Protein AF-A0A0F9P6I6-F1 (afdb_monomer_lite)

InterPro domains:
  IPR025924 YHYH domain [PF14240] (2-45)

Structure (mmCIF, N/CA/C/O backbone):
data_AF-A0A0F9P6I6-F1
#
_entry.id   AF-A0A0F9P6I6-F1
#
loop_
_atom_site.group_PDB
_atom_site.id
_atom_site.type_symbol
_atom_site.label_atom_id
_atom_site.label_alt_id
_atom_site.label_comp_id
_atom_site.label_asym_id
_atom_site.label_entity_id
_atom_site.label_seq_id
_atom_site.pdbx_PDB_ins_code
_atom_site.Cartn_x
_atom_site.Cartn_y
_atom_site.Cartn_z
_atom_site.occupancy
_atom_site.B_iso_or_equiv
_atom_site.auth_seq_id
_atom_site.auth_comp_id
_atom_site.auth_asym_id
_atom_site.auth_atom_id
_atom_site.pdbx_PDB_model_num
ATOM 1 N N . GLY A 1 1 ? 32.253 -0.038 -13.516 1.00 65.12 1 GLY A N 1
ATOM 2 C CA . GLY A 1 1 ? 32.982 -1.044 -12.724 1.00 65.12 1 GLY A CA 1
ATOM 3 C C . GLY A 1 1 ? 31.997 -2.055 -12.183 1.00 65.12 1 GLY A C 1
ATOM 4 O O . GLY A 1 1 ? 30.909 -2.178 -12.742 1.00 65.12 1 GLY A O 1
ATOM 5 N N . GLY A 1 2 ? 32.372 -2.760 -11.118 1.00 68.88 2 GLY A N 1
ATOM 6 C CA . GLY A 1 2 ? 31.441 -3.577 -10.343 1.00 68.88 2 GLY A CA 1
ATOM 7 C C . GLY A 1 2 ? 30.805 -2.797 -9.204 1.00 68.88 2 GLY A C 1
ATOM 8 O O . GLY A 1 2 ? 31.341 -1.772 -8.773 1.00 68.88 2 GLY A O 1
ATOM 9 N N . HIS A 1 3 ? 29.652 -3.262 -8.742 1.00 63.50 3 HIS A N 1
ATOM 10 C CA . HIS A 1 3 ? 28.978 -2.696 -7.584 1.00 63.50 3 HIS A CA 1
ATOM 11 C C . HIS A 1 3 ? 28.316 -3.791 -6.751 1.00 63.50 3 HIS A C 1
ATOM 13 O O . HIS A 1 3 ? 28.063 -4.891 -7.237 1.00 63.50 3 HIS A O 1
ATOM 19 N N . ALA A 1 4 ? 28.067 -3.478 -5.478 1.00 64.56 4 ALA A N 1
ATOM 20 C CA . ALA A 1 4 ? 27.289 -4.347 -4.615 1.00 64.56 4 ALA A CA 1
ATOM 21 C C . ALA A 1 4 ? 25.793 -4.106 -4.868 1.00 64.56 4 ALA A C 1
ATOM 23 O O . ALA A 1 4 ? 25.298 -3.009 -4.594 1.00 64.56 4 ALA A O 1
ATOM 24 N N . GLY A 1 5 ? 25.069 -5.110 -5.357 1.00 61.06 5 GLY A N 1
ATOM 25 C CA . GLY A 1 5 ? 23.618 -5.073 -5.479 1.00 61.06 5 GLY A CA 1
ATOM 26 C C . GLY A 1 5 ? 23.002 -5.137 -4.089 1.00 61.06 5 GLY A C 1
ATOM 27 O O . GLY A 1 5 ? 23.003 -6.181 -3.451 1.00 61.06 5 GLY A O 1
ATOM 28 N N . ARG A 1 6 ? 22.541 -4.001 -3.552 1.00 59.47 6 ARG A N 1
ATOM 29 C CA . ARG A 1 6 ? 21.886 -3.894 -2.226 1.00 59.47 6 ARG A CA 1
ATOM 30 C C . ARG A 1 6 ? 22.732 -4.367 -1.023 1.00 59.47 6 ARG A C 1
ATOM 32 O O . ARG A 1 6 ? 22.216 -4.417 0.090 1.00 59.47 6 ARG A O 1
ATOM 39 N N . GLY A 1 7 ? 24.013 -4.700 -1.202 1.00 59.91 7 GLY A N 1
ATOM 40 C CA . GLY A 1 7 ? 24.797 -5.434 -0.195 1.00 59.91 7 GLY A CA 1
ATOM 41 C C . GLY A 1 7 ? 24.421 -6.922 -0.089 1.00 59.91 7 GLY A C 1
ATOM 42 O O . GLY A 1 7 ? 24.782 -7.586 0.884 1.00 59.91 7 GLY A O 1
ATOM 43 N N . ASP A 1 8 ? 23.674 -7.432 -1.069 1.00 61.69 8 ASP A N 1
ATOM 44 C CA . ASP A 1 8 ? 23.290 -8.830 -1.241 1.00 61.69 8 ASP A CA 1
ATOM 45 C C . ASP A 1 8 ? 24.288 -9.586 -2.109 1.00 61.69 8 ASP A C 1
ATOM 47 O O . ASP A 1 8 ? 24.734 -10.658 -1.723 1.00 61.69 8 ASP A O 1
ATOM 51 N N . ASP A 1 9 ? 24.711 -9.004 -3.220 1.00 67.44 9 ASP A N 1
ATOM 52 C CA . ASP A 1 9 ? 25.693 -9.582 -4.130 1.00 67.44 9 ASP A CA 1
ATOM 53 C C . ASP A 1 9 ? 26.670 -8.507 -4.622 1.00 67.44 9 ASP A C 1
ATOM 55 O O . ASP A 1 9 ? 26.456 -7.317 -4.405 1.00 67.44 9 ASP A O 1
ATOM 59 N N . TYR A 1 10 ? 27.772 -8.909 -5.255 1.00 75.12 10 TYR A N 1
ATOM 60 C CA . TYR A 1 10 ? 28.675 -8.001 -5.961 1.00 75.12 10 TYR A CA 1
ATOM 61 C C . TYR A 1 10 ? 28.837 -8.507 -7.387 1.00 75.12 10 TYR A C 1
ATOM 63 O O . TYR A 1 10 ? 29.214 -9.662 -7.585 1.00 75.12 10 TYR A O 1
ATOM 71 N N . HIS A 1 11 ? 28.575 -7.651 -8.370 1.00 79.06 11 HIS A N 1
ATOM 72 C CA . HIS A 1 11 ? 28.654 -8.017 -9.782 1.00 79.06 11 HIS A CA 1
ATOM 73 C C . HIS A 1 11 ? 29.274 -6.901 -10.626 1.00 79.06 11 HIS A C 1
ATOM 75 O O . HIS A 1 11 ? 29.333 -5.736 -10.224 1.00 79.06 11 HIS A O 1
ATOM 81 N N . TYR A 1 12 ? 29.760 -7.268 -11.812 1.00 83.19 12 TYR A N 1
ATOM 82 C CA . TYR A 1 12 ? 30.424 -6.371 -12.756 1.00 83.19 12 TYR A CA 1
ATOM 83 C C . TYR A 1 12 ? 29.510 -6.030 -13.932 1.00 83.19 12 TYR A C 1
ATOM 85 O O . TYR A 1 12 ? 28.918 -6.919 -14.528 1.00 83.19 12 TYR A O 1
ATOM 93 N N . HIS A 1 13 ? 29.450 -4.748 -14.305 1.00 83.56 13 HIS A N 1
ATOM 94 C CA . HIS A 1 13 ? 28.812 -4.307 -15.559 1.00 83.56 13 HIS A CA 1
ATOM 95 C C . HIS A 1 13 ? 29.810 -3.949 -16.658 1.00 83.56 13 HIS A C 1
ATOM 97 O O . HIS A 1 13 ? 29.415 -3.714 -17.790 1.00 83.56 13 HIS A O 1
ATOM 103 N N . VAL A 1 14 ? 31.091 -3.832 -16.314 1.00 88.31 14 VAL A N 1
ATOM 104 C CA . VAL A 1 14 ? 32.191 -3.498 -17.229 1.00 88.31 14 VAL A CA 1
ATOM 105 C C . VAL A 1 14 ? 33.466 -4.159 -16.705 1.00 88.31 14 VAL A C 1
ATOM 107 O O . VAL A 1 14 ? 33.486 -4.651 -15.573 1.00 88.31 14 VAL A O 1
ATOM 110 N N . SER A 1 15 ? 34.540 -4.080 -17.489 1.00 90.00 15 SER A N 1
ATOM 111 C CA . SER A 1 15 ? 35.854 -4.625 -17.138 1.00 90.00 15 SER A CA 1
ATOM 112 C C . SER A 1 15 ? 36.323 -4.267 -15.707 1.00 90.00 15 SER A C 1
ATOM 114 O O . SER A 1 15 ? 36.259 -3.095 -15.308 1.00 90.00 15 SER A O 1
ATOM 116 N N . PRO A 1 16 ? 36.800 -5.251 -14.917 1.00 88.50 16 PRO A N 1
ATOM 117 C CA . PRO A 1 16 ? 37.276 -5.061 -13.549 1.00 88.50 16 PRO A CA 1
ATOM 118 C C . PRO A 1 16 ? 38.715 -4.514 -13.515 1.00 88.50 16 PRO A C 1
ATOM 120 O O . PRO A 1 16 ? 39.618 -5.161 -12.989 1.00 88.50 16 PRO A O 1
ATOM 123 N N . THR A 1 17 ? 38.948 -3.318 -14.062 1.00 88.88 17 THR A N 1
ATOM 124 C CA . THR A 1 17 ? 40.304 -2.775 -14.287 1.00 88.88 17 THR A CA 1
ATOM 125 C C . THR A 1 17 ? 41.175 -2.757 -13.033 1.00 88.88 17 THR A C 1
ATOM 127 O O . THR A 1 17 ? 42.284 -3.262 -13.076 1.00 88.88 17 THR A O 1
ATOM 130 N N . CYS A 1 18 ? 40.658 -2.314 -11.882 1.00 85.81 18 CYS A N 1
ATOM 131 C CA . CYS A 1 18 ? 41.437 -2.312 -10.638 1.00 85.81 18 CYS A CA 1
ATOM 132 C C . CYS A 1 18 ? 41.869 -3.717 -10.186 1.00 85.81 18 CYS A C 1
ATOM 134 O O . CYS A 1 18 ? 42.921 -3.858 -9.577 1.00 85.81 18 CYS A O 1
ATOM 136 N N . MET A 1 19 ? 41.067 -4.755 -10.455 1.00 87.38 19 MET A N 1
ATOM 137 C CA . MET A 1 19 ? 41.462 -6.138 -10.169 1.00 87.38 19 MET A CA 1
ATOM 138 C C . MET A 1 19 ? 42.568 -6.562 -11.133 1.00 87.38 19 MET A C 1
ATOM 140 O O . MET A 1 19 ? 43.590 -7.082 -10.691 1.00 87.38 19 MET A O 1
ATOM 144 N N . ILE A 1 20 ? 42.378 -6.290 -12.427 1.00 89.62 20 ILE A N 1
ATOM 145 C CA . ILE A 1 20 ? 43.350 -6.597 -13.479 1.00 89.62 20 ILE A CA 1
ATOM 146 C C . ILE A 1 20 ? 44.695 -5.937 -13.159 1.00 89.62 20 ILE A C 1
ATOM 148 O O . ILE A 1 20 ? 45.699 -6.637 -13.118 1.00 89.62 20 ILE A O 1
ATOM 152 N N . ASP A 1 21 ? 44.707 -4.656 -12.787 1.00 89.94 21 ASP A N 1
ATOM 153 C CA . ASP A 1 21 ? 45.908 -3.887 -12.425 1.00 89.94 21 ASP A CA 1
ATOM 154 C C . ASP A 1 21 ? 46.685 -4.481 -11.230 1.00 89.94 21 ASP A C 1
ATOM 156 O O . ASP A 1 21 ? 47.858 -4.165 -11.023 1.00 89.94 21 ASP A O 1
ATOM 160 N N . THR A 1 22 ? 46.057 -5.356 -10.436 1.00 89.62 22 THR A N 1
ATOM 161 C CA . THR A 1 22 ? 46.702 -6.067 -9.316 1.00 89.62 22 THR A CA 1
ATOM 162 C C . THR A 1 22 ? 47.124 -7.500 -9.646 1.00 89.62 22 THR A C 1
ATOM 164 O O . THR A 1 22 ? 47.849 -8.121 -8.863 1.00 89.62 22 THR A O 1
ATOM 167 N N . MET A 1 23 ? 46.702 -8.050 -10.789 1.00 90.62 23 MET A N 1
ATOM 168 C CA . MET A 1 23 ? 47.080 -9.402 -11.209 1.00 90.62 23 MET A CA 1
ATOM 169 C C . MET A 1 23 ? 48.587 -9.472 -11.474 1.00 90.62 23 MET A C 1
ATOM 171 O O . MET A 1 23 ? 49.190 -8.539 -11.987 1.00 90.62 23 MET A O 1
ATOM 175 N N . LYS A 1 24 ? 49.241 -10.591 -11.159 1.00 92.00 24 LYS A N 1
ATOM 176 C CA . LYS A 1 24 ? 50.677 -10.746 -11.471 1.00 92.00 24 LYS A CA 1
ATOM 177 C C . LYS A 1 24 ? 50.926 -11.063 -12.950 1.00 92.00 24 LYS A C 1
ATOM 179 O O . LYS A 1 24 ? 52.013 -10.813 -13.453 1.00 92.00 24 LYS A O 1
ATOM 184 N N . ASN A 1 25 ? 49.923 -11.609 -13.632 1.00 91.62 25 ASN A N 1
ATOM 185 C CA . ASN A 1 25 ? 49.947 -12.050 -15.025 1.00 91.62 25 ASN A CA 1
ATOM 186 C C . ASN A 1 25 ? 49.126 -11.109 -15.926 1.00 91.62 25 ASN A C 1
ATOM 188 O O . ASN A 1 25 ? 48.231 -11.559 -16.624 1.00 91.62 25 ASN A O 1
ATOM 192 N N . GLN A 1 26 ? 49.380 -9.800 -15.874 1.00 87.50 26 GLN A N 1
ATOM 193 C CA . GLN A 1 26 ? 48.660 -8.785 -16.663 1.00 87.50 26 GLN A CA 1
ATOM 194 C C . GLN A 1 26 ? 49.022 -8.826 -18.158 1.00 87.50 26 GLN A C 1
ATOM 196 O O . GLN A 1 26 ? 49.729 -7.957 -18.668 1.00 87.50 26 GLN A O 1
ATOM 201 N N . SER A 1 27 ? 48.546 -9.842 -18.868 1.00 91.25 27 SER A N 1
ATOM 202 C CA . SER A 1 27 ? 48.734 -10.026 -20.310 1.00 91.25 27 SER A CA 1
ATOM 203 C C . SER A 1 27 ? 47.396 -10.229 -21.026 1.00 91.25 27 SER A C 1
ATOM 205 O O . SER A 1 27 ? 46.356 -10.405 -20.394 1.00 91.25 27 SER A O 1
ATOM 207 N N . SER A 1 28 ? 47.392 -10.152 -22.361 1.00 92.69 28 SER A N 1
ATOM 208 C CA . SER A 1 28 ? 46.146 -10.255 -23.145 1.00 92.69 28 SER A CA 1
ATOM 209 C C . SER A 1 28 ? 45.525 -11.658 -23.098 1.00 92.69 28 SER A C 1
ATOM 211 O O . SER A 1 28 ? 44.312 -11.790 -23.222 1.00 92.69 28 SER A O 1
ATOM 213 N N . ASP A 1 29 ? 46.337 -12.690 -22.864 1.00 93.50 29 ASP A N 1
ATOM 214 C CA . ASP A 1 29 ? 45.945 -14.085 -22.635 1.00 93.50 29 ASP A CA 1
ATOM 215 C C . ASP A 1 29 ? 45.605 -14.389 -21.165 1.00 93.50 29 ASP A C 1
ATOM 217 O O . ASP A 1 29 ? 45.369 -15.543 -20.800 1.00 93.50 29 ASP A O 1
ATOM 221 N N . ALA A 1 30 ? 45.548 -13.377 -20.299 1.00 95.69 30 ALA A N 1
ATOM 222 C CA . ALA A 1 30 ? 45.114 -13.570 -18.928 1.00 95.69 30 ALA A CA 1
ATOM 223 C C . ALA A 1 30 ? 43.606 -13.838 -18.875 1.00 95.69 30 ALA A C 1
ATOM 225 O O . ALA A 1 30 ? 42.787 -12.990 -19.238 1.00 95.69 30 ALA A O 1
ATOM 226 N N . ILE A 1 31 ? 43.241 -15.005 -18.351 1.00 95.88 31 ILE A N 1
ATOM 227 C CA . ILE A 1 31 ? 41.860 -15.304 -17.982 1.00 95.88 31 ILE A CA 1
ATOM 228 C C . ILE A 1 31 ? 41.544 -14.524 -16.706 1.00 95.88 31 ILE A C 1
ATOM 230 O O . ILE A 1 31 ? 42.162 -14.740 -15.661 1.00 95.88 31 ILE A O 1
ATOM 234 N N . ILE A 1 32 ? 40.585 -13.607 -16.799 1.00 93.62 32 ILE A N 1
ATOM 235 C CA . ILE A 1 32 ? 40.167 -12.737 -15.691 1.00 93.62 32 ILE A CA 1
ATOM 236 C C . ILE A 1 32 ? 38.950 -13.294 -14.942 1.00 93.62 32 ILE A C 1
ATOM 238 O O . ILE A 1 32 ? 38.580 -12.774 -13.891 1.00 93.62 32 ILE A O 1
ATOM 242 N N . GLY A 1 33 ? 38.330 -14.353 -15.464 1.00 92.69 33 GLY A N 1
ATOM 243 C CA . GLY A 1 33 ? 37.234 -15.064 -14.819 1.00 92.69 33 GLY A CA 1
ATOM 244 C C . GLY A 1 33 ? 36.817 -16.309 -15.593 1.00 92.69 33 GLY A C 1
ATOM 245 O O . GLY A 1 33 ? 37.217 -16.504 -16.736 1.00 92.69 33 GLY A O 1
ATOM 246 N N . TRP A 1 34 ? 35.991 -17.137 -14.965 1.00 93.44 34 TRP A N 1
ATOM 247 C CA . TRP A 1 34 ? 35.340 -18.280 -15.599 1.00 93.44 34 TRP A CA 1
ATOM 248 C C . TRP A 1 34 ? 33.836 -18.122 -15.449 1.00 93.44 34 TRP A C 1
ATOM 250 O O . TRP A 1 34 ? 33.346 -17.844 -14.351 1.00 93.44 34 TRP A O 1
ATOM 260 N N . ALA A 1 35 ? 33.119 -18.270 -16.555 1.00 92.50 35 ALA A N 1
ATOM 261 C CA . ALA A 1 35 ? 31.671 -18.299 -16.551 1.00 92.50 35 ALA A CA 1
ATOM 262 C C . ALA A 1 35 ? 31.165 -19.666 -16.056 1.00 92.50 35 ALA A C 1
ATOM 264 O O . ALA A 1 35 ? 31.877 -20.671 -16.106 1.00 92.50 35 ALA A O 1
ATOM 265 N N . TYR A 1 36 ? 29.933 -19.714 -15.546 1.00 90.75 36 TYR A N 1
ATOM 266 C CA . TYR A 1 36 ? 29.380 -20.938 -14.948 1.00 90.75 36 TYR A CA 1
ATOM 267 C C . TYR A 1 36 ? 29.069 -22.049 -15.951 1.00 90.75 36 TYR A C 1
ATOM 269 O O . TYR A 1 36 ? 28.876 -23.191 -15.543 1.00 90.75 36 TYR A O 1
ATOM 277 N N . ASP A 1 37 ? 29.031 -21.717 -17.237 1.00 93.50 37 ASP A N 1
ATOM 278 C CA . ASP A 1 37 ? 28.948 -22.671 -18.340 1.00 93.50 37 ASP A CA 1
ATOM 279 C C . ASP A 1 37 ? 30.322 -23.212 -18.775 1.00 93.50 37 ASP A C 1
ATOM 281 O O . ASP A 1 37 ? 30.417 -23.998 -19.712 1.00 93.50 37 ASP A O 1
ATOM 285 N N . GLY A 1 38 ? 31.393 -22.814 -18.079 1.00 93.50 38 GLY A N 1
ATOM 286 C CA . GLY A 1 38 ? 32.735 -23.361 -18.245 1.00 93.50 38 GLY A CA 1
ATOM 287 C C . GLY A 1 38 ? 33.630 -22.609 -19.226 1.00 93.50 38 GLY A C 1
ATOM 288 O O . GLY A 1 38 ? 34.800 -22.971 -19.336 1.00 93.50 38 GLY A O 1
ATOM 289 N N . TYR A 1 39 ? 33.150 -21.556 -19.896 1.00 97.56 39 TYR A N 1
ATOM 290 C CA . TYR A 1 39 ? 33.992 -20.767 -20.801 1.00 97.56 39 TYR A CA 1
ATOM 291 C C . TYR A 1 39 ? 34.770 -19.658 -20.068 1.00 97.56 39 TYR A C 1
ATOM 293 O O . TYR A 1 39 ? 34.265 -19.053 -19.113 1.00 97.56 39 TYR A O 1
ATOM 301 N N . PRO A 1 40 ? 36.007 -19.356 -20.500 1.00 97.62 40 PRO A N 1
ATOM 302 C CA . PRO A 1 40 ? 36.815 -18.305 -19.894 1.00 97.62 40 PRO A CA 1
ATOM 303 C C . PRO A 1 40 ? 36.320 -16.906 -20.279 1.00 97.62 40 PRO A C 1
ATOM 305 O O . PRO A 1 40 ? 35.792 -16.684 -21.369 1.00 97.62 40 PRO A O 1
ATOM 308 N N . LEU A 1 41 ? 36.557 -15.942 -19.391 1.00 96.88 41 LEU A N 1
ATOM 309 C CA . LEU A 1 41 ? 36.410 -14.510 -19.633 1.00 96.88 41 LEU A CA 1
ATOM 310 C C . LEU A 1 41 ? 37.798 -13.873 -19.752 1.00 96.88 41 LEU A C 1
ATOM 312 O O . LEU A 1 41 ? 38.610 -13.968 -18.827 1.00 96.88 41 LEU A O 1
ATOM 316 N N . TYR A 1 42 ? 38.037 -13.185 -20.864 1.00 95.94 42 TYR A N 1
ATOM 317 C CA . TYR A 1 42 ? 39.258 -12.430 -21.148 1.00 95.94 42 TYR A CA 1
ATOM 318 C C . TYR A 1 42 ? 39.030 -10.909 -21.074 1.00 95.94 42 TYR A C 1
ATOM 320 O O . TYR A 1 42 ? 37.916 -10.428 -20.843 1.00 95.94 42 TYR A O 1
ATOM 328 N N . GLY A 1 43 ? 40.128 -10.152 -21.216 1.00 94.06 43 GLY A N 1
ATOM 329 C CA . GLY A 1 43 ? 40.172 -8.685 -21.242 1.00 94.06 43 GLY A CA 1
ATOM 330 C C . GLY A 1 43 ? 39.473 -8.061 -22.458 1.00 94.06 43 GLY A C 1
ATOM 331 O O . GLY A 1 43 ? 38.406 -8.495 -22.854 1.00 94.06 43 GLY A O 1
ATOM 332 N N . SER A 1 44 ? 39.981 -6.953 -23.005 1.00 92.50 44 SER A N 1
ATOM 333 C CA . SER A 1 44 ? 39.379 -6.296 -24.194 1.00 92.50 44 SER A CA 1
ATOM 334 C C . SER A 1 44 ? 40.166 -6.546 -25.485 1.00 92.50 44 SER A C 1
ATOM 336 O O . SER A 1 44 ? 40.034 -5.805 -26.459 1.00 92.50 44 SER A O 1
ATOM 338 N N . LYS A 1 45 ? 41.033 -7.559 -25.470 1.00 94.88 45 LYS A N 1
ATOM 339 C CA . LYS A 1 45 ? 41.892 -7.973 -26.581 1.00 94.88 45 LYS A CA 1
ATOM 340 C C . LYS A 1 45 ? 41.801 -9.483 -26.746 1.00 94.88 45 LYS A C 1
ATOM 342 O O . LYS A 1 45 ? 41.445 -10.196 -25.807 1.00 94.88 45 LYS A O 1
ATOM 347 N N . ASN A 1 46 ? 42.141 -9.965 -27.933 1.00 95.44 46 ASN A N 1
ATOM 348 C CA . ASN A 1 46 ? 42.344 -11.394 -28.131 1.00 95.44 46 ASN A CA 1
ATOM 349 C C . ASN A 1 46 ? 43.558 -11.879 -27.314 1.00 95.44 46 ASN A C 1
ATOM 351 O O . ASN A 1 46 ? 44.441 -11.067 -27.014 1.00 95.44 46 ASN A O 1
ATOM 355 N N . PRO A 1 47 ? 43.639 -13.180 -26.974 1.00 94.69 47 PRO A N 1
ATOM 356 C CA . PRO A 1 47 ? 44.768 -13.730 -26.217 1.00 94.69 47 PRO A CA 1
ATOM 357 C C . PRO A 1 47 ? 46.146 -13.444 -26.839 1.00 94.69 47 PRO A C 1
ATOM 359 O O . PRO A 1 47 ? 47.113 -13.203 -26.124 1.00 94.69 47 PRO A O 1
ATOM 362 N N . ASP A 1 48 ? 46.228 -13.364 -28.169 1.00 94.56 48 ASP A N 1
ATOM 363 C CA . ASP A 1 48 ? 47.444 -13.003 -28.914 1.00 94.56 48 ASP A CA 1
ATOM 364 C C . ASP A 1 48 ? 47.810 -11.502 -28.851 1.00 94.56 48 ASP A C 1
ATOM 366 O O . ASP A 1 48 ? 48.839 -11.076 -29.376 1.00 94.56 48 ASP A O 1
ATOM 370 N N . GLY A 1 49 ? 46.976 -10.681 -28.207 1.00 95.00 49 GLY A N 1
ATOM 371 C CA . GLY A 1 49 ? 47.142 -9.236 -28.071 1.00 95.00 49 GLY A CA 1
ATOM 372 C C . GLY A 1 49 ? 46.562 -8.399 -29.210 1.00 95.00 49 GLY A C 1
ATOM 373 O O . GLY A 1 49 ? 46.633 -7.164 -29.134 1.00 95.00 49 GLY A O 1
ATOM 374 N N . SER A 1 50 ? 45.968 -9.022 -30.231 1.00 95.94 50 SER A N 1
ATOM 375 C CA . SER A 1 50 ? 45.276 -8.307 -31.304 1.00 95.94 50 SER A CA 1
ATOM 376 C C . SER A 1 50 ? 43.998 -7.620 -30.805 1.00 95.94 50 SER A C 1
ATOM 378 O O . SER A 1 50 ? 43.400 -7.985 -29.785 1.00 95.94 50 SER A O 1
ATOM 380 N N . LEU A 1 51 ? 43.597 -6.560 -31.510 1.00 95.88 51 LEU A N 1
ATOM 381 C CA . LEU A 1 51 ? 42.351 -5.852 -31.229 1.00 95.88 51 LEU A CA 1
ATOM 382 C C . LEU A 1 51 ? 41.160 -6.672 -31.729 1.00 95.88 51 LEU A C 1
ATOM 384 O O . LEU A 1 51 ? 41.226 -7.276 -32.795 1.00 95.88 51 LEU A O 1
ATOM 388 N N . ILE A 1 52 ? 40.064 -6.634 -30.978 1.00 94.75 52 ILE A N 1
ATOM 389 C CA . ILE A 1 52 ? 38.784 -7.223 -31.379 1.00 94.75 52 ILE A CA 1
ATOM 390 C C . ILE A 1 52 ? 38.057 -6.197 -32.252 1.00 94.75 52 ILE A C 1
ATOM 392 O O . ILE A 1 52 ? 37.887 -5.047 -31.825 1.00 94.75 52 ILE A O 1
ATOM 396 N N . ALA A 1 53 ? 37.655 -6.567 -33.471 1.00 91.69 53 ALA A N 1
ATOM 397 C CA . ALA A 1 53 ? 36.969 -5.634 -34.353 1.00 91.69 53 ALA A CA 1
ATOM 398 C C . ALA A 1 53 ? 35.510 -5.440 -33.920 1.00 91.69 53 ALA A C 1
ATOM 400 O O . ALA A 1 53 ? 34.893 -6.252 -33.225 1.00 91.69 53 ALA A O 1
ATOM 401 N N . LYS A 1 54 ? 34.933 -4.305 -34.319 1.00 87.81 54 LYS A N 1
ATOM 402 C CA . LYS A 1 54 ? 33.535 -4.001 -34.017 1.00 87.81 54 LYS A CA 1
ATOM 403 C C . LYS A 1 54 ? 32.629 -5.013 -34.727 1.00 87.81 54 LYS A C 1
ATOM 405 O O . LYS A 1 54 ? 32.590 -5.028 -35.951 1.00 87.81 54 LYS A O 1
ATOM 410 N N . GLY A 1 55 ? 31.844 -5.755 -33.949 1.00 88.75 55 GLY A N 1
ATOM 411 C CA . GLY A 1 55 ? 30.904 -6.761 -34.454 1.00 88.75 55 GLY A CA 1
ATOM 412 C C . GLY A 1 55 ? 31.423 -8.199 -34.406 1.00 88.75 55 GLY A C 1
ATOM 413 O O . GLY A 1 55 ? 30.646 -9.100 -34.694 1.00 88.75 55 GLY A O 1
ATOM 414 N N . ASP A 1 56 ? 32.680 -8.417 -34.006 1.00 93.50 56 ASP A N 1
ATOM 415 C CA . ASP A 1 56 ? 33.239 -9.769 -33.847 1.00 93.50 56 ASP A CA 1
ATOM 416 C C . ASP A 1 56 ? 32.687 -10.488 -32.610 1.00 93.50 56 ASP A C 1
ATOM 418 O O . ASP A 1 56 ? 32.661 -11.715 -32.560 1.00 93.50 56 ASP A O 1
ATOM 422 N N . LEU A 1 57 ? 32.266 -9.720 -31.600 1.00 95.62 57 LEU A N 1
ATOM 423 C CA . LEU A 1 57 ? 31.610 -10.263 -30.419 1.00 95.62 57 LEU A CA 1
ATOM 424 C C . LEU A 1 57 ? 30.120 -10.442 -30.683 1.00 95.62 57 LEU A C 1
ATOM 426 O O . LEU A 1 57 ? 29.457 -9.549 -31.218 1.00 95.62 57 LEU A O 1
ATOM 430 N N . ASP A 1 58 ? 29.599 -11.582 -30.256 1.00 95.12 58 ASP A N 1
ATOM 431 C CA . ASP A 1 58 ? 28.183 -11.895 -30.328 1.00 95.12 58 ASP A CA 1
ATOM 432 C C . ASP A 1 58 ? 27.358 -11.186 -29.235 1.00 95.12 58 ASP A C 1
ATOM 434 O O . ASP A 1 58 ? 27.835 -10.343 -28.469 1.00 95.12 58 ASP A O 1
ATOM 438 N N . VAL A 1 59 ? 26.079 -11.555 -29.150 1.00 93.75 59 VAL A N 1
ATOM 439 C CA . VAL A 1 59 ? 25.117 -10.982 -28.199 1.00 93.75 59 VAL A CA 1
ATOM 440 C C . VAL A 1 59 ? 25.465 -11.234 -26.725 1.00 93.75 59 VAL A C 1
ATOM 442 O O . VAL A 1 59 ? 25.044 -10.450 -25.876 1.00 93.75 59 VAL A O 1
ATOM 445 N N . CYS A 1 60 ? 26.241 -12.277 -26.410 1.00 94.19 60 CYS A N 1
ATOM 446 C CA . CYS A 1 60 ? 26.713 -12.569 -25.053 1.00 94.19 60 CYS A CA 1
ATOM 447 C C . CYS A 1 60 ? 28.079 -11.941 -24.751 1.00 94.19 60 CYS A C 1
ATOM 449 O O . CYS A 1 60 ? 28.623 -12.156 -23.665 1.00 94.19 60 CYS A O 1
ATOM 451 N N . ASN A 1 61 ? 28.594 -11.105 -25.660 1.00 96.06 61 ASN A N 1
ATOM 452 C CA . ASN A 1 61 ? 29.914 -10.481 -25.597 1.00 96.06 61 ASN A CA 1
ATOM 453 C C . ASN A 1 61 ? 31.068 -11.487 -25.692 1.00 96.06 61 ASN A C 1
ATOM 455 O O . ASN A 1 61 ? 32.120 -11.283 -25.077 1.00 96.06 61 ASN A O 1
ATOM 459 N N . GLY A 1 62 ? 30.879 -12.579 -26.428 1.00 96.38 62 GLY A N 1
ATOM 460 C CA . GLY A 1 62 ? 31.917 -13.576 -26.656 1.00 96.38 62 GLY A CA 1
ATOM 461 C C . GLY A 1 62 ? 32.119 -13.900 -28.130 1.00 96.38 62 GLY A C 1
ATOM 462 O O . GLY A 1 62 ? 31.549 -13.269 -29.015 1.00 96.38 62 GLY A O 1
ATOM 463 N N . GLN A 1 63 ? 33.019 -14.839 -28.385 1.00 96.81 63 GLN A N 1
ATOM 464 C CA . GLN A 1 63 ? 33.428 -15.290 -29.714 1.00 96.81 63 GLN A CA 1
ATOM 465 C C . GLN A 1 63 ? 33.999 -16.710 -29.613 1.00 96.81 63 GLN A C 1
ATOM 467 O O . GLN A 1 63 ? 34.345 -17.174 -28.524 1.00 96.81 63 GLN A O 1
ATOM 472 N N . THR A 1 64 ? 34.138 -17.395 -30.746 1.00 96.31 64 THR A N 1
ATOM 473 C CA . THR A 1 64 ? 34.762 -18.724 -30.804 1.00 96.31 64 THR A CA 1
ATOM 474 C C . THR A 1 64 ? 36.209 -18.697 -30.309 1.00 96.31 64 THR A C 1
ATOM 476 O O . THR A 1 64 ? 36.934 -17.717 -30.503 1.00 96.31 64 THR A O 1
ATOM 479 N N . ASP A 1 65 ? 36.635 -19.795 -29.694 1.00 95.69 65 ASP A N 1
ATOM 480 C CA . ASP A 1 65 ? 37.984 -19.975 -29.163 1.00 95.69 65 ASP A CA 1
ATOM 481 C C . ASP A 1 65 ? 38.543 -21.336 -29.587 1.00 95.69 65 ASP A C 1
ATOM 483 O O . ASP A 1 65 ? 37.862 -22.348 -29.452 1.00 95.69 65 ASP A O 1
ATOM 487 N N . ASP A 1 66 ? 39.782 -21.385 -30.071 1.00 93.56 66 ASP A N 1
ATOM 488 C CA . ASP A 1 66 ? 40.374 -22.635 -30.570 1.00 93.56 66 ASP A CA 1
ATOM 489 C C . ASP A 1 66 ? 40.705 -23.639 -29.452 1.00 93.56 66 ASP A C 1
ATOM 491 O O . ASP A 1 66 ? 40.803 -24.840 -29.703 1.00 93.56 66 ASP A O 1
ATOM 495 N N . THR A 1 67 ? 40.895 -23.165 -28.217 1.00 94.94 67 THR A N 1
ATOM 496 C CA . THR A 1 67 ? 41.264 -23.998 -27.062 1.00 94.94 67 THR A CA 1
ATOM 497 C C . THR A 1 67 ? 40.031 -24.464 -26.301 1.00 94.94 67 THR A C 1
ATOM 499 O O . THR A 1 67 ? 39.931 -25.632 -25.928 1.00 94.94 67 THR A O 1
ATOM 502 N N . PHE A 1 68 ? 39.093 -23.552 -26.062 1.00 95.25 68 PHE A N 1
ATOM 503 C CA . PHE A 1 68 ? 37.920 -23.790 -25.226 1.00 95.25 68 PHE A CA 1
ATOM 504 C C . PHE A 1 68 ? 36.631 -23.947 -26.031 1.00 95.25 68 PHE A C 1
ATOM 506 O O . PHE A 1 68 ? 35.594 -24.207 -25.441 1.00 95.25 68 PHE A O 1
ATOM 513 N N . GLY A 1 69 ? 36.660 -23.790 -27.355 1.00 96.06 69 GLY A N 1
ATOM 514 C CA . GLY A 1 69 ? 35.481 -23.755 -28.228 1.00 96.06 69 GLY A CA 1
ATOM 515 C C . GLY A 1 69 ? 34.822 -22.373 -28.273 1.00 96.06 69 GLY A C 1
ATOM 516 O O . GLY A 1 69 ? 34.434 -21.897 -29.341 1.00 96.06 69 GLY A O 1
ATOM 517 N N . TYR A 1 70 ? 34.749 -21.690 -27.130 1.00 97.56 70 TYR A N 1
ATOM 518 C CA . TYR A 1 70 ? 34.193 -20.347 -27.000 1.00 97.56 70 TYR A CA 1
ATOM 519 C C . TYR A 1 70 ? 34.859 -19.579 -25.847 1.00 97.56 70 TYR A C 1
ATOM 521 O O . TYR A 1 70 ? 35.385 -20.176 -24.906 1.00 97.56 70 TYR A O 1
ATOM 529 N N . ARG A 1 71 ? 34.847 -18.244 -25.912 1.00 97.75 71 ARG A N 1
ATOM 530 C CA . ARG A 1 71 ? 35.319 -17.356 -24.841 1.00 97.75 71 ARG A CA 1
ATOM 531 C C . ARG A 1 71 ? 34.468 -16.097 -24.737 1.00 97.75 71 ARG A C 1
ATOM 533 O O . ARG A 1 71 ? 34.066 -15.520 -25.747 1.00 97.75 71 ARG A O 1
ATOM 540 N N . TYR A 1 72 ? 34.294 -15.607 -23.518 1.00 98.00 72 TYR A N 1
ATOM 541 C CA . TYR A 1 72 ? 33.745 -14.282 -23.252 1.00 98.00 72 TYR A CA 1
ATOM 542 C C . TYR A 1 72 ? 34.844 -13.226 -23.230 1.00 98.00 72 TYR A C 1
ATOM 544 O O . TYR A 1 72 ? 36.008 -13.510 -22.935 1.00 98.00 72 TYR A O 1
ATOM 552 N N . GLN A 1 73 ? 34.469 -11.982 -23.505 1.00 96.00 73 GLN A N 1
ATOM 553 C CA . GLN A 1 73 ? 35.370 -10.836 -23.490 1.00 96.00 73 GLN A CA 1
ATOM 554 C C . GLN A 1 73 ? 34.765 -9.684 -22.678 1.00 96.00 73 GLN A C 1
ATOM 556 O O . GLN A 1 73 ? 33.552 -9.592 -22.473 1.00 96.00 73 GLN A O 1
ATOM 561 N N . THR A 1 74 ? 35.614 -8.772 -22.215 1.00 95.00 74 THR A N 1
ATOM 562 C CA . THR A 1 74 ? 35.187 -7.411 -21.854 1.00 95.00 74 THR A CA 1
ATOM 563 C C . THR A 1 74 ? 35.305 -6.507 -23.079 1.00 95.00 74 THR A C 1
ATOM 565 O O . THR A 1 74 ? 36.074 -6.782 -23.996 1.00 95.00 74 THR A O 1
ATOM 568 N N . SER A 1 75 ? 34.570 -5.402 -23.124 1.00 92.44 75 SER A N 1
ATOM 569 C CA . SER A 1 75 ? 34.582 -4.498 -24.277 1.00 92.44 75 SER A CA 1
ATOM 570 C C . SER A 1 75 ? 34.347 -3.041 -23.868 1.00 92.44 75 SER A C 1
ATOM 572 O O . SER A 1 75 ? 33.833 -2.738 -22.791 1.00 92.44 75 SER A O 1
ATOM 574 N N . ALA A 1 76 ? 34.765 -2.107 -24.726 1.00 88.50 76 ALA A N 1
ATOM 575 C CA . ALA A 1 76 ? 34.586 -0.669 -24.501 1.00 88.50 76 ALA A CA 1
ATOM 576 C C . ALA A 1 76 ? 33.183 -0.166 -24.891 1.00 88.50 76 ALA A C 1
ATOM 578 O O . ALA A 1 76 ? 32.804 0.952 -24.547 1.00 88.50 76 ALA A O 1
ATOM 579 N N . THR A 1 77 ? 32.417 -0.979 -25.618 1.00 85.19 77 THR A N 1
ATOM 580 C CA . THR A 1 77 ? 31.052 -0.689 -26.071 1.00 85.19 77 THR A CA 1
ATOM 581 C C . THR A 1 77 ? 30.074 -1.691 -25.469 1.00 85.19 77 THR A C 1
ATOM 583 O O . THR A 1 77 ? 30.503 -2.794 -25.130 1.00 85.19 77 THR A O 1
ATOM 586 N N . PRO A 1 78 ? 28.772 -1.358 -25.363 1.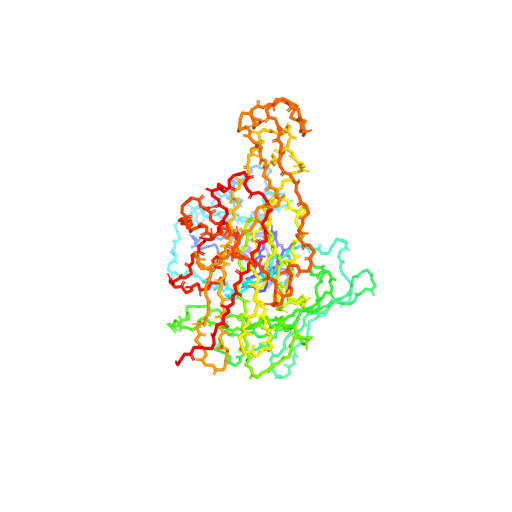00 83.25 78 PRO A N 1
ATOM 587 C CA . PRO A 1 78 ? 27.771 -2.305 -24.892 1.00 83.25 78 PRO A CA 1
ATOM 588 C C . PRO A 1 78 ? 27.877 -3.651 -25.626 1.00 83.25 78 PRO A C 1
ATOM 590 O O . PRO A 1 78 ? 28.073 -3.645 -26.845 1.00 83.25 78 PRO A O 1
ATOM 593 N N . PRO A 1 79 ? 27.748 -4.774 -24.903 1.00 87.81 79 PRO A N 1
ATOM 594 C CA . PRO A 1 79 ? 27.333 -4.872 -23.497 1.00 87.81 79 PRO A CA 1
ATOM 595 C C . PRO A 1 79 ? 28.453 -4.756 -22.433 1.00 87.81 79 PRO A C 1
ATOM 597 O O . PRO A 1 79 ? 28.182 -4.976 -21.252 1.00 87.81 79 PRO A O 1
ATOM 600 N N . TYR A 1 80 ? 29.679 -4.377 -22.821 1.00 91.44 80 TYR A N 1
ATOM 601 C CA . TYR A 1 80 ? 30.865 -4.110 -21.979 1.00 91.44 80 TYR A CA 1
ATOM 602 C C . TYR A 1 80 ? 31.501 -5.302 -21.243 1.00 91.44 80 TYR A C 1
ATOM 604 O O . TYR A 1 80 ? 32.705 -5.295 -20.965 1.00 91.44 80 TYR A O 1
ATOM 612 N N . ILE A 1 81 ? 30.715 -6.309 -20.888 1.00 93.00 81 ILE A N 1
ATOM 613 C CA . ILE A 1 81 ? 31.127 -7.572 -20.271 1.00 93.00 81 ILE A CA 1
ATOM 614 C C . ILE A 1 81 ? 30.061 -8.633 -20.593 1.00 93.00 81 ILE A C 1
ATOM 616 O O . ILE A 1 81 ? 29.021 -8.299 -21.163 1.00 93.00 81 ILE A O 1
ATOM 620 N N . ILE A 1 82 ? 30.315 -9.896 -20.251 1.00 92.81 82 ILE A N 1
ATOM 621 C CA . ILE A 1 82 ? 29.363 -11.004 -20.418 1.00 92.81 82 ILE A CA 1
ATOM 622 C C . ILE A 1 82 ? 27.957 -10.666 -19.878 1.00 92.81 82 ILE A C 1
ATOM 624 O O . ILE A 1 82 ? 27.826 -10.159 -18.764 1.00 92.81 82 ILE A O 1
ATOM 628 N N . GLN A 1 83 ? 26.909 -10.968 -20.658 1.00 86.19 83 GLN A N 1
ATOM 629 C CA . GLN A 1 83 ? 25.490 -10.761 -20.282 1.00 86.19 83 GLN A CA 1
ATOM 630 C C . GLN A 1 83 ? 24.640 -12.033 -20.324 1.00 86.19 83 GLN A C 1
ATOM 632 O O . GLN A 1 83 ? 23.547 -12.065 -19.762 1.00 86.19 83 GLN A O 1
ATOM 637 N N . CYS A 1 84 ? 25.110 -13.073 -21.005 1.00 91.12 84 CYS A N 1
ATOM 638 C CA . CYS A 1 84 ? 24.432 -14.357 -21.087 1.00 91.12 84 CYS A CA 1
ATOM 639 C C . CYS A 1 84 ? 25.440 -15.499 -21.150 1.00 91.12 84 CYS A C 1
ATOM 641 O O . CYS A 1 84 ? 26.622 -15.275 -21.398 1.00 91.12 84 CYS A O 1
ATOM 643 N N . LEU A 1 85 ? 24.948 -16.705 -20.868 1.00 93.69 85 LEU A N 1
ATOM 644 C CA . LEU A 1 85 ? 25.707 -17.947 -20.913 1.00 93.69 85 LEU A CA 1
ATOM 645 C C . LEU A 1 85 ? 25.264 -18.745 -22.144 1.00 93.69 85 LEU A C 1
ATOM 647 O O . LEU A 1 85 ? 24.061 -18.882 -22.368 1.00 93.69 85 LEU A O 1
ATOM 651 N N . VAL A 1 86 ? 26.213 -19.227 -22.946 1.00 94.31 86 VAL A N 1
ATOM 652 C CA . VAL A 1 86 ? 25.959 -19.960 -24.199 1.00 94.31 86 VAL A CA 1
ATOM 653 C C . VAL A 1 86 ? 26.090 -21.474 -24.034 1.00 94.31 86 VAL A C 1
ATOM 655 O O . VAL A 1 86 ? 25.603 -22.219 -24.882 1.00 94.31 86 VAL A O 1
ATOM 658 N N . GLY A 1 87 ? 26.750 -21.940 -22.969 1.00 91.50 87 GLY A N 1
ATOM 659 C CA . GLY A 1 87 ? 26.887 -23.363 -22.652 1.00 91.50 87 GLY A CA 1
ATOM 660 C C . GLY A 1 87 ? 25.882 -23.875 -21.615 1.00 91.50 87 GLY A C 1
ATOM 661 O O . GLY A 1 87 ? 24.984 -23.164 -21.159 1.00 91.50 87 GLY A O 1
ATOM 662 N N . GLU A 1 88 ? 26.048 -25.139 -21.224 1.00 91.56 88 GLU A N 1
ATOM 663 C CA . GLU A 1 88 ? 25.234 -25.769 -20.183 1.00 91.56 88 GLU A CA 1
ATOM 664 C C . GLU A 1 88 ? 25.687 -25.344 -18.784 1.00 91.56 88 GLU A C 1
ATOM 666 O O . GLU A 1 88 ? 26.873 -25.357 -18.463 1.00 91.56 88 GLU A O 1
ATOM 671 N N . VAL A 1 89 ? 24.725 -25.017 -17.921 1.00 91.56 89 VAL A N 1
ATOM 672 C CA . VAL A 1 89 ? 24.992 -24.554 -16.557 1.00 91.56 89 VAL A CA 1
ATOM 673 C C . VAL A 1 89 ? 24.449 -25.553 -15.546 1.00 91.56 89 VAL A C 1
ATOM 675 O O . VAL A 1 89 ? 23.243 -25.804 -15.486 1.00 91.56 89 VAL A O 1
ATOM 678 N N . ASP A 1 90 ? 25.323 -26.060 -14.675 1.00 85.19 90 ASP A N 1
ATOM 679 C CA . ASP A 1 90 ? 24.905 -26.851 -13.517 1.00 85.19 90 ASP A CA 1
ATOM 680 C C . ASP A 1 90 ? 24.330 -25.936 -12.426 1.00 85.19 90 ASP A C 1
ATOM 682 O O . ASP A 1 90 ? 25.029 -25.421 -11.547 1.00 85.19 90 ASP A O 1
ATOM 686 N N . THR A 1 91 ? 23.013 -25.744 -12.480 1.00 82.69 91 THR A N 1
ATOM 687 C CA . THR A 1 91 ? 22.286 -24.871 -11.549 1.00 82.69 91 THR A CA 1
ATOM 688 C C . THR A 1 91 ? 22.343 -25.324 -10.084 1.00 82.69 91 THR A C 1
ATOM 690 O O . THR A 1 91 ? 22.006 -24.521 -9.202 1.00 82.69 91 THR A O 1
ATOM 693 N N . ALA A 1 92 ? 22.783 -26.560 -9.806 1.00 81.88 92 ALA A N 1
ATOM 694 C CA . ALA A 1 92 ? 22.951 -27.088 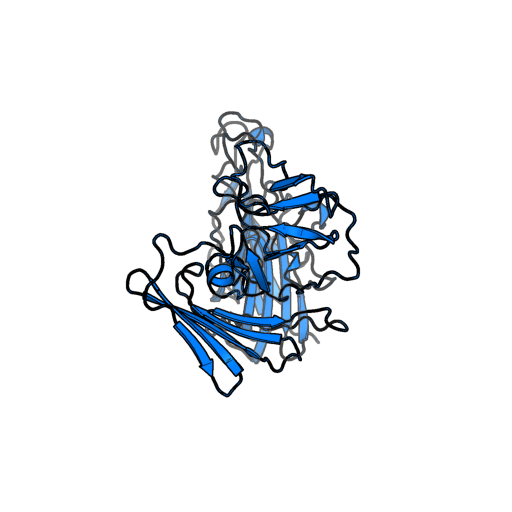-8.453 1.00 81.88 92 ALA A CA 1
ATOM 695 C C . ALA A 1 92 ? 24.261 -26.632 -7.788 1.00 81.88 92 ALA A C 1
ATOM 697 O O . ALA A 1 92 ? 24.346 -26.629 -6.560 1.00 81.88 92 ALA A O 1
ATOM 698 N N . LYS A 1 93 ? 25.270 -26.222 -8.570 1.00 79.44 93 LYS A N 1
ATOM 699 C CA . LYS A 1 93 ? 26.579 -25.763 -8.062 1.00 79.44 93 LYS A CA 1
ATOM 700 C C . LYS A 1 93 ? 26.731 -24.246 -8.005 1.00 79.44 93 LYS A C 1
ATOM 702 O O . LYS A 1 93 ? 27.733 -23.755 -7.490 1.00 79.44 93 LYS A O 1
ATOM 707 N N . LEU A 1 94 ? 25.761 -23.502 -8.532 1.00 78.38 94 LEU A N 1
ATOM 708 C CA . LEU A 1 94 ? 25.814 -22.045 -8.528 1.00 78.38 94 LEU A CA 1
ATOM 709 C C . LEU A 1 94 ? 25.830 -21.518 -7.084 1.00 78.38 94 LEU A C 1
ATOM 711 O O . LEU A 1 94 ? 24.921 -21.850 -6.316 1.00 78.38 94 LEU A O 1
ATOM 715 N N . PRO A 1 95 ? 26.805 -20.673 -6.698 1.00 70.62 95 PRO A N 1
ATOM 716 C CA . PRO A 1 95 ? 26.768 -19.999 -5.415 1.00 70.62 95 PRO A CA 1
ATOM 717 C C . PRO A 1 95 ? 25.595 -19.021 -5.433 1.00 70.62 95 PRO A C 1
ATOM 719 O O . PRO A 1 95 ? 25.607 -18.000 -6.118 1.00 70.62 95 PRO A O 1
ATOM 722 N N . ARG A 1 96 ? 24.545 -19.357 -4.687 1.00 68.50 96 ARG A N 1
ATOM 723 C CA . ARG A 1 96 ? 23.382 -18.491 -4.523 1.00 68.50 96 ARG A CA 1
ATOM 724 C C . ARG A 1 96 ? 23.561 -17.703 -3.245 1.00 68.50 96 ARG A C 1
ATOM 726 O O . ARG A 1 96 ? 23.486 -18.265 -2.152 1.00 68.50 96 ARG A O 1
ATOM 733 N N . VAL A 1 97 ? 23.757 -16.397 -3.371 1.00 66.19 97 VAL A N 1
ATOM 734 C CA . VAL A 1 97 ? 23.557 -15.527 -2.218 1.00 66.19 97 VAL A CA 1
ATOM 735 C C . VAL A 1 97 ? 22.060 -15.311 -2.095 1.00 66.19 97 VAL A C 1
ATOM 737 O O . VAL A 1 97 ? 21.442 -14.682 -2.950 1.00 66.19 97 VAL A O 1
ATOM 740 N N . SER A 1 98 ? 21.456 -15.906 -1.064 1.00 70.00 98 SER A N 1
ATOM 741 C CA . SER A 1 98 ? 20.035 -15.682 -0.813 1.00 70.00 98 SER A CA 1
ATOM 742 C C . SER A 1 98 ? 19.815 -14.189 -0.567 1.00 70.00 98 SER A C 1
ATOM 744 O O . SER A 1 98 ? 20.563 -13.606 0.238 1.00 70.00 98 SER A O 1
ATOM 746 N N . PRO A 1 99 ? 18.817 -13.570 -1.226 1.00 68.62 99 PRO A N 1
ATOM 747 C CA . PRO A 1 99 ? 18.464 -12.200 -0.920 1.00 68.62 99 PRO A CA 1
ATOM 748 C C . PRO A 1 99 ? 18.121 -12.110 0.563 1.00 68.62 99 PRO A C 1
ATOM 750 O O . PRO A 1 99 ? 17.593 -13.050 1.167 1.00 68.62 99 PRO A O 1
ATOM 753 N N . LEU A 1 100 ? 18.463 -10.977 1.159 1.00 74.06 100 LEU A N 1
ATOM 754 C CA . LEU A 1 100 ? 18.001 -10.659 2.496 1.00 74.06 100 LEU A CA 1
ATOM 755 C C . LEU A 1 100 ? 16.466 -10.592 2.494 1.00 74.06 100 LEU A C 1
ATOM 757 O O . LEU A 1 100 ? 15.864 -9.809 1.762 1.00 74.06 100 LEU A O 1
ATOM 761 N N . SER A 1 101 ? 15.853 -11.438 3.313 1.00 70.69 101 SER A N 1
ATOM 762 C CA . SER A 1 101 ? 14.413 -11.486 3.556 1.00 70.69 101 SER A CA 1
ATOM 763 C C . SER A 1 101 ? 14.020 -10.546 4.697 1.00 70.69 101 SER A C 1
ATOM 765 O O . SER A 1 101 ? 14.860 -10.177 5.524 1.00 70.69 101 SER A O 1
ATOM 767 N N . GLY A 1 102 ? 12.742 -10.162 4.741 1.00 65.69 102 GLY A N 1
ATOM 768 C CA . GLY A 1 102 ? 12.189 -9.295 5.784 1.00 65.69 102 GLY A CA 1
ATOM 769 C C . GLY A 1 102 ? 12.124 -7.806 5.433 1.00 65.69 102 GLY A C 1
ATOM 770 O O . GLY A 1 102 ? 11.737 -7.022 6.291 1.00 65.69 102 GLY A O 1
ATOM 771 N N . ASP A 1 103 ? 12.461 -7.393 4.200 1.00 60.94 103 ASP A N 1
ATOM 772 C CA . ASP A 1 103 ? 12.249 -6.010 3.723 1.00 60.94 103 ASP A CA 1
ATOM 773 C C . ASP A 1 103 ? 10.788 -5.744 3.326 1.00 60.94 103 ASP A C 1
ATOM 775 O O . ASP A 1 103 ? 10.492 -5.280 2.229 1.00 60.94 103 ASP A O 1
ATOM 779 N N . THR A 1 104 ? 9.861 -6.050 4.233 1.00 54.41 104 THR A N 1
ATOM 780 C CA . THR A 1 104 ? 8.409 -5.888 4.033 1.00 54.41 104 THR A CA 1
ATOM 781 C C . THR A 1 104 ? 7.973 -4.426 3.947 1.00 54.41 104 THR A C 1
ATOM 783 O O . THR A 1 104 ? 6.850 -4.128 3.581 1.00 54.41 104 THR A O 1
ATOM 786 N N . GLN A 1 105 ? 8.855 -3.485 4.286 1.00 51.56 105 GLN A N 1
ATOM 787 C CA . GLN A 1 105 ? 8.571 -2.047 4.274 1.00 51.56 105 GLN A CA 1
ATOM 788 C C . GLN A 1 105 ? 9.304 -1.315 3.145 1.00 51.56 105 GLN A C 1
ATOM 790 O O . GLN A 1 105 ? 9.337 -0.083 3.136 1.00 51.56 105 GLN A O 1
ATOM 795 N N . GLY A 1 106 ? 9.951 -2.059 2.242 1.00 62.94 106 GLY A N 1
ATOM 796 C CA . GLY A 1 106 ? 10.711 -1.509 1.125 1.00 62.94 106 GLY A CA 1
ATOM 797 C C . GLY A 1 106 ? 11.806 -0.529 1.548 1.00 62.94 106 GLY A C 1
ATOM 798 O O . GLY A 1 106 ? 12.173 0.363 0.780 1.00 62.94 106 GLY A O 1
ATOM 799 N N . ILE A 1 107 ? 12.364 -0.665 2.757 1.00 65.12 107 ILE A N 1
ATOM 800 C CA . ILE A 1 107 ? 13.409 0.246 3.238 1.00 65.12 107 ILE A CA 1
ATOM 801 C C . ILE A 1 107 ? 14.700 0.089 2.425 1.00 65.12 107 ILE A C 1
ATOM 803 O O . ILE A 1 107 ? 15.563 0.968 2.458 1.00 65.12 107 ILE A O 1
ATOM 807 N N . ARG A 1 108 ? 14.849 -1.021 1.692 1.00 68.38 108 ARG A N 1
ATOM 808 C CA . ARG A 1 108 ? 15.929 -1.260 0.722 1.00 68.38 108 ARG A CA 1
ATOM 809 C C . ARG A 1 108 ? 15.401 -1.330 -0.720 1.00 68.38 108 ARG A C 1
ATOM 811 O O . ARG A 1 108 ? 16.159 -1.711 -1.614 1.00 68.38 108 ARG A O 1
ATOM 818 N N . ALA A 1 109 ? 14.143 -0.941 -0.963 1.00 63.97 109 ALA A N 1
ATOM 819 C CA . ALA A 1 109 ? 13.513 -0.990 -2.284 1.00 63.97 109 ALA A CA 1
ATOM 820 C C . ALA A 1 109 ? 13.923 0.176 -3.193 1.00 63.97 109 ALA A C 1
ATOM 822 O O . ALA A 1 109 ? 14.064 -0.016 -4.400 1.00 63.97 109 ALA A O 1
ATOM 823 N N . ASP A 1 110 ? 14.154 1.371 -2.640 1.00 67.81 110 ASP A N 1
ATOM 824 C CA . ASP A 1 110 ? 14.543 2.534 -3.443 1.00 67.81 110 ASP A CA 1
ATOM 825 C C . ASP A 1 110 ? 16.057 2.559 -3.715 1.00 67.81 110 ASP A C 1
ATOM 827 O O . ASP A 1 110 ? 16.887 2.807 -2.833 1.00 67.81 110 ASP A O 1
ATOM 831 N N . LEU A 1 111 ? 16.389 2.309 -4.985 1.00 66.31 111 LEU A N 1
ATOM 832 C CA . LEU A 1 111 ? 17.744 2.163 -5.513 1.00 66.31 111 LEU A CA 1
ATOM 833 C C . LEU A 1 111 ? 18.269 3.420 -6.214 1.00 66.31 111 LEU A C 1
ATOM 835 O O . LEU A 1 111 ? 19.269 3.339 -6.929 1.00 66.31 111 LEU A O 1
ATOM 839 N N . ARG A 1 112 ? 17.613 4.578 -6.065 1.00 72.69 112 ARG A N 1
ATOM 840 C CA . ARG A 1 112 ? 18.029 5.803 -6.763 1.00 72.69 112 ARG A CA 1
ATOM 841 C C . ARG A 1 112 ? 19.415 6.263 -6.288 1.00 72.69 112 ARG A C 1
ATOM 843 O O . ARG A 1 112 ? 19.560 6.672 -5.132 1.00 72.69 112 ARG A O 1
ATOM 850 N N . PRO A 1 113 ? 20.445 6.249 -7.158 1.00 72.81 113 PRO A N 1
ATOM 851 C CA . PRO A 1 113 ? 21.768 6.702 -6.764 1.00 72.81 113 PRO A CA 1
ATOM 852 C C . PRO A 1 113 ? 21.814 8.237 -6.638 1.00 72.81 113 PRO A C 1
ATOM 854 O O . PRO A 1 113 ? 21.108 8.944 -7.368 1.00 72.81 113 PRO A O 1
ATOM 857 N N . PRO A 1 114 ? 22.681 8.784 -5.763 1.00 79.62 114 PRO A N 1
ATOM 858 C CA . PRO A 1 114 ? 22.962 10.216 -5.706 1.00 79.62 114 PRO A CA 1
ATOM 859 C C . PRO A 1 114 ? 23.410 10.756 -7.065 1.00 79.62 114 PRO A C 1
ATOM 861 O O . PRO A 1 114 ? 24.482 10.410 -7.567 1.00 79.62 114 PRO A O 1
ATOM 864 N N . GLN A 1 115 ? 22.625 11.670 -7.633 1.00 83.06 115 GLN A N 1
ATOM 865 C CA . GLN A 1 115 ? 23.008 12.374 -8.855 1.00 83.06 115 GLN A CA 1
ATOM 866 C C . GLN A 1 115 ? 24.235 13.251 -8.588 1.00 83.06 115 GLN A C 1
ATOM 868 O O . GLN A 1 115 ? 24.202 14.092 -7.686 1.00 83.06 115 GLN A O 1
ATOM 873 N N . GLY A 1 116 ? 25.302 13.057 -9.367 1.00 84.62 116 GLY A N 1
ATOM 874 C CA . GLY A 1 116 ? 26.563 13.797 -9.230 1.00 84.62 116 GLY A CA 1
ATOM 875 C C . GLY A 1 116 ? 27.564 13.217 -8.219 1.00 84.62 116 GLY A C 1
ATOM 876 O O . GLY A 1 116 ? 28.573 13.862 -7.944 1.00 84.62 116 GLY A O 1
ATOM 877 N N . GLY A 1 117 ? 27.317 12.016 -7.683 1.00 86.81 117 GLY A N 1
ATOM 878 C CA . GLY A 1 117 ? 28.227 11.339 -6.752 1.00 86.81 117 GLY A CA 1
ATOM 879 C C . GLY A 1 117 ? 28.163 11.869 -5.315 1.00 86.81 117 GLY A C 1
ATOM 880 O O . GLY A 1 117 ? 27.337 12.716 -4.978 1.00 86.81 117 GLY A O 1
ATOM 881 N N . VAL A 1 118 ? 29.028 11.342 -4.444 1.00 89.75 118 VAL A N 1
ATOM 882 C CA . VAL A 1 118 ? 29.081 11.667 -3.004 1.00 89.75 118 VAL A CA 1
ATOM 883 C C . VAL A 1 118 ? 30.487 12.085 -2.580 1.00 89.75 118 VAL A C 1
ATOM 885 O O . VAL A 1 118 ? 31.464 11.798 -3.270 1.00 89.75 118 VAL A O 1
ATOM 888 N N . LYS A 1 119 ? 30.599 12.754 -1.429 1.00 93.56 119 LYS A N 1
ATOM 889 C CA . LYS A 1 119 ? 31.878 13.140 -0.813 1.00 93.56 119 LYS A CA 1
ATOM 890 C C . LYS A 1 119 ? 32.118 12.351 0.471 1.00 93.56 119 LYS A C 1
ATOM 892 O O . LYS A 1 119 ? 31.166 11.876 1.083 1.00 93.56 119 LYS A O 1
ATOM 897 N N . ASN A 1 120 ? 33.381 12.256 0.891 1.00 93.06 120 ASN A N 1
ATOM 898 C CA . ASN A 1 120 ? 33.787 11.658 2.171 1.00 93.06 120 ASN A CA 1
ATOM 899 C C . ASN A 1 120 ? 33.242 10.236 2.390 1.00 93.06 120 ASN A C 1
ATOM 901 O O . ASN A 1 120 ? 32.846 9.889 3.501 1.00 93.06 120 ASN A O 1
ATOM 905 N N . LEU A 1 121 ? 33.185 9.427 1.327 1.00 91.06 121 LEU A N 1
ATOM 906 C CA . LEU A 1 121 ? 32.747 8.041 1.434 1.00 91.06 121 LEU A CA 1
ATOM 907 C C . LEU A 1 121 ? 33.746 7.262 2.292 1.00 91.06 121 LEU A C 1
ATOM 909 O O . LEU A 1 121 ? 34.917 7.138 1.936 1.00 91.06 121 LEU A O 1
ATOM 913 N N . THR A 1 122 ? 33.277 6.733 3.414 1.00 91.25 122 THR A N 1
ATOM 914 C CA . THR A 1 122 ? 34.072 5.904 4.320 1.00 91.25 122 THR A CA 1
ATOM 915 C C . THR A 1 122 ? 33.360 4.588 4.582 1.00 91.25 122 THR A C 1
ATOM 917 O O . THR A 1 122 ? 32.131 4.520 4.571 1.00 91.25 122 THR A O 1
ATOM 920 N N . HIS A 1 123 ? 34.146 3.543 4.830 1.00 90.69 123 HIS A N 1
ATOM 921 C CA . HIS A 1 123 ? 33.663 2.260 5.316 1.00 90.69 123 HIS A CA 1
ATOM 922 C C . HIS A 1 123 ? 34.479 1.866 6.547 1.00 90.69 123 HIS A C 1
ATOM 924 O O . HIS A 1 123 ? 35.706 1.787 6.477 1.00 90.69 123 HIS A O 1
ATOM 930 N N . THR A 1 124 ? 33.806 1.637 7.670 1.00 90.62 124 THR A N 1
ATOM 931 C CA . THR A 1 124 ? 34.433 1.269 8.943 1.00 90.62 124 THR A CA 1
ATOM 932 C C . THR A 1 124 ? 33.890 -0.057 9.450 1.00 90.62 124 THR A C 1
ATOM 934 O O . THR A 1 124 ? 32.734 -0.409 9.215 1.00 90.62 124 THR A O 1
ATOM 937 N N . ILE A 1 125 ? 34.749 -0.798 10.148 1.00 92.88 125 ILE A N 1
ATOM 938 C CA . ILE A 1 125 ? 34.413 -2.065 10.794 1.00 92.88 125 ILE A CA 1
ATOM 939 C C . ILE A 1 125 ? 34.751 -1.911 12.275 1.00 92.88 125 ILE A C 1
ATOM 941 O O . ILE A 1 125 ? 35.886 -1.588 12.619 1.00 92.88 125 ILE A O 1
ATOM 945 N N . SER A 1 126 ? 33.761 -2.099 13.139 1.00 90.06 126 SER A N 1
ATOM 946 C CA . SER A 1 126 ? 33.911 -2.048 14.593 1.00 90.06 126 SER A CA 1
ATOM 947 C C . SER A 1 126 ? 34.204 -3.436 15.168 1.00 90.06 126 SER A C 1
ATOM 949 O O . SER A 1 126 ? 33.866 -4.455 14.567 1.00 90.06 126 SER A O 1
ATOM 951 N N . GLU A 1 127 ? 34.782 -3.484 16.371 1.00 89.31 127 GLU A N 1
ATOM 952 C CA . GLU A 1 127 ? 35.140 -4.736 17.062 1.00 89.31 127 GLU A CA 1
ATOM 953 C C . GLU A 1 127 ? 33.935 -5.648 17.338 1.00 89.31 127 GLU A C 1
ATOM 955 O O . GLU A 1 127 ? 34.058 -6.868 17.319 1.00 89.31 127 GLU A O 1
ATOM 960 N N . ASN A 1 128 ? 32.743 -5.070 17.517 1.00 79.75 128 ASN A N 1
ATOM 961 C CA . ASN A 1 128 ? 31.491 -5.813 17.689 1.00 79.75 128 ASN A CA 1
ATOM 962 C C . ASN A 1 128 ? 30.927 -6.40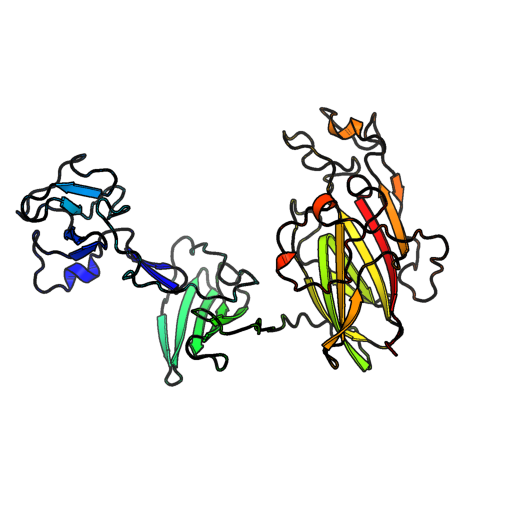1 16.376 1.00 79.75 128 ASN A C 1
ATOM 964 O O . ASN A 1 128 ? 29.789 -6.866 16.348 1.00 79.75 128 ASN A O 1
ATOM 968 N N . GLY A 1 129 ? 31.683 -6.334 15.274 1.00 83.31 129 GLY A N 1
ATOM 969 C CA . GLY A 1 129 ? 31.276 -6.830 13.959 1.00 83.31 129 GLY A CA 1
ATOM 970 C C . GLY A 1 129 ? 30.343 -5.896 13.185 1.00 83.31 129 GLY A C 1
ATOM 971 O O . GLY A 1 129 ? 29.941 -6.239 12.073 1.00 83.31 129 GLY A O 1
ATOM 972 N N . SER A 1 130 ? 30.008 -4.723 13.733 1.00 86.44 130 SER A N 1
ATOM 973 C CA . SER A 1 130 ? 29.245 -3.696 13.022 1.00 86.44 130 SER A CA 1
ATOM 974 C C . SER A 1 130 ? 30.061 -3.099 11.878 1.00 86.44 130 SER A C 1
ATOM 976 O O . SER A 1 130 ? 31.256 -2.829 12.016 1.00 86.44 130 SER A O 1
ATOM 978 N N . ARG A 1 131 ? 29.407 -2.876 10.741 1.00 92.44 131 ARG A N 1
ATOM 979 C CA . ARG A 1 131 ? 29.992 -2.290 9.537 1.00 92.44 131 ARG A CA 1
ATOM 980 C C . ARG A 1 131 ? 29.185 -1.076 9.136 1.00 92.44 131 ARG A C 1
ATOM 982 O O . ARG A 1 131 ? 27.965 -1.163 9.023 1.00 92.44 131 ARG A O 1
ATOM 989 N N . THR A 1 132 ? 29.856 0.049 8.927 1.00 90.31 132 THR A N 1
ATOM 990 C CA . THR A 1 132 ? 29.201 1.309 8.566 1.00 90.31 132 THR A CA 1
ATOM 991 C C . THR A 1 132 ? 29.815 1.881 7.309 1.00 90.31 132 THR A C 1
ATOM 993 O O . THR A 1 132 ? 31.012 2.140 7.261 1.00 90.31 132 THR A O 1
ATOM 996 N N . MET A 1 133 ? 28.976 2.129 6.310 1.00 91.25 133 MET A N 1
ATOM 997 C CA . MET A 1 133 ? 29.294 3.001 5.190 1.00 91.25 133 MET A CA 1
ATOM 998 C C . MET A 1 133 ? 28.704 4.383 5.470 1.00 91.25 133 MET A C 1
ATOM 1000 O O . MET A 1 133 ? 27.526 4.477 5.807 1.00 91.25 133 MET A O 1
ATOM 1004 N N . SER A 1 134 ? 29.480 5.456 5.329 1.00 91.75 134 SER A N 1
ATOM 1005 C CA . SER A 1 134 ? 28.987 6.829 5.507 1.00 91.75 134 SER A CA 1
ATOM 1006 C C . SER A 1 134 ? 29.496 7.758 4.416 1.00 91.75 134 SER A C 1
ATOM 1008 O O . SER A 1 134 ? 30.559 7.513 3.850 1.00 91.75 134 SER A O 1
ATOM 1010 N N . TYR A 1 135 ? 28.719 8.787 4.084 1.00 93.25 135 TYR A N 1
ATOM 1011 C CA . TYR A 1 135 ? 29.046 9.748 3.032 1.00 93.25 135 TYR A CA 1
ATOM 1012 C C . TYR A 1 135 ? 28.280 11.063 3.213 1.00 93.25 135 TYR A C 1
ATOM 1014 O O . TYR A 1 135 ? 27.253 11.120 3.892 1.00 93.25 135 TYR A O 1
ATOM 1022 N N . SER A 1 136 ? 28.753 12.120 2.554 1.00 93.31 136 SER A N 1
ATOM 1023 C CA . SER A 1 136 ? 28.088 13.423 2.496 1.00 93.31 136 SER A CA 1
ATOM 1024 C C . SER A 1 136 ? 27.532 13.692 1.095 1.00 93.31 136 SER A C 1
ATOM 1026 O O . SER A 1 136 ? 28.219 13.483 0.089 1.00 93.31 136 SER A O 1
ATOM 1028 N N . TYR A 1 137 ? 26.308 14.211 1.014 1.00 92.75 137 TYR A N 1
ATOM 1029 C CA . TYR A 1 137 ? 25.646 14.593 -0.234 1.00 92.75 137 TYR A CA 1
ATOM 1030 C C . TYR A 1 137 ? 24.827 15.875 -0.046 1.00 92.75 137 TYR A C 1
ATOM 1032 O O . TYR A 1 137 ? 24.015 15.965 0.868 1.00 92.75 137 TYR A O 1
ATOM 1040 N N . LYS A 1 138 ? 25.048 16.883 -0.905 1.00 91.19 138 LYS A N 1
ATOM 1041 C CA . LYS A 1 138 ? 24.366 18.198 -0.862 1.00 91.19 138 LYS A CA 1
ATOM 1042 C C . LYS A 1 138 ? 24.333 18.867 0.529 1.00 91.19 138 LYS A C 1
ATOM 1044 O O . LYS A 1 138 ? 23.339 19.472 0.903 1.00 91.19 138 LYS A O 1
ATOM 1049 N N . GLY A 1 139 ? 25.431 18.774 1.281 1.00 88.69 139 GLY A N 1
ATOM 1050 C CA . GLY A 1 139 ? 25.555 19.383 2.615 1.00 88.69 139 GLY A CA 1
ATOM 1051 C C . GLY A 1 139 ? 25.014 18.529 3.766 1.00 88.69 139 GLY A C 1
ATOM 1052 O O . GLY A 1 139 ? 25.253 18.866 4.918 1.00 88.69 139 GLY A O 1
ATOM 1053 N N . GLU A 1 140 ? 24.375 17.397 3.467 1.00 91.19 140 GLU A N 1
ATOM 1054 C CA . GLU A 1 140 ? 23.842 16.457 4.453 1.00 91.19 140 GLU A CA 1
ATOM 1055 C C . GLU A 1 140 ? 24.712 15.202 4.577 1.00 91.19 140 GLU A C 1
ATOM 1057 O O . GLU A 1 140 ? 25.351 14.773 3.613 1.00 91.19 140 GLU A O 1
ATOM 1062 N N . ASN A 1 141 ? 24.698 14.585 5.761 1.00 92.88 141 ASN A N 1
ATOM 1063 C CA . ASN A 1 141 ? 25.387 13.321 6.030 1.00 92.88 141 ASN A CA 1
ATOM 1064 C C . ASN A 1 141 ? 24.410 12.144 6.043 1.00 92.88 141 ASN A C 1
ATOM 1066 O O . ASN A 1 141 ? 23.320 12.227 6.622 1.00 92.88 141 ASN A O 1
ATOM 1070 N N . TYR A 1 142 ? 24.858 11.040 5.453 1.00 91.25 142 TYR A N 1
ATOM 1071 C CA . TYR A 1 142 ? 24.120 9.800 5.251 1.00 91.25 142 TYR A CA 1
ATOM 1072 C C . TYR A 1 142 ? 24.972 8.610 5.681 1.00 91.25 142 TYR A C 1
ATOM 1074 O O . TYR A 1 142 ? 26.206 8.675 5.687 1.00 91.25 142 TYR A O 1
ATOM 1082 N N . PHE A 1 143 ? 24.314 7.515 6.047 1.00 90.50 143 PHE A N 1
ATOM 1083 C CA . PHE A 1 143 ? 24.997 6.297 6.461 1.00 90.50 143 PHE A CA 1
ATOM 1084 C C . PHE A 1 143 ? 24.126 5.055 6.279 1.00 90.50 143 PHE A C 1
ATOM 1086 O O . PHE A 1 143 ? 22.900 5.128 6.315 1.00 90.50 143 PHE A O 1
ATOM 1093 N N . THR A 1 144 ? 24.781 3.906 6.174 1.00 89.00 144 THR A N 1
ATOM 1094 C CA . THR A 1 144 ? 24.180 2.582 6.326 1.00 89.00 144 THR A CA 1
ATOM 1095 C C . THR A 1 144 ? 25.080 1.777 7.245 1.00 89.00 144 THR A C 1
ATOM 1097 O O . THR A 1 144 ? 26.241 1.524 6.925 1.00 89.00 144 THR A O 1
ATOM 1100 N N . THR A 1 145 ? 24.540 1.381 8.388 1.00 88.31 145 THR A N 1
ATOM 1101 C CA . THR A 1 145 ? 25.183 0.504 9.360 1.00 88.31 145 THR A CA 1
ATOM 1102 C C . THR A 1 145 ? 24.462 -0.831 9.364 1.00 88.31 145 THR A C 1
ATOM 1104 O O . THR A 1 145 ? 23.233 -0.852 9.396 1.00 88.31 145 THR A O 1
ATOM 1107 N N . TYR A 1 146 ? 25.208 -1.932 9.377 1.00 88.19 146 TYR A N 1
ATOM 1108 C CA . TYR A 1 146 ? 24.662 -3.255 9.651 1.00 88.19 146 TYR A CA 1
ATOM 1109 C C . TYR A 1 146 ? 25.557 -4.033 10.614 1.00 88.19 146 TYR A C 1
ATOM 1111 O O . TYR A 1 146 ? 26.782 -3.925 10.566 1.00 88.19 146 TYR A O 1
ATOM 1119 N N . SER A 1 147 ? 24.951 -4.827 11.490 1.00 89.25 147 SER A N 1
ATOM 1120 C CA . SER A 1 147 ? 25.652 -5.688 12.447 1.00 89.25 147 SER A CA 1
ATOM 1121 C C . SER A 1 147 ? 24.977 -7.054 12.533 1.00 89.25 147 SER A C 1
ATOM 1123 O O . SER A 1 147 ? 23.777 -7.130 12.272 1.00 89.25 147 SER A O 1
ATOM 1125 N N . PRO A 1 148 ? 25.687 -8.124 12.931 1.00 88.38 148 PRO A N 1
ATOM 1126 C CA . PRO A 1 148 ? 25.046 -9.393 13.265 1.00 88.38 148 PRO A CA 1
ATOM 1127 C C . PRO A 1 148 ? 23.892 -9.187 14.259 1.00 88.38 148 PRO A C 1
ATOM 1129 O O . PRO A 1 148 ? 24.010 -8.386 15.191 1.00 88.38 148 PRO A O 1
ATOM 1132 N N . ALA A 1 149 ? 22.775 -9.871 14.034 1.00 84.06 149 ALA A N 1
ATOM 1133 C CA . ALA A 1 149 ? 21.566 -9.774 14.844 1.00 84.06 149 ALA A CA 1
ATOM 1134 C C . ALA A 1 149 ? 21.382 -11.035 15.701 1.00 84.06 149 ALA A C 1
ATOM 1136 O O . ALA A 1 149 ? 21.814 -12.123 15.325 1.00 84.06 149 ALA A O 1
ATOM 1137 N N . SER A 1 150 ? 20.717 -10.913 16.851 1.00 79.81 150 SER A N 1
ATOM 1138 C CA . SER A 1 150 ? 20.466 -12.053 17.747 1.00 79.81 150 SER A CA 1
ATOM 1139 C C . SER A 1 150 ? 19.415 -13.029 17.208 1.00 79.81 150 SER A C 1
ATOM 1141 O O . SER A 1 150 ? 19.320 -14.152 17.694 1.00 79.81 150 SER A O 1
ATOM 1143 N N . GLN A 1 151 ? 18.644 -12.614 16.201 1.00 68.31 151 GLN A N 1
ATOM 1144 C CA . GLN A 1 151 ? 17.553 -13.369 15.588 1.00 68.31 151 GLN A CA 1
ATOM 1145 C C . GLN A 1 151 ? 18.025 -14.593 14.787 1.00 68.31 151 GLN A C 1
ATOM 1147 O O . GLN A 1 151 ? 17.214 -15.463 14.487 1.00 68.31 151 GLN A O 1
ATOM 1152 N N . GLY A 1 152 ? 19.314 -14.698 14.446 1.00 74.69 152 GLY A N 1
ATOM 1153 C CA . GLY A 1 152 ? 19.831 -15.873 13.751 1.00 74.69 152 GLY A CA 1
ATOM 1154 C C . GLY A 1 152 ? 21.237 -15.700 13.186 1.00 74.69 152 GLY A C 1
ATOM 1155 O O . GLY A 1 152 ? 21.746 -14.590 13.055 1.00 74.69 152 GLY A O 1
ATOM 1156 N N . LYS A 1 153 ? 21.851 -16.831 12.818 1.00 74.44 153 LYS A N 1
ATOM 1157 C CA . LYS A 1 153 ? 23.238 -16.930 12.326 1.00 74.44 153 LYS A CA 1
ATOM 1158 C C . LYS A 1 153 ? 23.514 -16.097 11.063 1.00 74.44 153 LYS A C 1
ATOM 1160 O O . LYS A 1 153 ? 24.647 -15.673 10.870 1.00 74.44 153 LYS A O 1
ATOM 1165 N N . ASP A 1 154 ? 22.480 -15.813 10.274 1.00 82.75 154 ASP A N 1
ATOM 1166 C CA . ASP A 1 154 ? 22.552 -15.040 9.029 1.00 82.75 154 ASP A CA 1
ATOM 1167 C C . ASP A 1 154 ? 21.580 -13.850 9.026 1.00 82.75 154 ASP A C 1
ATOM 1169 O O . ASP A 1 154 ? 21.087 -13.433 7.976 1.00 82.75 154 ASP A O 1
ATOM 1173 N N . CYS A 1 155 ? 21.281 -13.324 10.216 1.00 83.88 155 CYS A N 1
ATOM 1174 C CA . CYS A 1 155 ? 20.456 -12.142 10.414 1.00 83.88 155 CYS A CA 1
ATOM 1175 C C . CYS A 1 155 ? 21.318 -10.926 10.747 1.00 83.88 155 CYS A C 1
ATOM 1177 O O . CYS A 1 155 ? 22.300 -11.018 11.486 1.00 83.88 155 CYS A O 1
ATOM 1179 N N . TYR A 1 156 ? 20.917 -9.767 10.239 1.00 86.25 156 TYR A N 1
ATOM 1180 C CA . TYR A 1 156 ? 21.640 -8.517 10.409 1.00 86.25 156 TYR A CA 1
ATOM 1181 C C . TYR A 1 156 ? 20.689 -7.391 10.783 1.00 86.25 156 TYR A C 1
ATOM 1183 O O . TYR A 1 156 ? 19.661 -7.203 10.138 1.00 86.25 156 TYR A O 1
ATOM 1191 N N . SER A 1 157 ? 21.060 -6.621 11.799 1.00 84.31 157 SER A N 1
ATOM 1192 C CA . SER A 1 157 ? 20.366 -5.406 12.205 1.00 84.31 157 SER A CA 1
ATOM 1193 C C . SER A 1 157 ? 20.939 -4.232 11.433 1.00 84.31 157 SER A C 1
ATOM 1195 O O . SER A 1 157 ? 22.114 -3.904 11.574 1.00 84.31 157 SER A O 1
ATOM 1197 N N . PHE A 1 158 ? 20.101 -3.603 10.624 1.00 85.81 158 PHE A N 1
ATOM 1198 C CA . PHE A 1 158 ? 20.405 -2.422 9.841 1.00 85.81 158 PHE A CA 1
ATOM 1199 C C . PHE A 1 158 ? 19.913 -1.161 10.544 1.00 85.81 158 PHE A C 1
ATOM 1201 O O . PHE A 1 158 ? 18.835 -1.133 11.139 1.00 85.81 158 PHE A O 1
ATOM 1208 N N . LYS A 1 159 ? 20.692 -0.091 10.408 1.00 83.69 159 LYS A N 1
ATOM 1209 C CA . LYS A 1 159 ? 20.312 1.290 10.704 1.00 83.69 159 LYS A CA 1
ATOM 1210 C C . LYS A 1 159 ? 20.855 2.170 9.591 1.00 83.69 159 LYS A C 1
ATOM 1212 O O . LYS A 1 159 ? 22.060 2.184 9.361 1.00 83.69 159 LYS A O 1
ATOM 1217 N N . GLN A 1 160 ? 19.996 2.911 8.910 1.00 85.44 160 GLN A N 1
ATOM 1218 C CA . GLN A 1 160 ? 20.389 3.688 7.744 1.00 85.44 160 GLN A CA 1
ATOM 1219 C C . GLN A 1 160 ? 19.677 5.034 7.668 1.00 85.44 160 GLN A C 1
ATOM 1221 O O . GLN A 1 160 ? 18.512 5.162 8.029 1.00 85.44 160 GLN A O 1
ATOM 1226 N N . LYS A 1 161 ? 20.394 6.034 7.170 1.00 85.62 161 LYS A N 1
ATOM 1227 C CA . LYS A 1 161 ? 19.885 7.327 6.720 1.00 85.62 161 LYS A CA 1
ATOM 1228 C C . LYS A 1 161 ? 20.367 7.478 5.286 1.00 85.62 161 LYS A C 1
ATOM 1230 O O . LYS A 1 161 ? 21.565 7.674 5.083 1.00 85.62 161 LYS A O 1
ATOM 1235 N N . THR A 1 162 ? 19.480 7.355 4.306 1.00 83.31 162 THR A N 1
ATOM 1236 C CA . THR A 1 162 ? 19.849 7.358 2.882 1.00 83.31 162 THR A CA 1
ATOM 1237 C C . THR A 1 162 ? 19.224 8.544 2.157 1.00 83.31 162 THR A C 1
ATOM 1239 O O . THR A 1 162 ? 18.358 9.243 2.671 1.00 83.31 162 THR A O 1
ATOM 1242 N N . ILE A 1 163 ? 19.688 8.819 0.942 1.00 83.62 163 ILE A N 1
ATOM 1243 C CA . ILE A 1 163 ? 19.063 9.849 0.103 1.00 83.62 163 ILE A CA 1
ATOM 1244 C C . ILE A 1 163 ? 17.680 9.374 -0.358 1.00 83.62 163 ILE A C 1
ATOM 1246 O O . ILE A 1 163 ? 16.729 10.151 -0.372 1.00 83.62 163 ILE A O 1
ATOM 1250 N N . SER A 1 164 ? 17.570 8.084 -0.684 1.00 73.25 164 SER A N 1
ATOM 1251 C CA . SER A 1 164 ? 16.347 7.441 -1.161 1.00 73.25 164 SER A CA 1
ATOM 1252 C C . SER A 1 164 ? 15.182 7.546 -0.173 1.00 73.25 164 SER A C 1
ATOM 1254 O O . SER A 1 164 ? 14.049 7.784 -0.574 1.00 73.25 164 SER A O 1
ATOM 1256 N N . ASN A 1 165 ? 15.453 7.500 1.134 1.00 69.81 165 ASN A N 1
ATOM 1257 C CA . ASN A 1 165 ? 14.421 7.631 2.165 1.00 69.81 165 ASN A CA 1
ATOM 1258 C C . ASN A 1 165 ? 14.205 9.079 2.657 1.00 69.81 165 ASN A C 1
ATOM 1260 O O . ASN A 1 165 ? 13.727 9.302 3.772 1.00 69.81 165 ASN A O 1
ATOM 1264 N N . SER A 1 166 ? 14.573 10.074 1.839 1.00 74.06 166 SER A N 1
ATOM 1265 C CA . SER A 1 166 ? 14.497 11.506 2.180 1.00 74.06 166 SER A CA 1
ATOM 1266 C C . SER A 1 166 ? 15.281 11.886 3.441 1.00 74.06 166 SER A C 1
ATOM 1268 O O . SER A 1 166 ? 14.914 12.820 4.152 1.00 74.06 166 SER A O 1
ATOM 1270 N N . GLY A 1 167 ? 16.357 11.156 3.751 1.00 75.31 167 GLY A N 1
ATOM 1271 C CA . GLY A 1 167 ? 17.199 11.432 4.911 1.00 75.31 167 GLY A CA 1
ATOM 1272 C C . GLY A 1 167 ? 16.566 11.064 6.254 1.00 75.31 167 GLY A C 1
ATOM 1273 O O . GLY A 1 167 ? 17.053 11.520 7.291 1.00 75.31 167 GLY A O 1
ATOM 1274 N N . LYS A 1 168 ? 15.511 10.241 6.270 1.00 75.62 168 LYS A N 1
ATOM 1275 C CA . LYS A 1 168 ? 14.947 9.689 7.509 1.00 75.62 168 LYS A CA 1
ATOM 1276 C C . LYS A 1 168 ? 15.829 8.549 8.023 1.00 75.62 168 LYS A C 1
ATOM 1278 O O . LYS A 1 168 ? 16.417 7.800 7.248 1.00 75.62 168 LYS A O 1
ATOM 1283 N N . VAL A 1 169 ? 15.940 8.392 9.340 1.00 77.75 169 VAL A N 1
ATOM 1284 C CA . VAL A 1 169 ? 16.623 7.220 9.909 1.00 77.75 169 VAL A CA 1
ATOM 1285 C C . VAL A 1 169 ? 15.647 6.047 9.911 1.00 77.75 169 VAL A C 1
ATOM 1287 O O . VAL A 1 169 ? 14.564 6.149 10.474 1.00 77.75 169 VAL A O 1
ATOM 1290 N N . GLN A 1 170 ? 16.042 4.938 9.297 1.00 73.94 170 GLN A N 1
ATOM 1291 C CA . GLN A 1 170 ? 15.301 3.683 9.256 1.00 73.94 170 GLN A CA 1
ATOM 1292 C C . GLN A 1 170 ? 16.139 2.565 9.868 1.00 73.94 170 GLN A C 1
ATOM 1294 O O . GLN A 1 170 ? 17.367 2.564 9.765 1.00 73.94 170 GLN A O 1
ATOM 1299 N N . THR A 1 171 ? 15.476 1.598 10.489 1.00 76.25 171 THR A N 1
ATOM 1300 C CA . THR A 1 171 ? 16.100 0.402 11.060 1.00 76.25 171 THR A CA 1
ATOM 1301 C C . THR A 1 171 ? 15.321 -0.835 10.649 1.00 76.25 171 THR A C 1
ATOM 1303 O O . THR A 1 171 ? 14.109 -0.754 10.485 1.00 76.25 171 THR A O 1
ATOM 1306 N N . GLY A 1 172 ? 15.988 -1.977 10.531 1.00 74.44 172 GLY A N 1
ATOM 1307 C CA . GLY A 1 172 ? 15.325 -3.249 10.244 1.00 74.44 172 GLY A CA 1
ATOM 1308 C C . GLY A 1 172 ? 16.256 -4.427 10.477 1.00 74.44 172 GLY A C 1
ATOM 1309 O O . GLY A 1 172 ? 17.471 -4.261 10.433 1.00 74.44 172 GLY A O 1
ATOM 1310 N N . THR A 1 173 ? 15.706 -5.610 10.738 1.00 81.62 173 THR A N 1
ATOM 1311 C CA . THR A 1 173 ? 16.493 -6.845 10.803 1.00 81.62 173 THR A CA 1
ATOM 1312 C C . THR A 1 173 ? 16.182 -7.693 9.583 1.00 81.62 173 THR A C 1
ATOM 1314 O O . THR A 1 173 ? 15.021 -8.000 9.334 1.00 81.62 173 THR A O 1
ATOM 1317 N N . PHE A 1 174 ? 17.217 -8.086 8.844 1.00 82.50 174 PHE A N 1
ATOM 1318 C CA . PHE A 1 174 ? 17.076 -8.885 7.630 1.00 82.50 174 PHE A CA 1
ATOM 1319 C C . PHE A 1 174 ? 17.913 -10.148 7.710 1.00 82.50 174 PHE A C 1
ATOM 1321 O O . PHE A 1 174 ? 19.049 -10.102 8.185 1.00 82.50 174 PHE A O 1
ATOM 1328 N N . CYS A 1 175 ? 17.373 -11.257 7.216 1.00 81.44 175 CYS A N 1
ATOM 1329 C CA . CYS A 1 175 ? 17.995 -12.574 7.329 1.00 81.44 175 CYS A CA 1
ATOM 1330 C C . CYS A 1 175 ? 18.191 -13.236 5.962 1.00 81.44 175 CYS A C 1
ATOM 1332 O O . CYS A 1 175 ? 17.352 -13.072 5.073 1.00 81.44 175 CYS A O 1
ATOM 1334 N N . ARG A 1 176 ? 19.268 -14.012 5.786 1.00 79.88 176 ARG A N 1
ATOM 1335 C CA . ARG A 1 176 ? 19.479 -14.853 4.591 1.00 79.88 176 ARG A CA 1
ATOM 1336 C C . ARG A 1 176 ? 19.012 -16.299 4.830 1.00 79.88 176 ARG A C 1
ATOM 1338 O O . ARG A 1 176 ? 19.169 -16.824 5.927 1.00 79.88 176 ARG A O 1
ATOM 1345 N N . GLY A 1 177 ? 18.509 -16.954 3.777 1.00 68.75 177 GLY A N 1
ATOM 1346 C CA . GLY A 1 177 ? 18.203 -18.397 3.744 1.00 68.75 177 GLY A CA 1
ATOM 1347 C C . GLY A 1 177 ? 16.783 -18.796 4.182 1.00 68.75 177 GLY A C 1
ATOM 1348 O O . GLY A 1 177 ? 15.994 -17.958 4.618 1.00 68.75 177 GLY A O 1
ATOM 1349 N N . GLN A 1 178 ? 16.450 -20.091 4.044 1.00 51.53 178 GLN A N 1
ATOM 1350 C CA . GLN A 1 178 ? 15.167 -20.657 4.490 1.00 51.53 178 GLN A CA 1
ATOM 1351 C C . GLN A 1 178 ? 15.082 -20.652 6.019 1.00 51.53 178 GLN A C 1
ATOM 1353 O O . GLN A 1 178 ? 15.876 -21.303 6.697 1.00 51.53 178 GLN A O 1
ATOM 1358 N N . GLN A 1 179 ? 14.092 -19.937 6.552 1.00 51.94 179 GLN A N 1
ATOM 1359 C CA . GLN A 1 179 ? 13.759 -19.984 7.971 1.00 51.94 179 GLN A CA 1
ATOM 1360 C C . GLN A 1 179 ? 13.052 -21.320 8.271 1.00 51.94 179 GLN A C 1
ATOM 1362 O O . GLN A 1 179 ? 12.034 -21.612 7.636 1.00 51.94 179 GLN A O 1
ATOM 1367 N N . PRO A 1 180 ? 13.556 -22.159 9.195 1.00 35.19 180 PRO A N 1
ATOM 1368 C CA . PRO A 1 180 ? 12.859 -23.374 9.592 1.00 35.19 180 PRO A CA 1
ATOM 1369 C C . PRO A 1 180 ? 11.591 -22.994 10.366 1.00 35.19 180 PRO A C 1
ATOM 1371 O O . PRO A 1 180 ? 11.685 -22.499 11.480 1.00 35.19 180 PRO A O 1
ATOM 1374 N N . ASN A 1 181 ? 10.428 -23.257 9.762 1.00 36.47 181 ASN A N 1
ATOM 1375 C CA . ASN A 1 181 ? 9.077 -23.126 10.320 1.00 36.47 181 ASN A CA 1
ATOM 1376 C C . ASN A 1 181 ? 8.695 -21.751 10.903 1.00 36.47 181 ASN A C 1
ATOM 1378 O O . ASN A 1 181 ? 9.155 -21.361 11.967 1.00 36.47 181 ASN A O 1
ATOM 1382 N N . HIS A 1 182 ? 7.728 -21.095 10.250 1.00 44.56 182 HIS A N 1
ATOM 1383 C CA . HIS A 1 182 ? 6.674 -20.288 10.884 1.00 44.56 182 HIS A CA 1
ATOM 1384 C C . HIS A 1 182 ? 7.042 -19.575 12.194 1.00 44.56 182 HIS A C 1
ATOM 1386 O O . HIS A 1 182 ? 6.468 -19.834 13.244 1.00 44.56 182 HIS A O 1
ATOM 1392 N N . LEU A 1 183 ? 7.941 -18.607 12.105 1.00 37.91 183 LEU A N 1
ATOM 1393 C CA . LEU A 1 183 ? 7.893 -17.414 12.935 1.00 37.91 183 LEU A CA 1
ATOM 1394 C C . LEU A 1 183 ? 8.308 -16.276 12.017 1.00 37.91 183 LEU A C 1
ATOM 1396 O O . LEU A 1 183 ? 9.482 -15.928 11.930 1.00 37.91 183 LEU A O 1
ATOM 1400 N N . THR A 1 184 ? 7.337 -15.742 11.273 1.00 33.53 184 THR A N 1
ATOM 1401 C CA . THR A 1 184 ? 7.423 -14.389 10.726 1.00 33.53 184 THR A CA 1
ATOM 1402 C C . THR A 1 184 ? 7.979 -13.512 11.847 1.00 33.53 184 THR A C 1
ATOM 1404 O O . THR A 1 184 ? 7.357 -13.462 12.912 1.00 33.53 184 THR A O 1
ATOM 1407 N N . PRO A 1 185 ? 9.161 -12.890 11.701 1.00 32.72 185 PRO A N 1
ATOM 1408 C CA . PRO A 1 185 ? 9.635 -11.957 12.701 1.00 32.72 185 PRO A CA 1
ATOM 1409 C C . PRO A 1 185 ? 8.693 -10.756 12.682 1.00 32.72 185 PRO A C 1
ATOM 1411 O O . PRO A 1 185 ? 8.846 -9.827 11.893 1.00 32.72 185 PRO A O 1
ATOM 1414 N N . THR A 1 186 ? 7.681 -10.796 13.544 1.00 35.09 186 THR A N 1
ATOM 1415 C CA . THR A 1 186 ? 6.850 -9.655 13.898 1.00 35.09 186 THR A CA 1
ATOM 1416 C C . THR A 1 186 ? 7.748 -8.678 14.643 1.00 35.09 186 THR A C 1
ATOM 1418 O O . THR A 1 186 ? 7.863 -8.724 15.865 1.00 35.09 186 THR A O 1
ATOM 1421 N N . VAL A 1 187 ? 8.439 -7.813 13.906 1.00 33.53 187 VAL A N 1
ATOM 1422 C CA . VAL A 1 187 ? 9.007 -6.589 14.468 1.00 33.53 187 VAL A CA 1
ATOM 1423 C C . VAL A 1 187 ? 8.143 -5.441 13.986 1.00 33.53 187 VAL A C 1
ATOM 1425 O O . VAL A 1 187 ? 8.318 -4.871 12.913 1.00 33.53 187 VAL A O 1
ATOM 1428 N N . THR A 1 188 ? 7.151 -5.186 14.829 1.00 32.94 188 THR A N 1
ATOM 1429 C CA . THR A 1 188 ? 6.481 -3.922 15.099 1.00 32.94 188 THR A CA 1
ATOM 1430 C C . THR A 1 188 ? 7.174 -2.716 14.450 1.00 32.94 188 THR A C 1
ATOM 1432 O O . THR A 1 188 ? 8.129 -2.155 14.988 1.00 32.94 188 THR A O 1
ATOM 1435 N N . LYS A 1 189 ? 6.594 -2.211 13.353 1.00 37.84 189 LYS A N 1
ATOM 1436 C CA . LYS A 1 189 ? 6.379 -0.763 13.252 1.00 37.84 189 LYS A CA 1
ATOM 1437 C C . LYS A 1 189 ? 5.585 -0.410 14.508 1.00 37.84 189 LYS A C 1
ATOM 1439 O O . LYS A 1 189 ? 4.375 -0.604 14.547 1.00 37.84 189 LYS A O 1
ATOM 1444 N N . GLN A 1 190 ? 6.241 0.041 15.574 1.00 47.09 190 GLN A N 1
ATOM 1445 C CA . GLN A 1 190 ? 5.518 0.781 16.602 1.00 47.09 190 GLN A CA 1
ATOM 1446 C C . GLN A 1 190 ? 5.251 2.178 16.040 1.00 47.09 190 GLN A C 1
ATOM 1448 O O . GLN A 1 190 ? 5.804 3.176 16.488 1.00 47.09 190 GLN A O 1
ATOM 1453 N N . ASN A 1 191 ? 4.377 2.235 15.030 1.00 62.72 191 ASN A N 1
ATOM 1454 C CA . ASN A 1 191 ? 3.496 3.376 14.913 1.00 62.72 191 ASN A CA 1
ATOM 1455 C C . ASN A 1 191 ? 2.603 3.241 16.152 1.00 62.72 191 ASN A C 1
ATOM 1457 O O . ASN A 1 191 ? 1.689 2.420 16.205 1.00 62.72 191 ASN A O 1
ATOM 1461 N N . THR A 1 192 ? 3.006 3.891 17.236 1.00 72.06 192 THR A N 1
ATOM 1462 C CA . THR A 1 192 ? 2.214 3.985 18.459 1.00 72.06 192 THR A CA 1
ATOM 1463 C C . THR A 1 192 ? 1.492 5.311 18.422 1.00 72.06 192 THR A C 1
ATOM 1465 O O . THR A 1 192 ? 2.143 6.330 18.189 1.00 72.06 192 THR A O 1
ATOM 1468 N N . ASN A 1 193 ? 0.194 5.324 18.695 1.00 75.75 193 ASN A N 1
ATOM 1469 C CA . ASN A 1 193 ? -0.507 6.566 18.980 1.00 75.75 193 ASN A CA 1
ATOM 1470 C C . ASN A 1 193 ? -0.585 6.756 20.506 1.00 75.75 193 ASN A C 1
ATOM 1472 O O . ASN A 1 193 ? -1.434 6.138 21.147 1.00 75.75 193 ASN A O 1
ATOM 1476 N N . PRO A 1 194 ? 0.296 7.578 21.113 1.00 78.62 194 PRO A N 1
ATOM 1477 C CA . PRO A 1 194 ? 0.317 7.772 22.561 1.00 78.62 194 PRO A CA 1
ATOM 1478 C C . PRO A 1 194 ? -0.807 8.688 23.064 1.00 78.62 194 PRO A C 1
ATOM 1480 O O . PRO A 1 194 ? -0.977 8.817 24.274 1.00 78.62 194 PRO A O 1
ATOM 1483 N N . ALA A 1 195 ? -1.543 9.363 22.171 1.00 83.50 195 ALA A N 1
ATOM 1484 C CA . ALA A 1 195 ? -2.609 10.284 22.560 1.00 83.50 195 ALA A CA 1
ATOM 1485 C C . ALA A 1 195 ? -3.864 9.547 23.056 1.00 83.50 195 ALA A C 1
ATOM 1487 O O . ALA A 1 195 ? -4.635 10.104 23.839 1.00 83.50 195 ALA A O 1
ATOM 1488 N N . ILE A 1 196 ? -4.045 8.294 22.631 1.00 88.31 196 ILE A N 1
ATOM 1489 C CA . ILE A 1 196 ? -5.133 7.421 23.069 1.00 88.31 196 ILE A CA 1
ATOM 1490 C C . ILE A 1 196 ? -4.581 6.523 24.177 1.00 88.31 196 ILE A C 1
ATOM 1492 O O . ILE A 1 196 ? -3.586 5.819 23.989 1.00 88.31 196 ILE A O 1
ATOM 1496 N N . THR A 1 197 ? -5.200 6.586 25.356 1.00 89.62 197 THR A N 1
ATOM 1497 C CA . THR A 1 197 ? -4.723 5.886 26.557 1.00 89.62 197 THR A CA 1
ATOM 1498 C C . THR A 1 197 ? -5.799 4.975 27.136 1.00 89.62 197 THR A C 1
ATOM 1500 O O . THR A 1 197 ? -6.996 5.256 27.065 1.00 89.62 197 THR A O 1
ATOM 1503 N N . GLY A 1 198 ? -5.377 3.868 27.747 1.00 92.06 198 GLY A N 1
ATOM 1504 C CA . GLY A 1 198 ? -6.285 2.906 28.360 1.00 92.06 198 GLY A CA 1
ATOM 1505 C C . GLY A 1 198 ? -5.560 1.702 28.947 1.00 92.06 198 GLY A C 1
ATOM 1506 O O . GLY A 1 198 ? -4.331 1.648 28.955 1.00 92.06 198 GLY A O 1
ATOM 1507 N N . LYS A 1 199 ? -6.326 0.747 29.480 1.00 91.06 199 LYS A N 1
ATOM 1508 C CA . LYS A 1 199 ? -5.794 -0.436 30.175 1.00 91.06 199 LYS A CA 1
ATOM 1509 C C . LYS A 1 199 ? -5.303 -1.537 29.233 1.00 91.06 199 LYS A C 1
ATOM 1511 O O . LYS A 1 199 ? -4.447 -2.323 29.633 1.00 91.06 199 LYS A O 1
ATOM 1516 N N . HIS A 1 200 ? -5.848 -1.621 28.022 1.00 90.62 200 HIS A N 1
ATOM 1517 C CA . HIS A 1 200 ? -5.564 -2.702 27.078 1.00 90.62 200 HIS A CA 1
ATOM 1518 C C . HIS A 1 200 ? -4.690 -2.196 25.942 1.00 90.62 200 HIS A C 1
ATOM 1520 O O . HIS A 1 200 ? -5.003 -1.165 25.356 1.00 90.62 200 HIS A O 1
ATOM 1526 N N . ASN A 1 201 ? -3.618 -2.925 25.625 1.00 89.56 201 ASN A N 1
ATOM 1527 C CA . ASN A 1 201 ? -2.735 -2.598 24.508 1.00 89.56 201 ASN A CA 1
ATOM 1528 C C . ASN A 1 201 ? -3.218 -3.314 23.253 1.00 89.56 201 ASN A C 1
ATOM 1530 O O . ASN A 1 201 ? -3.295 -4.544 23.223 1.00 89.56 201 ASN A O 1
ATOM 1534 N N . LEU A 1 202 ? -3.504 -2.553 22.212 1.00 93.50 202 LEU A N 1
ATOM 1535 C CA . LEU A 1 202 ? -4.171 -3.020 21.009 1.00 93.50 202 LEU A CA 1
ATOM 1536 C C . LEU A 1 202 ? -3.317 -2.716 19.782 1.00 93.50 202 LEU A C 1
ATOM 1538 O O . LEU A 1 202 ? -2.535 -1.764 19.773 1.00 93.50 202 LEU A O 1
ATOM 1542 N N . LYS A 1 203 ? -3.493 -3.523 18.740 1.00 91.19 203 LYS A N 1
ATOM 1543 C CA . LYS A 1 203 ? -2.928 -3.325 17.408 1.00 91.19 203 LYS A CA 1
ATOM 1544 C C . LYS A 1 203 ? -4.056 -3.372 16.385 1.00 91.19 203 LYS A C 1
ATOM 1546 O O . LYS A 1 203 ? -4.704 -4.411 16.269 1.00 91.19 203 LYS A O 1
ATOM 1551 N N . LEU A 1 204 ? -4.283 -2.271 15.677 1.00 96.31 204 LEU A N 1
ATOM 1552 C CA . LEU A 1 204 ? -5.156 -2.220 14.507 1.00 96.31 204 LEU A CA 1
ATOM 1553 C C . LEU A 1 204 ? -4.299 -2.448 13.261 1.00 96.31 204 LEU A C 1
ATOM 1555 O O . LEU A 1 204 ? -3.290 -1.769 13.072 1.00 96.31 204 LEU A O 1
ATOM 1559 N N . GLU A 1 205 ? -4.723 -3.392 12.434 1.00 94.94 205 GLU A N 1
ATOM 1560 C CA . GLU A 1 205 ? -4.181 -3.676 11.108 1.00 94.94 205 GLU A CA 1
ATOM 1561 C C . GLU A 1 205 ? -5.314 -3.497 10.098 1.00 94.94 205 GLU A C 1
ATOM 1563 O O . GLU A 1 205 ? -6.394 -4.054 10.306 1.00 94.94 205 GLU A O 1
ATOM 1568 N N . ALA A 1 206 ? -5.106 -2.699 9.054 1.00 96.50 206 ALA A N 1
ATOM 1569 C CA . ALA A 1 206 ? -6.146 -2.356 8.088 1.00 96.50 206 ALA A CA 1
ATOM 1570 C C . ALA A 1 206 ? -5.578 -2.159 6.677 1.00 96.50 206 ALA A C 1
ATOM 1572 O O . ALA A 1 206 ? -4.439 -1.725 6.518 1.00 96.50 206 ALA A O 1
ATOM 1573 N N . TRP A 1 207 ? -6.389 -2.468 5.671 1.00 95.44 207 TRP A N 1
ATOM 1574 C CA . TRP A 1 207 ? -6.121 -2.220 4.256 1.00 95.44 207 TRP A CA 1
ATOM 1575 C C . TRP A 1 207 ? -7.374 -1.620 3.616 1.00 95.44 207 TRP A C 1
ATOM 1577 O O . TRP A 1 207 ? -8.494 -2.025 3.952 1.00 95.44 207 TRP A O 1
ATOM 1587 N N . ALA A 1 208 ? -7.179 -0.665 2.711 1.00 94.00 208 ALA A N 1
ATOM 1588 C CA . ALA A 1 208 ? -8.245 0.011 1.990 1.00 94.00 208 ALA A CA 1
ATOM 1589 C C . ALA A 1 208 ? -7.894 0.141 0.505 1.00 94.00 208 ALA A C 1
ATOM 1591 O O . ALA A 1 208 ? -6.768 0.502 0.170 1.00 94.00 208 ALA A O 1
ATOM 1592 N N . ASP A 1 209 ? -8.884 -0.075 -0.353 1.00 90.19 209 ASP A N 1
ATOM 1593 C CA . ASP A 1 209 ? -8.908 0.440 -1.718 1.00 90.19 209 ASP A CA 1
ATOM 1594 C C . ASP A 1 209 ? -9.758 1.722 -1.691 1.00 90.19 209 ASP A C 1
ATOM 1596 O O . ASP A 1 209 ? -10.982 1.653 -1.582 1.00 90.19 209 ASP A O 1
ATOM 1600 N N . ASN A 1 210 ? -9.188 2.921 -1.548 1.00 84.94 210 ASN A N 1
ATOM 1601 C CA . ASN A 1 210 ? -7.761 3.289 -1.564 1.00 84.94 210 ASN A CA 1
ATOM 1602 C C . ASN A 1 210 ? -7.242 3.911 -0.269 1.00 84.94 210 ASN A C 1
ATOM 1604 O O . ASN A 1 210 ? -6.034 4.084 -0.108 1.00 84.94 210 ASN A O 1
ATOM 1608 N N . TRP A 1 211 ? -8.141 4.366 0.603 1.00 93.69 211 TRP A N 1
ATOM 1609 C CA . TRP A 1 211 ? -7.765 5.204 1.734 1.00 93.69 211 TRP A CA 1
ATOM 1610 C C . TRP A 1 211 ? -8.711 5.017 2.905 1.00 93.69 211 TRP A C 1
ATOM 1612 O O . TRP A 1 211 ? -9.931 4.900 2.739 1.00 93.69 211 TRP A O 1
ATOM 1622 N N . PHE A 1 212 ? -8.166 5.117 4.112 1.00 96.44 212 PHE A N 1
ATOM 1623 C CA . PHE A 1 212 ? -8.983 5.213 5.307 1.00 96.44 212 PHE A CA 1
ATOM 1624 C C . PHE A 1 212 ? -8.399 6.141 6.373 1.00 96.44 212 PHE A C 1
ATOM 1626 O O . PHE A 1 212 ? -7.220 6.486 6.397 1.00 96.44 212 PHE A O 1
ATOM 1633 N N . THR A 1 213 ? -9.250 6.502 7.321 1.00 95.38 213 THR A N 1
ATOM 1634 C CA . THR A 1 213 ? -8.828 7.048 8.606 1.00 95.38 213 THR A CA 1
ATOM 1635 C C . THR A 1 213 ? -9.666 6.404 9.702 1.00 95.38 213 THR A C 1
ATOM 1637 O O . THR A 1 213 ? -10.852 6.121 9.503 1.00 95.38 213 THR A O 1
ATOM 1640 N N . ALA A 1 214 ? -9.057 6.160 10.856 1.00 97.81 214 ALA A N 1
ATOM 1641 C CA . ALA A 1 214 ? -9.698 5.537 12.003 1.00 97.81 214 ALA A CA 1
ATOM 1642 C C . ALA A 1 214 ? -9.619 6.435 13.239 1.00 97.81 214 ALA A C 1
ATOM 1644 O O . ALA A 1 214 ? -8.598 7.074 13.502 1.00 97.81 214 ALA A O 1
ATOM 1645 N N . TYR A 1 215 ? -10.680 6.416 14.041 1.00 97.81 215 TYR A N 1
ATOM 1646 C CA . TYR A 1 215 ? -10.783 7.118 15.316 1.00 97.81 215 TYR A CA 1
ATOM 1647 C C . TYR A 1 215 ? -11.230 6.166 16.420 1.00 97.81 215 TYR A C 1
ATOM 1649 O O . TYR A 1 215 ? -12.029 5.260 16.181 1.00 97.81 215 TYR A O 1
ATOM 1657 N N . ILE A 1 216 ? -10.768 6.428 17.641 1.00 97.06 216 ILE A N 1
ATOM 1658 C CA . ILE A 1 216 ? -11.356 5.870 18.860 1.00 97.06 216 ILE A CA 1
ATOM 1659 C C . ILE A 1 216 ? -12.190 6.971 19.510 1.00 97.06 216 ILE A C 1
ATOM 1661 O O . ILE A 1 216 ? -11.648 7.962 20.009 1.00 97.06 216 ILE A O 1
ATOM 1665 N N . GLY A 1 217 ? -13.514 6.836 19.444 1.00 93.94 217 GLY A N 1
ATOM 1666 C CA . GLY A 1 217 ? -14.425 7.951 19.693 1.00 93.94 217 GLY A CA 1
ATOM 1667 C C . GLY A 1 217 ? -14.078 9.137 18.786 1.00 93.94 217 GLY A C 1
ATOM 1668 O O . GLY A 1 217 ? -14.017 9.005 17.565 1.00 93.94 217 GLY A O 1
ATOM 1669 N N . GLU A 1 218 ? -13.794 10.291 19.384 1.00 94.31 218 GLU A N 1
ATOM 1670 C CA . GLU A 1 218 ? -13.426 11.518 18.662 1.00 94.31 218 GLU A CA 1
ATOM 1671 C C . GLU A 1 218 ? -11.912 11.657 18.412 1.00 94.31 218 GLU A C 1
ATOM 1673 O O . GLU A 1 218 ? -11.477 12.581 17.726 1.00 94.31 218 GLU A O 1
ATOM 1678 N N . GLN A 1 219 ? -11.085 10.764 18.964 1.00 94.75 219 GLN A N 1
ATOM 1679 C CA . GLN A 1 219 ? -9.629 10.869 18.870 1.00 94.75 219 GLN A CA 1
ATOM 1680 C C . GLN A 1 219 ? -9.105 10.155 17.625 1.00 94.75 219 GLN A C 1
ATOM 1682 O O . GLN A 1 219 ? -9.329 8.957 17.458 1.00 94.75 219 GLN A O 1
ATOM 1687 N N . LEU A 1 220 ? -8.368 10.876 16.773 1.00 92.81 220 LEU A N 1
ATOM 1688 C CA . LEU A 1 220 ? -7.711 10.294 15.601 1.00 92.81 220 LEU A CA 1
ATOM 1689 C C . LEU A 1 220 ? -6.708 9.228 16.047 1.00 92.81 220 LEU A C 1
ATOM 1691 O O . LEU A 1 220 ? -5.778 9.526 16.801 1.00 92.81 220 LEU A O 1
ATOM 1695 N N . LEU A 1 221 ? -6.894 8.003 15.561 1.00 93.44 221 LEU A N 1
ATOM 1696 C CA . LEU A 1 221 ? -6.006 6.874 15.812 1.00 93.44 221 LEU A CA 1
ATOM 1697 C C . LEU A 1 221 ? -4.927 6.782 14.736 1.00 93.44 221 LEU A C 1
ATOM 1699 O O . LEU A 1 221 ? -3.737 6.781 15.058 1.00 93.44 221 LEU A O 1
ATOM 1703 N N . VAL A 1 222 ? -5.341 6.687 13.478 1.00 90.94 222 VAL A N 1
ATOM 1704 C CA . VAL A 1 222 ? -4.447 6.553 12.330 1.00 90.94 222 VAL A CA 1
ATOM 1705 C C . VAL A 1 222 ? -5.141 7.102 11.097 1.00 90.94 222 VAL A C 1
ATOM 1707 O O . VAL A 1 222 ? -6.344 6.926 10.933 1.00 90.94 222 VAL A O 1
ATOM 1710 N N . GLU A 1 223 ? -4.360 7.750 10.252 1.00 86.25 223 GLU A N 1
ATOM 1711 C CA . GLU A 1 223 ? -4.726 8.086 8.887 1.00 86.25 223 GLU A CA 1
ATOM 1712 C C . GLU A 1 223 ? -3.781 7.326 7.969 1.00 86.25 223 GLU A C 1
ATOM 1714 O O . GLU A 1 223 ? -2.599 7.172 8.299 1.00 86.25 223 GLU A O 1
ATOM 1719 N N . ASP A 1 224 ? -4.313 6.844 6.853 1.00 80.75 224 ASP A N 1
ATOM 1720 C CA . ASP A 1 224 ? -3.522 6.226 5.803 1.00 80.75 224 ASP A CA 1
ATOM 1721 C C . ASP A 1 224 ? -2.318 7.108 5.423 1.00 80.75 224 ASP A C 1
ATOM 1723 O O . ASP A 1 224 ? -2.436 8.327 5.248 1.00 80.75 224 ASP A O 1
ATOM 1727 N N . SER A 1 225 ? -1.133 6.501 5.344 1.00 80.06 225 SER A N 1
ATOM 1728 C CA . SER A 1 225 ? 0.107 7.229 5.081 1.00 80.06 225 SER A CA 1
ATOM 1729 C C . SER A 1 225 ? 0.223 7.754 3.650 1.00 80.06 225 SER A C 1
ATOM 1731 O O . SER A 1 225 ? 1.044 8.649 3.398 1.00 80.06 225 SER A O 1
ATOM 1733 N N . VAL A 1 226 ? -0.587 7.233 2.726 1.00 76.56 226 VAL A N 1
ATOM 1734 C CA . VAL A 1 226 ? -0.664 7.691 1.341 1.00 76.56 226 VAL A CA 1
ATOM 1735 C C . VAL A 1 226 ? -1.914 8.563 1.168 1.00 76.56 226 VAL A C 1
ATOM 1737 O O . VAL A 1 226 ? -3.014 8.155 1.523 1.00 76.56 226 VAL A O 1
ATOM 1740 N N . PRO A 1 227 ? -1.800 9.793 0.630 1.00 74.94 227 PRO A N 1
ATOM 1741 C CA . PRO A 1 227 ? -2.965 10.654 0.441 1.00 74.94 227 PRO A CA 1
ATOM 1742 C C . PRO A 1 227 ? -3.981 10.057 -0.538 1.00 74.94 227 PRO A C 1
ATOM 1744 O O . PRO A 1 227 ? -3.586 9.598 -1.609 1.00 74.94 227 PRO A O 1
ATOM 1747 N N . ILE A 1 228 ? -5.280 10.227 -0.256 1.00 83.94 228 ILE A N 1
ATOM 1748 C CA . ILE A 1 228 ? -6.397 9.854 -1.153 1.00 83.94 228 ILE A CA 1
ATOM 1749 C C . ILE A 1 228 ? -6.313 10.481 -2.555 1.00 83.94 228 ILE A C 1
ATOM 1751 O O . ILE A 1 228 ? -7.016 10.066 -3.454 1.00 83.94 228 ILE A O 1
ATOM 1755 N N . THR A 1 229 ? -5.477 11.490 -2.794 1.00 75.69 229 THR A N 1
ATOM 1756 C CA . THR A 1 229 ? -5.263 12.042 -4.145 1.00 75.69 229 THR A CA 1
ATOM 1757 C C . THR A 1 229 ? -4.271 11.230 -4.985 1.00 75.69 229 THR A C 1
ATOM 1759 O O . THR A 1 229 ? -3.938 11.643 -6.093 1.00 75.69 229 THR A O 1
ATOM 1762 N N . THR A 1 230 ? -3.730 10.138 -4.444 1.00 71.19 230 THR A N 1
ATOM 1763 C CA . THR A 1 230 ? -2.760 9.272 -5.117 1.00 71.19 230 THR A CA 1
ATOM 1764 C C . THR A 1 230 ? -3.500 8.163 -5.851 1.00 71.19 230 THR A C 1
ATOM 1766 O O . THR A 1 230 ? -4.160 7.342 -5.223 1.00 71.19 230 THR A O 1
ATOM 1769 N N . GLU A 1 231 ? -3.358 8.117 -7.173 1.00 69.12 231 GLU A N 1
ATOM 1770 C CA . GLU A 1 231 ? -3.847 7.000 -7.985 1.00 69.12 231 GLU A CA 1
ATOM 1771 C C . GLU A 1 231 ? -3.149 5.699 -7.550 1.00 69.12 231 GLU A C 1
ATOM 1773 O O . GLU A 1 231 ? -1.921 5.681 -7.416 1.00 69.12 231 GLU A O 1
ATOM 1778 N N . ARG A 1 232 ? -3.908 4.606 -7.377 1.00 70.12 232 ARG A N 1
ATOM 1779 C CA . ARG A 1 232 ? -3.392 3.278 -6.978 1.00 70.12 232 ARG A CA 1
ATOM 1780 C C . ARG A 1 232 ? -2.689 3.263 -5.614 1.00 70.12 232 ARG A C 1
ATOM 1782 O O . ARG A 1 232 ? -1.581 2.737 -5.477 1.00 70.12 232 ARG A O 1
ATOM 1789 N N . SER A 1 233 ? -3.327 3.847 -4.604 1.00 69.44 233 SER A N 1
ATOM 1790 C CA . SER A 1 233 ? -2.891 3.725 -3.212 1.00 69.44 233 SER A CA 1
ATOM 1791 C C . SER A 1 233 ? -3.328 2.369 -2.659 1.00 69.44 233 SER A C 1
ATOM 1793 O O . SER A 1 233 ? -4.505 2.175 -2.371 1.00 69.44 233 SER A O 1
ATOM 1795 N N . PHE A 1 234 ? -2.389 1.423 -2.573 1.00 69.38 234 PHE A N 1
ATOM 1796 C CA . PHE A 1 234 ? -2.625 0.064 -2.074 1.00 69.38 234 PHE A CA 1
ATOM 1797 C C . PHE A 1 234 ? -1.627 -0.261 -0.957 1.00 69.38 234 PHE A C 1
ATOM 1799 O O . PHE A 1 234 ? -0.673 -1.021 -1.135 1.00 69.38 234 PHE A O 1
ATOM 1806 N N . ASN A 1 235 ? -1.778 0.385 0.194 1.00 66.19 235 ASN A N 1
ATOM 1807 C CA . ASN A 1 235 ? -0.951 0.118 1.366 1.00 66.19 235 ASN A CA 1
ATOM 1808 C C . ASN A 1 235 ? -1.793 -0.408 2.523 1.00 66.19 235 ASN A C 1
ATOM 1810 O O . ASN A 1 235 ? -2.962 -0.084 2.701 1.00 66.19 235 ASN A O 1
ATOM 1814 N N . ALA A 1 236 ? -1.154 -1.251 3.323 1.00 80.31 236 ALA A N 1
ATOM 1815 C CA . ALA A 1 236 ? -1.671 -1.684 4.603 1.00 80.31 236 ALA A CA 1
ATOM 1816 C C . ALA A 1 236 ? -1.081 -0.826 5.725 1.00 80.31 236 ALA A C 1
ATOM 1818 O O . ALA A 1 236 ? 0.115 -0.512 5.739 1.00 80.31 236 ALA A O 1
ATOM 1819 N N . GLU A 1 237 ? -1.907 -0.506 6.713 1.00 83.75 237 GLU A N 1
ATOM 1820 C CA . GLU A 1 237 ? -1.510 0.218 7.911 1.00 83.75 237 GLU A CA 1
ATOM 1821 C C . GLU A 1 237 ? -1.550 -0.687 9.140 1.00 83.75 237 GLU A C 1
ATOM 1823 O O . GLU A 1 237 ? -2.442 -1.514 9.316 1.00 83.75 237 GLU A O 1
ATOM 1828 N N . SER A 1 238 ? -0.574 -0.495 10.027 1.00 85.88 238 SER A N 1
ATOM 1829 C CA . SER A 1 238 ? -0.487 -1.176 11.320 1.00 85.88 238 SER A CA 1
ATOM 1830 C C . SER A 1 238 ? -0.136 -0.154 12.396 1.00 85.88 238 SER A C 1
ATOM 1832 O O . SER A 1 238 ? 0.957 0.419 12.381 1.00 85.88 238 SER A O 1
ATOM 1834 N N . ILE A 1 239 ? -1.035 0.038 13.360 1.00 86.75 239 ILE A N 1
ATOM 1835 C CA . ILE A 1 239 ? -0.907 0.996 14.465 1.00 86.75 239 ILE A CA 1
ATOM 1836 C C . ILE A 1 239 ? -1.149 0.294 15.802 1.00 86.75 239 ILE A C 1
ATOM 1838 O O . ILE A 1 239 ? -2.033 -0.547 15.934 1.00 86.75 239 ILE A O 1
ATOM 1842 N N . THR A 1 240 ? -0.376 0.660 16.820 1.00 87.69 240 THR A N 1
ATOM 1843 C CA . THR A 1 240 ? -0.574 0.231 18.210 1.00 87.69 240 THR A CA 1
ATOM 1844 C C . THR A 1 240 ? -1.053 1.394 19.073 1.00 87.69 240 THR A C 1
ATOM 1846 O O . THR A 1 240 ? -0.642 2.537 18.879 1.00 87.69 240 THR A O 1
ATOM 1849 N N . PHE A 1 241 ? -1.940 1.124 20.020 1.00 91.69 241 PHE A N 1
ATOM 1850 C CA . PHE A 1 241 ? -2.508 2.128 20.924 1.00 91.69 241 PHE A CA 1
ATOM 1851 C C . PHE A 1 241 ? -3.029 1.448 22.190 1.00 91.69 241 PHE A C 1
ATOM 1853 O O . PHE A 1 241 ? -3.099 0.219 22.248 1.00 91.69 241 PHE A O 1
ATOM 1860 N N . SER A 1 242 ? -3.413 2.230 23.197 1.00 92.88 242 SER A N 1
ATOM 1861 C CA . SER A 1 242 ? -4.053 1.689 24.396 1.00 92.88 242 SER A CA 1
ATOM 1862 C C . SER A 1 242 ? -5.456 2.260 24.560 1.00 92.88 242 SER A C 1
ATOM 1864 O O . SER A 1 242 ? -5.639 3.464 24.428 1.00 92.88 242 SER A O 1
ATOM 1866 N N . ALA A 1 243 ? -6.445 1.424 24.881 1.00 94.44 243 ALA A N 1
ATOM 1867 C CA . ALA A 1 243 ? -7.830 1.856 25.093 1.00 94.44 243 ALA A CA 1
ATOM 1868 C C . ALA A 1 243 ? -8.519 1.054 26.209 1.00 94.44 243 ALA A C 1
ATOM 1870 O O . ALA A 1 243 ? -7.990 0.059 26.715 1.00 94.44 243 ALA A O 1
ATOM 1871 N N . ASN A 1 244 ? -9.684 1.532 26.642 1.00 94.69 244 ASN A N 1
ATOM 1872 C CA . ASN A 1 244 ? -10.585 0.801 27.530 1.00 94.69 244 ASN A CA 1
ATOM 1873 C C . ASN A 1 244 ? -11.773 0.288 26.715 1.00 94.69 244 ASN A C 1
ATOM 1875 O O . ASN A 1 244 ? -12.204 0.965 25.788 1.00 94.69 244 ASN A O 1
ATOM 1879 N N . TYR A 1 245 ? -12.302 -0.876 27.087 1.00 94.94 245 TYR A N 1
ATOM 1880 C CA . TYR A 1 245 ? -13.575 -1.362 26.561 1.00 94.94 245 TYR A CA 1
ATOM 1881 C C . TYR A 1 245 ? -14.767 -0.652 27.243 1.00 94.94 245 TYR A C 1
ATOM 1883 O O . TYR A 1 245 ? -14.638 -0.274 28.416 1.00 94.94 245 TYR A O 1
ATOM 1891 N N . PRO A 1 246 ? -15.921 -0.517 26.561 1.00 96.06 246 PRO A N 1
ATOM 1892 C CA . PRO A 1 246 ? -16.113 -0.785 25.132 1.00 96.06 246 PRO A CA 1
ATOM 1893 C C . PRO A 1 246 ? -15.339 0.216 24.260 1.00 96.06 246 PRO A C 1
ATOM 1895 O O . PRO A 1 246 ? -15.147 1.371 24.641 1.00 96.06 246 PRO A O 1
ATOM 1898 N N . ILE A 1 247 ? -14.854 -0.247 23.108 1.00 96.50 247 ILE A N 1
ATOM 1899 C CA . ILE A 1 247 ? -14.088 0.573 22.163 1.00 96.50 247 ILE A CA 1
ATOM 1900 C C . ILE A 1 247 ? -15.025 1.023 21.047 1.00 96.50 247 ILE A C 1
ATOM 1902 O O . ILE A 1 247 ? -15.513 0.195 20.281 1.00 96.50 247 ILE A O 1
ATOM 1906 N N . GLU A 1 248 ? -15.222 2.333 20.925 1.00 97.06 248 GLU A N 1
ATOM 1907 C CA . GLU A 1 248 ? -15.951 2.935 19.806 1.00 97.06 248 GLU A CA 1
ATOM 1908 C C . GLU A 1 248 ? -14.992 3.198 18.647 1.00 97.06 248 GLU A C 1
ATOM 1910 O O . GLU A 1 248 ? -14.271 4.199 18.650 1.00 97.06 248 GLU A O 1
ATOM 1915 N N . LEU A 1 249 ? -14.952 2.291 17.672 1.00 98.12 249 LEU A N 1
ATOM 1916 C CA . LEU A 1 249 ? -14.132 2.445 16.475 1.00 98.12 249 LEU A CA 1
ATOM 1917 C C . LEU A 1 249 ? -14.960 3.110 15.373 1.00 98.12 249 LEU A C 1
ATOM 1919 O O . LEU A 1 249 ? -15.958 2.558 14.907 1.00 98.12 249 LEU A O 1
ATOM 1923 N N . ASN A 1 250 ? -14.505 4.278 14.928 1.00 98.38 250 ASN A N 1
ATOM 1924 C CA . ASN A 1 250 ? -15.112 5.026 13.833 1.00 98.38 250 ASN A CA 1
ATOM 1925 C C . ASN A 1 250 ? -14.153 5.075 12.644 1.00 98.38 250 ASN A C 1
ATOM 1927 O O . ASN A 1 250 ? -12.955 5.285 12.826 1.00 98.38 250 ASN A O 1
ATOM 1931 N N . LEU A 1 251 ? -14.675 4.924 11.431 1.00 98.50 251 LEU A N 1
ATOM 1932 C CA . LEU A 1 251 ? -13.895 4.891 10.199 1.00 98.50 251 LEU A CA 1
ATOM 1933 C C . LEU A 1 251 ? -14.441 5.887 9.183 1.00 98.50 251 LEU A C 1
ATOM 1935 O O . LEU A 1 251 ? -15.654 6.010 9.027 1.00 98.50 251 LEU A O 1
ATOM 1939 N N . ILE A 1 252 ? -13.542 6.530 8.445 1.00 98.19 252 ILE A N 1
ATOM 1940 C CA . ILE A 1 252 ? -13.845 7.116 7.138 1.00 98.19 252 ILE A CA 1
ATOM 1941 C C . ILE A 1 252 ? -13.087 6.273 6.124 1.00 98.19 252 ILE A C 1
ATOM 1943 O O . ILE A 1 252 ? -11.866 6.193 6.218 1.00 98.19 252 ILE A O 1
ATOM 1947 N N . ILE A 1 253 ? -13.788 5.659 5.179 1.00 97.81 253 ILE A N 1
ATOM 1948 C CA . ILE A 1 253 ? -13.194 4.842 4.114 1.00 97.81 253 ILE A CA 1
ATOM 1949 C C . ILE A 1 253 ? -13.577 5.439 2.762 1.00 97.81 253 ILE A C 1
ATOM 1951 O O . ILE A 1 253 ? -14.703 5.918 2.580 1.00 97.81 253 ILE A O 1
ATOM 1955 N N . LYS A 1 254 ? -12.612 5.505 1.846 1.00 95.81 254 LYS A N 1
ATOM 1956 C CA . LYS A 1 254 ? -12.759 6.179 0.557 1.00 95.81 254 LYS A CA 1
ATOM 1957 C C . LYS A 1 254 ? -12.119 5.365 -0.550 1.00 95.81 254 LYS A C 1
ATOM 1959 O O . LYS A 1 254 ? -10.973 4.944 -0.418 1.00 95.81 254 LYS A O 1
ATOM 1964 N N . ASP A 1 255 ? -12.858 5.266 -1.637 1.00 94.62 255 ASP A N 1
ATOM 1965 C CA . ASP A 1 255 ? -12.356 4.850 -2.934 1.00 94.62 255 ASP A CA 1
ATOM 1966 C C . ASP A 1 255 ? -11.874 6.082 -3.715 1.00 94.62 255 ASP A C 1
ATOM 1968 O O . ASP A 1 255 ? -12.379 7.208 -3.509 1.00 94.62 255 ASP A O 1
ATOM 1972 N N . PHE A 1 256 ? -10.862 5.903 -4.562 1.00 92.12 256 PHE A N 1
ATOM 1973 C CA . PHE A 1 256 ? -10.346 6.992 -5.377 1.00 92.12 256 PHE A CA 1
ATOM 1974 C C . PHE A 1 256 ? -11.394 7.439 -6.400 1.00 92.12 256 PHE A C 1
ATOM 1976 O O . PHE A 1 256 ? -12.162 6.679 -6.972 1.00 92.12 256 PHE A O 1
ATOM 1983 N N . LYS A 1 257 ? -11.452 8.751 -6.612 1.00 92.69 257 LYS A N 1
ATOM 1984 C CA . LYS A 1 257 ? -12.193 9.362 -7.714 1.00 92.69 257 LYS A CA 1
ATOM 1985 C C . LYS A 1 257 ? -11.489 10.646 -8.090 1.00 92.69 257 LYS A C 1
ATOM 1987 O O . LYS A 1 257 ? -11.094 11.422 -7.215 1.00 92.69 257 LYS A O 1
ATOM 1992 N N . GLN A 1 258 ? -11.368 10.909 -9.385 1.00 91.69 258 GLN A N 1
ATOM 1993 C CA . GLN A 1 258 ? -10.717 12.125 -9.861 1.00 91.69 258 GLN A CA 1
ATOM 1994 C C . GLN A 1 258 ? -11.578 13.370 -9.583 1.00 91.69 258 GLN A C 1
ATOM 1996 O O . GLN A 1 258 ? -11.046 14.456 -9.348 1.00 91.69 258 GLN A O 1
ATOM 2001 N N . ASN A 1 259 ? -12.906 13.219 -9.599 1.00 94.06 259 ASN A N 1
ATOM 2002 C CA . ASN A 1 259 ? -13.885 14.221 -9.172 1.00 94.06 259 ASN A CA 1
ATOM 2003 C C . ASN A 1 259 ? -15.251 13.560 -8.867 1.00 94.06 259 ASN A C 1
ATOM 2005 O O . ASN A 1 259 ? -15.372 12.334 -8.848 1.00 94.06 259 ASN A O 1
ATOM 2009 N N . ASP A 1 260 ? -16.297 14.367 -8.669 1.00 97.06 260 ASP A N 1
ATOM 2010 C CA . ASP A 1 260 ? -17.643 13.901 -8.299 1.00 97.06 260 ASP A CA 1
ATOM 2011 C C . ASP A 1 260 ? -18.375 13.090 -9.388 1.00 97.06 260 ASP A C 1
ATOM 2013 O O . ASP A 1 260 ? -19.461 12.576 -9.139 1.00 97.06 260 ASP A O 1
ATOM 2017 N N . THR A 1 261 ? -17.796 12.894 -10.580 1.00 96.88 261 THR A N 1
ATOM 2018 C CA . THR A 1 261 ? -18.306 11.876 -11.524 1.00 96.88 261 THR A CA 1
ATOM 2019 C C . THR A 1 261 ? -18.205 10.460 -10.948 1.00 96.88 261 THR A C 1
ATOM 2021 O O . THR A 1 261 ? -18.937 9.577 -11.388 1.00 96.88 261 THR A O 1
ATOM 2024 N N . GLY A 1 262 ? -17.313 10.246 -9.970 1.00 95.38 262 GLY A N 1
ATOM 2025 C CA . GLY A 1 262 ? -16.966 8.924 -9.448 1.00 95.38 262 GLY A CA 1
ATOM 2026 C C . GLY A 1 262 ? -16.003 8.142 -10.331 1.00 95.38 262 GLY A C 1
ATOM 2027 O O . GLY A 1 262 ? -15.700 7.005 -10.008 1.00 95.38 262 GLY 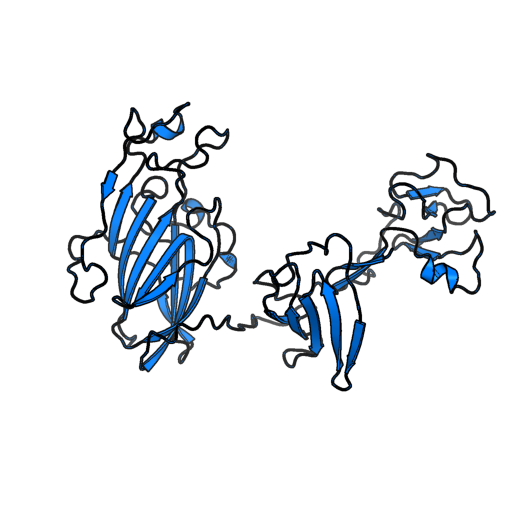A O 1
ATOM 2028 N N . LEU A 1 263 ? -15.530 8.739 -11.427 1.00 96.31 263 LEU A N 1
ATOM 2029 C CA . LEU A 1 263 ? -14.604 8.088 -12.338 1.00 96.31 263 LEU A CA 1
ATOM 2030 C C . LEU A 1 263 ? -13.149 8.347 -11.955 1.00 96.31 263 LEU A C 1
ATOM 2032 O O . LEU A 1 263 ? -12.771 9.417 -11.458 1.00 96.31 263 LEU A O 1
ATOM 2036 N N . GLU A 1 264 ? -12.331 7.369 -12.296 1.00 91.19 264 GLU A N 1
ATOM 2037 C CA . GLU A 1 264 ? -10.882 7.429 -12.312 1.00 91.19 264 GLU A CA 1
ATOM 2038 C C . GLU A 1 264 ? -10.390 7.676 -13.742 1.00 91.19 264 GLU A C 1
ATOM 2040 O O . GLU A 1 264 ? -11.041 7.288 -14.716 1.00 91.19 264 GLU A O 1
ATOM 2045 N N . TYR A 1 265 ? -9.220 8.305 -13.882 1.00 90.31 265 TYR A N 1
ATOM 2046 C CA . TYR A 1 265 ? -8.539 8.480 -15.172 1.00 90.31 265 TYR A CA 1
ATOM 2047 C C . TYR A 1 265 ? -9.406 9.145 -16.257 1.00 90.31 265 TYR A C 1
ATOM 2049 O O . TYR A 1 265 ? -9.414 8.723 -17.417 1.00 90.31 265 TYR A O 1
ATOM 2057 N N . ILE A 1 266 ? -10.144 10.198 -15.895 1.00 92.75 266 ILE A N 1
ATOM 2058 C CA . ILE A 1 266 ? -11.110 10.861 -16.779 1.00 92.75 266 ILE A CA 1
ATOM 2059 C C . ILE A 1 266 ? -10.439 11.317 -18.083 1.00 92.75 266 ILE A C 1
ATOM 2061 O O . ILE A 1 266 ? -9.455 12.061 -18.073 1.00 92.75 266 ILE A O 1
ATOM 2065 N N . GLY A 1 267 ? -11.001 10.887 -19.214 1.00 89.00 267 GLY A N 1
ATOM 2066 C CA . GLY A 1 267 ? -10.508 11.173 -20.563 1.00 89.00 267 GLY A CA 1
ATOM 2067 C C . GLY A 1 267 ? -9.316 10.318 -21.015 1.00 89.00 267 GLY A C 1
ATOM 2068 O O . GLY A 1 267 ? -8.867 10.455 -22.157 1.00 89.00 267 GLY A O 1
ATOM 2069 N N . ALA A 1 268 ? -8.791 9.433 -20.163 1.00 89.94 268 ALA A N 1
ATOM 2070 C CA . ALA A 1 268 ? -7.767 8.464 -20.538 1.00 89.94 268 ALA A CA 1
ATOM 2071 C C . ALA A 1 268 ? -8.385 7.199 -21.160 1.00 89.94 2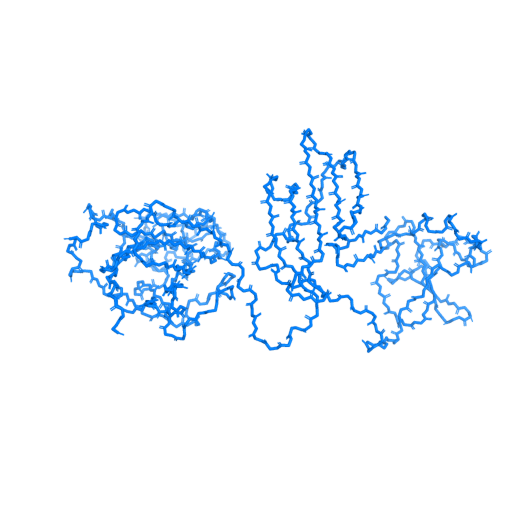68 ALA A C 1
ATOM 2073 O O . ALA A 1 268 ? -9.587 6.957 -21.104 1.00 89.94 268 ALA A O 1
ATOM 2074 N N . LYS A 1 269 ? -7.540 6.343 -21.751 1.00 90.19 269 LYS A N 1
ATOM 2075 C CA . LYS A 1 269 ? -7.988 5.066 -22.344 1.00 90.19 269 LYS A CA 1
ATOM 2076 C C . LYS A 1 269 ? -8.491 4.051 -21.312 1.00 90.19 269 LYS A C 1
ATOM 2078 O O . LYS A 1 269 ? -9.134 3.085 -21.701 1.00 90.19 269 LYS A O 1
ATOM 2083 N N . ASN A 1 270 ? -8.133 4.243 -20.049 1.00 90.50 270 ASN A N 1
ATOM 2084 C CA . ASN A 1 270 ? -8.479 3.403 -18.908 1.00 90.50 270 ASN A CA 1
ATOM 2085 C C . ASN A 1 270 ? -9.426 4.130 -17.937 1.00 90.50 270 ASN A C 1
ATOM 2087 O O . ASN A 1 270 ? -9.346 3.894 -16.738 1.00 90.50 270 ASN A O 1
ATOM 2091 N N . GLN A 1 271 ? -10.262 5.044 -18.442 1.00 94.69 271 GLN A N 1
ATOM 2092 C CA . GLN A 1 271 ? -11.356 5.619 -17.662 1.00 94.69 271 GLN A CA 1
ATOM 2093 C C . GLN A 1 271 ? -12.248 4.492 -17.131 1.00 94.69 271 GLN A C 1
ATOM 2095 O O . GLN A 1 271 ? -12.663 3.635 -17.909 1.00 94.69 271 GLN A O 1
ATOM 2100 N N . GLN A 1 272 ? -12.517 4.499 -15.829 1.00 94.25 272 GLN A N 1
ATOM 2101 C CA . GLN A 1 272 ? -13.260 3.440 -15.145 1.00 94.25 272 GLN A CA 1
ATOM 2102 C C . GLN A 1 272 ? -13.941 3.982 -13.883 1.00 94.25 272 GLN A C 1
ATOM 2104 O O . GLN A 1 272 ? -13.564 5.045 -13.383 1.00 94.25 272 GLN A O 1
ATOM 2109 N N . MET A 1 273 ? -14.946 3.268 -13.382 1.00 94.00 273 MET A N 1
ATOM 2110 C CA . MET A 1 273 ? -15.378 3.377 -11.984 1.00 94.00 273 MET A CA 1
ATOM 2111 C C . MET A 1 273 ? -14.383 2.641 -11.072 1.00 94.00 273 MET A C 1
ATOM 2113 O O . MET A 1 273 ? -13.625 1.798 -11.554 1.00 94.00 273 MET A O 1
ATOM 2117 N N . GLY A 1 274 ? -14.359 2.982 -9.784 1.00 85.56 274 GLY A N 1
ATOM 2118 C CA . GLY A 1 274 ? -13.419 2.373 -8.842 1.00 85.56 274 GLY A CA 1
ATOM 2119 C C . GLY A 1 274 ? -13.791 0.942 -8.440 1.00 85.56 274 GLY A C 1
ATOM 2120 O O . GLY A 1 274 ? -14.753 0.359 -8.944 1.00 85.56 274 GLY A O 1
ATOM 2121 N N . ASP A 1 275 ? -12.995 0.353 -7.555 1.00 88.19 275 ASP A N 1
ATOM 2122 C CA . ASP A 1 275 ? -13.134 -1.019 -7.055 1.00 88.19 275 ASP A CA 1
ATOM 2123 C C . ASP A 1 275 ? -12.936 -1.079 -5.534 1.00 88.19 275 ASP A C 1
ATOM 2125 O O . ASP A 1 275 ? -12.275 -1.973 -5.003 1.00 88.19 275 ASP A O 1
ATOM 2129 N N . GLY A 1 276 ? -13.540 -0.110 -4.838 1.00 91.69 276 GLY A N 1
ATOM 2130 C CA . GLY A 1 276 ? -13.361 0.131 -3.412 1.00 91.69 276 GLY A CA 1
ATOM 2131 C C . GLY A 1 276 ? -13.487 -1.111 -2.526 1.00 91.69 276 GLY A C 1
ATOM 2132 O O . GLY A 1 276 ? -14.197 -2.066 -2.824 1.00 91.69 276 GLY A O 1
ATOM 2133 N N . GLY A 1 277 ? -12.847 -1.095 -1.362 1.00 96.19 277 GLY A N 1
ATOM 2134 C CA . GLY A 1 277 ? -12.948 -2.197 -0.407 1.00 96.19 277 GLY A CA 1
ATOM 2135 C C . GLY A 1 277 ? -12.161 -1.936 0.864 1.00 96.19 277 GLY A C 1
ATOM 2136 O O . GLY A 1 277 ? -11.172 -1.212 0.862 1.00 96.19 277 GLY A O 1
ATOM 2137 N N . PHE A 1 278 ? -12.589 -2.519 1.984 1.00 98.06 278 PHE A N 1
ATOM 2138 C CA . PHE A 1 278 ? -11.907 -2.319 3.261 1.00 98.06 278 PHE A CA 1
ATOM 2139 C C . PHE A 1 278 ? -11.870 -3.590 4.101 1.00 98.06 278 PHE A C 1
ATOM 2141 O O . PHE A 1 278 ? -12.875 -4.287 4.234 1.00 98.06 278 PHE A O 1
ATOM 2148 N N . ILE A 1 279 ? -10.728 -3.879 4.720 1.00 98.56 279 ILE A N 1
ATOM 2149 C CA . ILE A 1 279 ? -10.578 -4.982 5.672 1.00 98.56 279 ILE A CA 1
ATOM 2150 C C . ILE A 1 279 ? -9.725 -4.541 6.859 1.00 98.56 279 ILE A C 1
ATOM 2152 O O . ILE A 1 279 ? -8.746 -3.816 6.701 1.00 98.56 279 ILE A O 1
ATOM 2156 N N . MET A 1 280 ? -10.097 -4.974 8.064 1.00 98.31 280 MET A N 1
ATOM 2157 C CA . MET A 1 280 ? -9.327 -4.703 9.273 1.00 98.31 280 MET A CA 1
ATOM 2158 C C . MET A 1 280 ? -9.398 -5.836 10.296 1.00 98.31 280 MET A C 1
ATOM 2160 O O . MET A 1 280 ? -10.352 -6.620 10.333 1.00 98.31 280 MET A O 1
ATOM 2164 N N . GLN A 1 281 ? -8.411 -5.865 11.187 1.00 97.94 281 GLN A N 1
ATOM 2165 C CA . GLN A 1 281 ? -8.424 -6.650 12.415 1.00 97.94 281 GLN A CA 1
ATOM 2166 C C . GLN A 1 281 ? -7.856 -5.845 13.585 1.00 97.94 281 GLN A C 1
ATOM 2168 O O . GLN A 1 281 ? -6.921 -5.059 13.434 1.00 97.94 281 GLN A O 1
ATOM 2173 N N . LEU A 1 282 ? -8.404 -6.081 14.774 1.00 97.44 282 LEU A N 1
ATOM 2174 C CA . LEU A 1 282 ? -7.930 -5.519 16.030 1.00 97.44 282 LEU A CA 1
ATOM 2175 C C . LEU A 1 282 ? -7.427 -6.654 16.920 1.00 97.44 282 LEU A C 1
ATOM 2177 O O . LEU A 1 282 ? -8.181 -7.564 17.258 1.00 97.44 282 LEU A O 1
ATOM 2181 N N . THR A 1 283 ? -6.157 -6.599 17.311 1.00 91.88 283 THR A N 1
ATOM 2182 C CA . THR A 1 283 ? -5.508 -7.598 18.171 1.00 91.88 283 THR A CA 1
ATOM 2183 C C . THR A 1 283 ? -5.190 -6.998 19.534 1.00 91.88 283 THR A C 1
ATOM 2185 O O . THR A 1 283 ? -4.503 -5.982 19.609 1.00 91.88 283 THR A O 1
ATOM 2188 N N . ASP A 1 284 ? -5.623 -7.637 20.620 1.00 84.69 284 ASP A N 1
ATOM 2189 C CA . ASP A 1 284 ? -5.114 -7.349 21.962 1.00 84.69 284 ASP A CA 1
ATOM 2190 C C . ASP A 1 284 ? -3.708 -7.950 22.078 1.00 84.69 284 ASP A C 1
ATOM 2192 O O . ASP A 1 284 ? -3.519 -9.163 22.031 1.00 84.69 284 ASP A O 1
ATOM 2196 N N . THR A 1 285 ? -2.706 -7.085 22.204 1.00 82.31 285 THR A N 1
ATOM 2197 C CA . THR A 1 285 ? -1.282 -7.456 22.206 1.00 82.31 285 THR A CA 1
ATOM 2198 C C . THR A 1 285 ? -0.800 -7.988 23.554 1.00 82.31 285 THR A C 1
ATOM 2200 O O . THR A 1 285 ? 0.259 -8.608 23.620 1.00 82.31 285 THR A O 1
ATOM 2203 N N . ASN A 1 286 ? -1.582 -7.810 24.625 1.00 78.75 286 ASN A N 1
ATOM 2204 C CA . ASN A 1 286 ? -1.294 -8.440 25.913 1.00 78.75 286 ASN A CA 1
ATOM 2205 C C . ASN A 1 286 ? -1.639 -9.937 25.869 1.00 78.75 286 ASN A C 1
ATOM 2207 O O . ASN A 1 286 ? -0.970 -10.749 26.504 1.00 78.75 286 ASN A O 1
ATOM 2211 N N . THR A 1 287 ? -2.685 -10.302 25.122 1.00 80.12 287 THR A N 1
ATOM 2212 C CA . THR A 1 287 ? -3.182 -11.686 25.012 1.00 80.12 287 THR A CA 1
ATOM 2213 C C . THR A 1 287 ? -2.875 -12.358 23.673 1.00 80.12 287 THR A C 1
ATOM 2215 O O . THR A 1 287 ? -3.042 -13.572 23.553 1.00 80.12 287 THR A O 1
ATOM 2218 N N . ASN A 1 288 ? -2.427 -11.590 22.677 1.00 79.06 288 ASN A N 1
ATOM 2219 C CA . ASN A 1 288 ? -2.274 -11.986 21.274 1.00 79.06 288 ASN A CA 1
ATOM 2220 C C . ASN A 1 288 ? -3.553 -12.567 20.649 1.00 79.06 288 ASN A C 1
ATOM 2222 O O . ASN A 1 288 ? -3.485 -13.431 19.775 1.00 79.06 288 ASN A O 1
ATOM 2226 N N . LYS A 1 289 ? -4.726 -12.109 21.099 1.00 83.12 289 LYS A N 1
ATOM 2227 C CA . LYS A 1 289 ? -6.020 -12.515 20.541 1.00 83.12 289 LYS A CA 1
ATOM 2228 C C . LYS A 1 289 ? -6.575 -11.424 19.639 1.00 83.12 289 LYS A C 1
ATOM 2230 O O . LYS A 1 289 ? -6.570 -10.253 20.009 1.00 83.12 289 LYS A O 1
ATOM 2235 N N . VAL A 1 290 ? -7.105 -11.822 18.487 1.00 89.94 290 VAL A N 1
ATOM 2236 C CA . VAL A 1 290 ? -7.926 -10.945 17.649 1.00 89.94 290 VAL A CA 1
ATOM 2237 C C . VAL A 1 290 ? -9.264 -10.744 18.360 1.00 89.94 290 VAL A C 1
ATOM 2239 O O . VAL A 1 290 ? -9.970 -11.710 18.646 1.00 89.94 290 VAL A O 1
ATOM 2242 N N . VAL A 1 291 ? -9.569 -9.496 18.711 1.00 95.38 291 VAL A N 1
ATOM 2243 C CA . VAL A 1 291 ? -10.747 -9.106 19.504 1.00 95.38 291 VAL A CA 1
ATOM 2244 C C . VAL A 1 291 ? -11.855 -8.495 18.650 1.00 95.38 291 VAL A C 1
ATOM 2246 O O . VAL A 1 291 ? -13.011 -8.505 19.058 1.00 95.38 291 VAL A O 1
ATOM 2249 N N . ALA A 1 292 ? -11.524 -8.008 17.451 1.00 97.69 292 ALA A N 1
ATOM 2250 C CA . ALA A 1 292 ? -12.495 -7.574 16.454 1.00 97.69 292 ALA A CA 1
ATOM 2251 C C . ALA A 1 292 ? -11.935 -7.734 15.040 1.00 97.69 292 ALA A C 1
ATOM 2253 O O . ALA A 1 292 ? -10.727 -7.659 14.824 1.00 97.69 292 ALA A O 1
ATOM 2254 N N . VAL A 1 293 ? -12.830 -7.912 14.073 1.00 98.50 293 VAL A N 1
ATOM 2255 C CA . VAL A 1 293 ? -12.527 -7.969 12.639 1.00 98.50 293 VAL A CA 1
ATOM 2256 C C . VAL A 1 293 ? -13.582 -7.183 11.867 1.00 98.50 293 VAL A C 1
ATOM 2258 O O . VAL A 1 293 ? -14.721 -7.084 12.333 1.00 98.50 293 VAL A O 1
ATOM 2261 N N . SER A 1 294 ? -13.242 -6.636 10.700 1.00 98.62 294 SER A N 1
ATOM 2262 C CA . SER A 1 294 ? -14.254 -6.091 9.789 1.00 98.62 294 SER A CA 1
ATOM 2263 C C . SER A 1 294 ? -15.198 -7.206 9.349 1.00 98.62 294 SER A C 1
ATOM 2265 O O . SER A 1 294 ? -14.764 -8.290 8.958 1.00 98.62 294 SER A O 1
ATOM 2267 N N . ASN A 1 295 ? -16.498 -6.957 9.474 1.00 98.44 295 ASN A N 1
ATOM 2268 C CA . ASN A 1 295 ? -17.578 -7.842 9.046 1.00 98.44 295 ASN A CA 1
ATOM 2269 C C . ASN A 1 295 ? -18.894 -7.039 9.002 1.00 98.44 295 ASN A C 1
ATOM 2271 O O . ASN A 1 295 ? -18.909 -5.845 9.317 1.00 98.44 295 ASN A O 1
ATOM 2275 N N . LYS A 1 296 ? -20.010 -7.687 8.659 1.00 97.94 296 LYS A N 1
ATOM 2276 C CA . LYS A 1 296 ? -21.343 -7.060 8.566 1.00 97.94 296 LYS A CA 1
ATOM 2277 C C . LYS A 1 296 ? -21.879 -6.412 9.854 1.00 97.94 296 LYS A C 1
ATOM 2279 O O . LYS A 1 296 ? -22.967 -5.850 9.825 1.00 97.94 296 LYS A O 1
ATOM 2284 N N . SER A 1 297 ? -21.198 -6.534 10.995 1.00 96.69 297 SER A N 1
ATOM 2285 C CA . SER A 1 297 ? -21.567 -5.850 12.241 1.00 96.69 297 SER A CA 1
ATOM 2286 C C . SER A 1 297 ? -21.272 -4.353 12.216 1.00 96.69 297 SER A C 1
ATOM 2288 O O . SER A 1 297 ? -21.806 -3.625 13.047 1.00 96.69 297 SER A O 1
ATOM 2290 N N . PHE A 1 298 ? -20.398 -3.896 11.315 1.00 98.44 298 PHE A N 1
ATOM 2291 C CA . PHE A 1 298 ? -20.165 -2.471 11.118 1.00 98.44 298 PHE A CA 1
ATOM 2292 C C . PHE A 1 298 ? -21.430 -1.832 10.567 1.00 98.44 298 PHE A C 1
ATOM 2294 O O . PHE A 1 298 ? -22.047 -2.371 9.651 1.00 98.44 298 PHE A O 1
ATOM 2301 N N . LYS A 1 299 ? -21.785 -0.665 11.086 1.00 98.38 299 LYS A N 1
ATOM 2302 C CA . LYS A 1 299 ? -22.824 0.175 10.501 1.00 98.38 299 LYS A CA 1
ATOM 2303 C C . LYS A 1 299 ? -22.173 1.265 9.685 1.00 98.38 299 LYS A C 1
ATOM 2305 O O . LYS A 1 299 ? -21.259 1.912 10.182 1.00 98.38 299 LYS A O 1
ATOM 2310 N N . CYS A 1 300 ? -22.641 1.474 8.464 1.00 98.38 300 CYS A N 1
ATOM 2311 C CA . CYS A 1 300 ? -22.069 2.421 7.528 1.00 98.38 300 CYS A CA 1
ATOM 2312 C C . CYS A 1 300 ? -23.133 3.325 6.904 1.00 98.38 300 CYS A C 1
ATOM 2314 O O . CYS A 1 300 ? -24.264 2.915 6.630 1.00 98.38 300 CYS A O 1
ATOM 2316 N N . GLU A 1 301 ? -22.725 4.553 6.620 1.00 98.00 301 GLU A N 1
ATOM 2317 C CA . GLU A 1 301 ? -23.490 5.544 5.880 1.00 98.00 301 GLU A CA 1
ATOM 2318 C C . GLU A 1 301 ? -22.694 5.970 4.644 1.00 98.00 301 GLU A C 1
ATOM 2320 O O . GLU A 1 301 ? -21.508 6.298 4.737 1.00 98.00 301 GLU A O 1
ATOM 2325 N N . ILE A 1 302 ? -23.352 5.979 3.483 1.00 98.31 302 ILE A N 1
ATOM 2326 C CA . ILE A 1 302 ? -22.728 6.398 2.225 1.00 98.31 302 ILE A CA 1
ATOM 2327 C C . ILE A 1 302 ? -22.787 7.918 2.155 1.00 98.31 302 ILE A C 1
ATOM 2329 O O . ILE A 1 302 ? -23.874 8.491 2.109 1.00 98.31 302 ILE A O 1
ATOM 2333 N N . LEU A 1 303 ? -21.634 8.580 2.134 1.00 98.19 303 LEU A N 1
ATOM 2334 C CA . LEU A 1 303 ? -21.546 10.035 1.992 1.00 98.19 303 LEU A CA 1
ATOM 2335 C C . LEU A 1 303 ? -21.399 10.473 0.542 1.00 98.19 303 LEU A C 1
ATOM 2337 O O . LEU A 1 303 ? -21.822 11.569 0.195 1.00 98.19 303 LEU A O 1
ATOM 2341 N N . HIS A 1 304 ? -20.818 9.624 -0.303 1.00 98.38 304 HIS A N 1
ATOM 2342 C CA . HIS A 1 304 ? -20.678 9.904 -1.722 1.00 98.38 304 HIS A CA 1
ATOM 2343 C C . HIS A 1 304 ? -20.999 8.664 -2.544 1.00 98.38 304 HIS A C 1
ATOM 2345 O O . HIS A 1 304 ? -20.422 7.605 -2.298 1.00 98.38 304 HIS A O 1
ATOM 2351 N N . LYS A 1 305 ? -21.879 8.816 -3.537 1.00 98.38 305 LYS A N 1
ATOM 2352 C CA . LYS A 1 305 ? -22.207 7.778 -4.512 1.00 98.38 305 LYS A CA 1
ATOM 2353 C C . LYS A 1 305 ? -22.172 8.340 -5.926 1.00 98.38 305 LYS A C 1
ATOM 2355 O O . LYS A 1 305 ? -22.973 9.223 -6.240 1.00 98.38 305 LYS A O 1
ATOM 2360 N N . ALA A 1 306 ? -21.283 7.835 -6.768 1.00 97.38 306 ALA A N 1
ATOM 2361 C CA . ALA A 1 306 ? -21.189 8.241 -8.161 1.00 97.38 306 ALA A CA 1
ATOM 2362 C C . ALA A 1 306 ? -20.455 7.193 -9.010 1.00 97.38 306 ALA A C 1
ATOM 2364 O O . ALA A 1 306 ? -19.548 6.554 -8.487 1.00 97.38 306 ALA A O 1
ATOM 2365 N N . PRO A 1 307 ? -20.780 7.087 -10.304 1.00 98.00 307 PRO A N 1
ATOM 2366 C CA . PRO A 1 307 ? -21.927 7.724 -10.944 1.00 98.00 307 PRO A CA 1
ATOM 2367 C C . PRO A 1 307 ? -23.243 7.044 -10.522 1.00 98.00 307 PRO A C 1
ATOM 2369 O O . PRO A 1 307 ? -23.294 5.844 -10.260 1.00 98.00 307 PRO A O 1
ATOM 2372 N N . LEU A 1 308 ? -24.350 7.789 -10.472 1.00 97.69 308 LEU A N 1
ATOM 2373 C CA . LEU A 1 308 ? -25.684 7.203 -10.247 1.00 97.69 308 LEU A CA 1
ATOM 2374 C C . LEU A 1 308 ? -26.203 6.460 -11.486 1.00 97.69 308 LEU A C 1
ATOM 2376 O O . LEU A 1 308 ? -27.115 5.640 -11.382 1.00 97.69 308 LEU A O 1
ATOM 2380 N N . ASN A 1 309 ? -25.618 6.732 -12.654 1.00 97.44 309 ASN A N 1
ATOM 2381 C CA . ASN A 1 309 ? -25.826 5.976 -13.877 1.00 97.44 309 ASN A CA 1
ATOM 2382 C C . ASN A 1 309 ? -24.466 5.528 -14.434 1.00 97.44 309 ASN A C 1
ATOM 2384 O O . ASN A 1 309 ? -23.702 6.341 -14.952 1.00 97.44 309 ASN A O 1
ATOM 2388 N N . LYS A 1 310 ? -24.194 4.218 -14.369 1.00 97.06 310 LYS A N 1
ATOM 2389 C CA . LYS A 1 310 ? -22.922 3.602 -14.793 1.00 97.06 310 LYS A CA 1
ATOM 2390 C C . LYS A 1 310 ? -22.560 3.857 -16.264 1.00 97.06 310 LYS A C 1
ATOM 2392 O O . LYS A 1 310 ? -21.398 3.742 -16.630 1.00 97.06 310 LYS A O 1
ATOM 2397 N N . LEU A 1 311 ? -23.510 4.296 -17.103 1.00 96.94 311 LEU A N 1
ATOM 2398 C CA . LEU A 1 311 ? -23.210 4.759 -18.466 1.00 96.94 311 LEU A CA 1
ATOM 2399 C C . LEU A 1 311 ? -22.245 5.957 -18.504 1.00 96.94 311 LEU A C 1
ATOM 2401 O O . LEU A 1 311 ? -21.626 6.180 -19.540 1.00 96.94 311 LEU A O 1
ATOM 2405 N N . CYS A 1 312 ? -22.082 6.690 -17.393 1.00 97.38 312 CYS A N 1
ATOM 2406 C CA . CYS A 1 312 ? -21.092 7.761 -17.267 1.00 97.38 312 CYS A CA 1
ATOM 2407 C C . CYS A 1 312 ? -19.670 7.292 -17.601 1.00 97.38 312 CYS A C 1
ATOM 2409 O O . CYS A 1 312 ? -18.924 8.042 -18.220 1.00 97.38 312 CYS A O 1
ATOM 2411 N N . GLU A 1 313 ? -19.304 6.050 -17.264 1.00 96.56 313 GLU A N 1
ATOM 2412 C CA . GLU A 1 313 ? -17.972 5.510 -17.568 1.00 96.56 313 GLU A CA 1
ATOM 2413 C C . GLU A 1 313 ? -17.657 5.543 -19.071 1.00 96.56 313 GLU A C 1
ATOM 2415 O O . GLU A 1 313 ? -16.510 5.727 -19.466 1.00 96.56 313 GLU A O 1
ATOM 2420 N N . SER A 1 314 ? -18.675 5.420 -19.927 1.00 95.69 314 SER A N 1
ATOM 2421 C CA . SER A 1 314 ? -18.520 5.435 -21.386 1.00 95.69 314 SER A CA 1
ATOM 2422 C C . SER A 1 314 ? -18.614 6.833 -22.013 1.00 95.69 314 SER A C 1
ATOM 2424 O O . SER A 1 314 ? -18.490 6.956 -23.233 1.00 95.69 314 SER A O 1
ATOM 2426 N N . GLU A 1 315 ? -18.855 7.885 -21.226 1.00 95.81 315 GLU A N 1
ATOM 2427 C CA . GLU A 1 315 ? -18.914 9.260 -21.731 1.00 95.81 315 GLU A CA 1
ATOM 2428 C C . GLU A 1 315 ? -17.518 9.741 -22.143 1.00 95.81 315 GLU A C 1
ATOM 2430 O O . GLU A 1 315 ? -16.548 9.623 -21.393 1.00 95.81 315 GLU A O 1
ATOM 2435 N N . THR A 1 316 ? -17.411 10.339 -23.332 1.00 93.56 316 THR A N 1
ATOM 2436 C CA . THR A 1 316 ? -16.131 10.848 -23.859 1.00 93.56 316 THR A CA 1
ATOM 2437 C C . THR A 1 316 ? -15.626 12.068 -23.084 1.00 93.56 316 THR A C 1
ATOM 2439 O O . THR A 1 316 ? -14.422 12.284 -22.990 1.00 93.56 316 THR A O 1
ATOM 2442 N N . ASN A 1 317 ? -16.543 12.886 -22.558 1.00 94.38 317 ASN A N 1
ATOM 2443 C CA . ASN A 1 317 ? -16.244 14.085 -21.773 1.00 94.38 317 ASN A CA 1
ATOM 2444 C C . ASN A 1 317 ? -17.165 14.116 -20.542 1.00 94.38 317 ASN A C 1
ATOM 2446 O O . ASN A 1 317 ? -18.125 14.890 -20.528 1.00 94.38 317 ASN A O 1
ATOM 2450 N N . PRO A 1 318 ? -16.937 13.248 -19.542 1.00 96.38 318 PRO A N 1
ATOM 2451 C CA . PRO A 1 318 ? -17.815 13.162 -18.386 1.00 96.38 318 PRO A CA 1
ATOM 2452 C C . PRO A 1 318 ? -17.700 14.441 -17.548 1.00 96.38 318 PRO A C 1
ATOM 2454 O O . PRO A 1 318 ? -16.604 14.882 -17.191 1.00 96.38 318 PRO A O 1
ATOM 2457 N N . VAL A 1 319 ? -18.846 15.037 -17.222 1.00 97.00 319 VAL A N 1
ATOM 2458 C CA . VAL A 1 319 ? -18.943 16.236 -16.380 1.00 97.00 319 VAL A CA 1
ATOM 2459 C C . VAL A 1 319 ? -19.807 15.905 -15.172 1.00 97.00 319 VAL A C 1
ATOM 2461 O O . VAL A 1 319 ? -20.934 15.434 -15.315 1.00 97.00 319 VAL A O 1
ATOM 2464 N N . ALA A 1 320 ? -19.276 16.133 -13.970 1.00 97.19 320 ALA A N 1
ATOM 2465 C CA . ALA A 1 320 ? -19.983 15.824 -12.734 1.00 97.19 320 ALA A CA 1
ATOM 2466 C C . ALA A 1 320 ? -21.316 16.583 -12.659 1.00 97.19 320 ALA A C 1
ATOM 2468 O O . ALA A 1 320 ? -21.357 17.804 -12.800 1.00 97.19 320 ALA A O 1
ATOM 2469 N N . GLY A 1 321 ? -22.404 15.855 -12.414 1.00 97.19 321 GLY A N 1
ATOM 2470 C CA . GLY A 1 321 ? -23.755 16.410 -12.316 1.00 97.19 321 GLY A CA 1
ATOM 2471 C C . GLY A 1 321 ? -24.495 16.552 -13.650 1.00 97.19 321 GLY A C 1
ATOM 2472 O O . GLY A 1 321 ? -25.670 16.917 -13.636 1.00 97.19 321 GLY A O 1
ATOM 2473 N N . GLU A 1 322 ? -23.867 16.228 -14.783 1.00 97.38 322 GLU A N 1
ATOM 2474 C CA . GLU A 1 322 ? -24.479 16.316 -16.113 1.00 97.38 322 GLU A CA 1
ATOM 2475 C C . GLU A 1 322 ? -24.673 14.935 -16.752 1.00 97.38 322 GLU A C 1
ATOM 2477 O O . GLU A 1 322 ? -23.904 14.002 -16.521 1.00 97.38 322 GLU A O 1
ATOM 2482 N N . GLY A 1 323 ? -25.706 14.797 -17.590 1.00 95.56 323 GLY A N 1
ATOM 2483 C CA . GLY A 1 323 ? -25.949 13.577 -18.367 1.00 95.56 323 GLY A CA 1
ATOM 2484 C C . GLY A 1 323 ? -26.024 12.314 -17.502 1.00 95.56 323 GLY A C 1
ATOM 2485 O O . GLY A 1 323 ? -26.794 12.246 -16.542 1.00 95.56 323 GLY A O 1
ATOM 2486 N N . ALA A 1 324 ? -25.229 11.297 -17.848 1.00 97.12 324 ALA A N 1
ATOM 2487 C CA . ALA A 1 324 ? -25.123 10.068 -17.062 1.00 97.12 324 ALA A CA 1
ATOM 2488 C C . ALA A 1 324 ? -24.284 10.233 -15.774 1.00 97.12 324 ALA A C 1
ATOM 2490 O O . ALA A 1 324 ? -24.400 9.427 -14.855 1.00 97.12 324 ALA A O 1
ATOM 2491 N N . CYS A 1 325 ? -23.488 11.293 -15.653 1.00 97.69 325 CYS A N 1
ATOM 2492 C CA . CYS A 1 325 ? -22.505 11.496 -14.586 1.00 97.69 325 CYS A CA 1
ATOM 2493 C C . CYS A 1 325 ? -23.068 12.219 -13.356 1.00 97.69 325 CYS A C 1
ATOM 2495 O O . CYS A 1 325 ? -22.403 13.043 -12.725 1.00 97.69 325 CYS A O 1
ATOM 2497 N N . THR A 1 326 ? -24.319 11.920 -13.011 1.00 98.25 326 THR A N 1
ATOM 2498 C CA . THR A 1 326 ? -24.950 12.426 -11.785 1.00 98.25 326 THR A CA 1
ATOM 2499 C C . THR A 1 326 ? -24.405 11.704 -10.555 1.00 98.25 326 THR A C 1
ATOM 2501 O O . THR A 1 326 ? -23.964 10.559 -10.641 1.00 98.25 326 THR A O 1
ATOM 2504 N N . PHE A 1 327 ? -24.444 12.366 -9.401 1.00 98.44 327 PHE A N 1
ATOM 2505 C CA . PHE A 1 327 ? -23.896 11.852 -8.149 1.00 98.44 327 PHE A CA 1
ATOM 2506 C C . PHE A 1 327 ? -24.769 12.231 -6.953 1.00 98.44 327 PHE A C 1
ATOM 2508 O O . PHE A 1 327 ? -25.598 13.141 -7.020 1.00 98.44 327 PHE A O 1
ATOM 2515 N N . MET A 1 328 ? -24.564 11.527 -5.846 1.00 98.06 328 MET A N 1
ATOM 2516 C CA . MET A 1 328 ? -25.042 11.900 -4.520 1.00 98.06 328 MET A CA 1
ATOM 2517 C C . MET A 1 328 ? -23.829 12.246 -3.663 1.00 98.06 328 MET A C 1
ATOM 2519 O O . MET A 1 328 ? -22.882 11.467 -3.602 1.00 98.06 328 MET A O 1
ATOM 2523 N N . SER A 1 329 ? -23.864 13.402 -3.005 1.00 97.19 329 SER A N 1
ATOM 2524 C CA . SER A 1 329 ? -22.853 13.818 -2.036 1.00 97.19 329 SER A CA 1
ATOM 2525 C C . SER A 1 329 ? -23.537 14.459 -0.835 1.00 97.19 329 SER A C 1
ATOM 2527 O O . SER A 1 329 ? -24.473 15.250 -0.993 1.00 97.19 329 SER A O 1
ATOM 2529 N N . LYS A 1 330 ? -23.093 14.104 0.367 1.00 96.06 330 LYS A N 1
ATOM 2530 C CA . LYS A 1 330 ? -23.528 14.715 1.619 1.00 96.06 330 LYS A CA 1
ATOM 2531 C C . LYS A 1 330 ? -22.394 14.753 2.633 1.00 96.06 330 LYS A C 1
ATOM 2533 O O . LYS A 1 330 ? -21.523 13.889 2.658 1.00 96.06 330 LYS A O 1
ATOM 2538 N N . GLU A 1 331 ? -22.462 15.741 3.512 1.00 94.62 331 GLU A N 1
ATOM 2539 C CA . GLU A 1 331 ? -21.549 15.853 4.644 1.00 94.62 331 GLU A CA 1
ATOM 2540 C C . GLU A 1 331 ? -21.809 14.759 5.684 1.00 94.62 331 GLU A C 1
ATOM 2542 O O . GLU A 1 331 ? -22.942 14.294 5.864 1.00 94.62 331 GLU A O 1
ATOM 2547 N N . ALA A 1 332 ? -20.755 14.376 6.407 1.00 95.19 332 ALA A N 1
ATOM 2548 C CA . ALA A 1 332 ? -20.898 13.508 7.568 1.00 95.19 332 ALA A CA 1
ATOM 2549 C C . ALA A 1 332 ? -21.805 14.186 8.618 1.00 95.19 332 ALA A C 1
ATOM 2551 O O . ALA A 1 332 ? -21.658 15.391 8.856 1.00 95.19 332 ALA A O 1
ATOM 2552 N N . PRO A 1 333 ? -22.721 13.454 9.282 1.00 95.50 333 PRO A N 1
ATOM 2553 C CA . PRO A 1 333 ? -23.554 14.031 10.331 1.00 95.50 333 PRO A CA 1
ATOM 2554 C C . PRO A 1 333 ? -22.701 14.680 11.424 1.00 95.50 333 PRO A C 1
ATOM 2556 O O . PRO A 1 333 ? -21.674 14.141 11.830 1.00 95.50 333 PRO A O 1
ATOM 2559 N N . THR A 1 334 ? -23.116 15.835 11.938 1.00 93.38 334 THR A N 1
ATOM 2560 C CA . THR A 1 334 ? -22.397 16.481 13.043 1.00 93.38 334 THR A CA 1
ATOM 2561 C C . THR A 1 334 ? -22.307 15.534 14.243 1.00 93.38 334 THR A C 1
ATOM 2563 O O . THR A 1 334 ? -23.270 14.838 14.557 1.00 93.38 334 THR A O 1
ATOM 2566 N N . ASN A 1 335 ? -21.156 15.514 14.921 1.00 93.62 335 ASN A N 1
ATOM 2567 C CA . ASN A 1 335 ? -20.897 14.689 16.107 1.00 93.62 335 ASN A CA 1
ATOM 2568 C C . ASN A 1 335 ? -20.973 13.165 15.889 1.00 93.62 335 ASN A C 1
ATOM 2570 O O . ASN A 1 335 ? -21.003 12.422 16.865 1.00 93.62 335 ASN A O 1
ATOM 2574 N N . TRP A 1 336 ? -20.950 12.669 14.645 1.00 96.81 336 TRP A N 1
ATOM 2575 C CA . TRP A 1 336 ? -21.030 11.227 14.370 1.00 96.81 336 TRP A CA 1
ATOM 2576 C C . TRP A 1 336 ? -19.906 10.395 15.009 1.00 96.81 336 TRP A C 1
ATOM 2578 O O . TRP A 1 336 ? -20.076 9.199 15.226 1.00 96.81 336 TRP A O 1
ATOM 2588 N N . LEU A 1 337 ? -18.771 11.013 15.348 1.00 95.31 337 LEU A N 1
ATOM 2589 C CA . LEU A 1 337 ? -17.655 10.372 16.051 1.00 95.31 337 LEU A CA 1
ATOM 2590 C C . LEU A 1 337 ? -17.935 10.111 17.543 1.00 95.31 337 LEU A C 1
ATOM 2592 O O . LEU A 1 337 ? -17.264 9.283 18.160 1.00 95.31 337 LEU A O 1
ATOM 2596 N N . GLN A 1 338 ? -18.920 10.789 18.135 1.00 93.94 338 GLN A N 1
ATOM 2597 C CA . GLN A 1 338 ? -19.235 10.645 19.554 1.00 93.94 338 GLN A CA 1
ATOM 2598 C C . GLN A 1 338 ? -19.796 9.253 19.861 1.00 93.94 338 GLN A C 1
ATOM 2600 O O . GLN A 1 338 ? -20.463 8.624 19.035 1.00 93.94 338 GLN A O 1
ATOM 2605 N N . SER A 1 339 ? -19.519 8.763 21.069 1.00 89.69 339 SER A N 1
ATOM 2606 C CA . SER A 1 339 ? -19.954 7.438 21.530 1.00 89.69 339 SER A CA 1
ATOM 2607 C C . SER A 1 339 ? -21.467 7.328 21.725 1.00 89.69 339 SER A C 1
ATOM 2609 O O . SER A 1 339 ? -22.021 6.241 21.665 1.00 89.69 339 SER A O 1
ATOM 2611 N N . ASN A 1 340 ? -22.154 8.449 21.946 1.00 91.56 340 ASN A N 1
ATOM 2612 C CA . ASN A 1 340 ? -23.606 8.517 22.114 1.00 91.56 340 ASN A CA 1
ATOM 2613 C C . ASN A 1 340 ? -24.353 8.880 20.818 1.00 91.56 340 ASN A C 1
ATOM 2615 O O . ASN A 1 340 ? -25.543 9.194 20.881 1.00 91.56 340 ASN A O 1
ATOM 2619 N N . PHE A 1 341 ? -23.671 8.900 19.670 1.00 95.88 341 PHE A N 1
ATOM 2620 C CA . PHE A 1 341 ? -24.318 9.150 18.387 1.00 95.88 341 PHE A CA 1
ATOM 2621 C C . PHE A 1 341 ? -25.269 8.000 18.031 1.00 95.88 341 PHE A C 1
ATOM 2623 O O . PHE A 1 341 ? -24.894 6.832 18.100 1.00 95.88 341 PHE A O 1
ATOM 2630 N N . ASP A 1 342 ? -26.493 8.336 17.625 1.00 95.06 342 ASP A N 1
ATOM 2631 C CA . ASP A 1 342 ? -27.494 7.352 17.216 1.00 95.06 342 ASP A CA 1
ATOM 2632 C C . ASP A 1 342 ? -27.281 6.923 15.756 1.00 95.06 342 ASP A C 1
ATOM 2634 O O . ASP A 1 342 ? -27.669 7.617 14.814 1.00 95.06 342 ASP A O 1
ATOM 2638 N N . ASP A 1 343 ? -26.678 5.749 15.575 1.00 95.12 343 ASP A N 1
ATOM 2639 C CA . ASP A 1 343 ? -26.467 5.104 14.279 1.00 95.12 343 ASP A CA 1
ATOM 2640 C C . ASP A 1 343 ? -27.538 4.043 13.952 1.00 95.12 343 ASP A C 1
ATOM 2642 O O . ASP A 1 343 ? -27.354 3.208 13.065 1.00 95.12 343 ASP A O 1
ATOM 2646 N N . THR A 1 344 ? -28.676 4.013 14.657 1.00 94.62 344 THR A N 1
ATOM 2647 C CA . THR A 1 344 ? -29.721 2.988 14.439 1.00 94.62 344 THR A CA 1
ATOM 2648 C C . THR A 1 344 ? -30.281 2.974 13.019 1.00 94.62 344 THR A C 1
ATOM 2650 O O . THR A 1 344 ? -30.692 1.916 12.546 1.00 94.62 344 THR A O 1
ATOM 2653 N N . ASN A 1 345 ? -30.242 4.114 12.327 1.00 95.50 345 ASN A N 1
ATOM 2654 C CA . ASN A 1 345 ? -30.701 4.244 10.945 1.00 95.50 345 ASN A CA 1
ATOM 2655 C C . ASN A 1 345 ? -29.625 3.921 9.895 1.00 95.50 345 ASN A C 1
ATOM 2657 O O . ASN A 1 345 ? -29.950 3.861 8.709 1.00 95.50 345 ASN A O 1
ATOM 2661 N N . TRP A 1 346 ? -28.366 3.725 10.295 1.00 97.75 346 TRP A N 1
ATOM 2662 C CA . TRP A 1 346 ? -27.303 3.357 9.362 1.00 97.75 346 TRP A CA 1
ATOM 2663 C C . TRP A 1 346 ? -27.451 1.895 8.953 1.00 97.75 346 TRP A C 1
ATOM 2665 O O . TRP A 1 346 ? -27.781 1.024 9.764 1.00 97.75 346 TRP A O 1
ATOM 2675 N N . ALA A 1 347 ? -27.204 1.616 7.676 1.00 97.69 347 ALA A N 1
ATOM 2676 C CA . ALA A 1 347 ? -27.225 0.251 7.181 1.00 97.69 347 ALA A CA 1
ATOM 2677 C C . ALA A 1 347 ? -26.013 -0.515 7.718 1.00 97.69 347 ALA A C 1
ATOM 2679 O O . ALA A 1 347 ? -24.937 0.046 7.896 1.00 97.69 347 ALA A O 1
ATOM 2680 N N . ASN A 1 348 ? -26.159 -1.820 7.922 1.00 98.38 348 ASN A N 1
ATOM 2681 C CA . ASN A 1 348 ? -24.993 -2.673 8.121 1.00 98.38 348 ASN A CA 1
ATOM 2682 C C . ASN A 1 348 ? -24.119 -2.680 6.858 1.00 98.38 348 ASN A C 1
ATOM 2684 O O . ASN A 1 348 ? -24.636 -2.614 5.738 1.00 98.38 348 ASN A O 1
ATOM 2688 N N . ALA A 1 349 ? -22.811 -2.809 7.049 1.00 98.25 349 ALA A N 1
ATOM 2689 C CA . ALA A 1 349 ? -21.852 -2.992 5.978 1.00 98.25 349 ALA A CA 1
ATOM 2690 C C . ALA A 1 349 ? -22.141 -4.289 5.210 1.00 98.25 349 ALA A C 1
ATOM 2692 O O . ALA A 1 349 ? -22.633 -5.276 5.772 1.00 98.25 349 ALA A O 1
ATOM 2693 N N . VAL A 1 350 ? -21.823 -4.292 3.919 1.00 98.56 350 VAL A N 1
ATOM 2694 C CA . VAL A 1 350 ? -21.954 -5.476 3.068 1.00 98.56 350 VAL A CA 1
ATOM 2695 C C . VAL A 1 350 ? -20.613 -6.190 3.022 1.00 98.56 350 VAL A C 1
ATOM 2697 O O . VAL A 1 350 ? -19.587 -5.560 2.788 1.00 98.56 350 VAL A O 1
ATOM 2700 N N . GLU A 1 351 ? -20.627 -7.500 3.269 1.00 98.56 351 GLU A N 1
ATOM 2701 C CA . GLU A 1 351 ? -19.444 -8.345 3.116 1.00 98.56 351 GLU A CA 1
ATOM 2702 C C . GLU A 1 351 ? -19.254 -8.706 1.643 1.00 98.56 351 GLU A C 1
ATOM 2704 O O . GLU A 1 351 ? -20.169 -9.243 1.015 1.00 98.56 351 GLU A O 1
ATOM 2709 N N . HIS A 1 352 ? -18.057 -8.453 1.123 1.00 97.81 352 HIS A N 1
ATOM 2710 C CA . HIS A 1 352 ? -17.672 -8.771 -0.250 1.00 97.81 352 HIS A CA 1
ATOM 2711 C C . HIS A 1 352 ? -16.635 -9.890 -0.268 1.00 97.81 352 HIS A C 1
ATOM 2713 O O . HIS A 1 352 ? -15.911 -10.117 0.708 1.00 97.81 352 HIS A O 1
ATOM 2719 N N . ASN A 1 353 ? -16.596 -10.647 -1.362 1.00 93.62 353 ASN A N 1
ATOM 2720 C CA . ASN A 1 353 ? -15.639 -11.736 -1.495 1.00 93.62 353 ASN A CA 1
ATOM 2721 C C . ASN A 1 353 ? -14.292 -11.216 -2.038 1.00 93.62 353 ASN A C 1
ATOM 2723 O O . ASN A 1 353 ? -14.212 -10.140 -2.622 1.00 93.62 353 ASN A O 1
ATOM 2727 N N . PHE A 1 354 ? -13.227 -11.998 -1.847 1.00 90.44 354 PHE A N 1
ATOM 2728 C CA . PHE A 1 354 ? -11.873 -11.627 -2.273 1.00 90.44 354 PHE A CA 1
ATOM 2729 C C . PHE A 1 354 ? -11.769 -11.337 -3.781 1.00 90.44 354 PHE A C 1
ATOM 2731 O O . PHE A 1 354 ? -11.018 -10.455 -4.177 1.00 90.44 354 PHE A O 1
ATOM 2738 N N . ALA A 1 355 ? -12.490 -12.082 -4.623 1.00 90.94 355 ALA A N 1
ATOM 2739 C CA . ALA A 1 355 ? -12.425 -11.930 -6.075 1.00 90.94 355 ALA A CA 1
ATOM 2740 C C . ALA A 1 355 ? -13.160 -10.676 -6.572 1.00 90.94 355 ALA A C 1
ATOM 2742 O O . ALA A 1 355 ? -12.718 -10.096 -7.557 1.00 90.94 355 ALA A O 1
ATOM 2743 N N . ASP A 1 356 ? -14.234 -10.266 -5.890 1.00 91.69 356 ASP A N 1
ATOM 2744 C CA . ASP A 1 356 ? -15.004 -9.065 -6.239 1.00 91.69 356 ASP A CA 1
ATOM 2745 C C . ASP A 1 356 ? -14.218 -7.790 -5.909 1.00 91.69 356 ASP A C 1
ATOM 2747 O O . ASP A 1 356 ? -14.220 -6.854 -6.697 1.00 91.69 356 ASP A O 1
ATOM 2751 N N . VAL A 1 357 ? -13.525 -7.771 -4.763 1.00 93.38 357 VAL A N 1
ATOM 2752 C CA . VAL A 1 357 ? -12.659 -6.647 -4.360 1.00 93.38 357 VAL A CA 1
ATOM 2753 C C . VAL A 1 357 ? -11.346 -6.656 -5.144 1.00 93.38 357 VAL A C 1
ATOM 2755 O O . VAL A 1 357 ? -10.806 -5.615 -5.486 1.00 93.38 357 VAL A O 1
ATOM 2758 N N . GLY A 1 358 ? -10.796 -7.844 -5.416 1.00 90.25 358 GLY A N 1
ATOM 2759 C CA . GLY A 1 358 ? -9.514 -7.998 -6.099 1.00 90.25 358 GLY A CA 1
ATOM 2760 C C . GLY A 1 358 ? -8.389 -7.210 -5.417 1.00 90.25 358 GLY A C 1
ATOM 2761 O O . GLY A 1 358 ? -7.790 -6.361 -6.078 1.00 90.25 358 GLY A O 1
ATOM 2762 N N . PRO A 1 359 ? -8.095 -7.455 -4.124 1.00 84.06 359 PRO A N 1
ATOM 2763 C CA . PRO A 1 359 ? -7.135 -6.658 -3.370 1.00 84.06 359 PRO A CA 1
ATOM 2764 C C . PRO A 1 359 ? -5.759 -6.659 -4.043 1.00 84.06 359 PRO A C 1
ATOM 2766 O O . PRO A 1 359 ? -5.299 -7.673 -4.577 1.00 84.06 359 PRO A O 1
ATOM 2769 N N . LYS A 1 360 ? -5.129 -5.486 -4.049 1.00 82.38 360 LYS A N 1
ATOM 2770 C CA . LYS A 1 360 ? -3.854 -5.225 -4.725 1.00 82.38 360 LYS A CA 1
ATOM 2771 C C . LYS A 1 360 ? -2.694 -5.281 -3.719 1.00 82.38 360 LYS A C 1
ATOM 2773 O O . LYS A 1 360 ? -2.761 -5.997 -2.719 1.00 82.38 360 LYS A O 1
ATOM 2778 N N . ASP A 1 361 ? -1.615 -4.550 -3.999 1.00 74.69 361 ASP A N 1
ATOM 2779 C CA . ASP A 1 361 ? -0.428 -4.505 -3.144 1.00 74.69 361 ASP A CA 1
ATOM 2780 C C . ASP A 1 361 ? -0.784 -4.118 -1.687 1.00 74.69 361 ASP A C 1
ATOM 2782 O O . ASP A 1 361 ? -1.852 -3.578 -1.384 1.00 74.69 361 ASP A O 1
ATOM 2786 N N . GLY A 1 362 ? 0.089 -4.475 -0.746 1.00 74.50 362 GLY A N 1
ATOM 2787 C CA . GLY A 1 362 ? -0.097 -4.201 0.682 1.00 74.50 362 GLY A CA 1
ATOM 2788 C C . GLY A 1 362 ? -1.045 -5.156 1.417 1.00 74.50 362 GLY A C 1
ATOM 2789 O O . GLY A 1 362 ? -0.831 -5.407 2.599 1.00 74.50 362 GLY A O 1
ATOM 2790 N N . TYR A 1 363 ? -2.049 -5.749 0.758 1.00 81.56 363 TYR A N 1
ATOM 2791 C CA . TYR A 1 363 ? -2.974 -6.683 1.421 1.00 81.56 363 TYR A CA 1
ATOM 2792 C C . TYR A 1 363 ? -2.247 -7.900 2.021 1.00 81.56 363 TYR A C 1
ATOM 2794 O O . TYR A 1 363 ? -2.503 -8.269 3.170 1.00 81.56 363 TYR A O 1
ATOM 2802 N N . ASP A 1 364 ? -1.314 -8.489 1.266 1.00 78.75 364 ASP A N 1
ATOM 2803 C CA . ASP A 1 364 ? -0.555 -9.681 1.674 1.00 78.75 364 ASP A CA 1
ATOM 2804 C C . ASP A 1 364 ? 0.524 -9.390 2.742 1.00 78.75 364 ASP A C 1
ATOM 2806 O O . ASP A 1 364 ? 1.146 -10.320 3.262 1.00 78.75 364 ASP A O 1
ATOM 2810 N N . ASP A 1 365 ? 0.737 -8.120 3.117 1.00 76.75 365 ASP A N 1
ATOM 2811 C CA . ASP A 1 365 ? 1.673 -7.742 4.187 1.00 76.75 365 ASP A CA 1
ATOM 2812 C C . ASP A 1 365 ? 1.117 -8.052 5.590 1.00 76.75 365 ASP A C 1
ATOM 2814 O O . ASP A 1 365 ? 1.875 -8.112 6.567 1.00 76.75 365 ASP A O 1
ATOM 2818 N N . ILE A 1 366 ? -0.200 -8.261 5.707 1.00 75.75 366 ILE A N 1
ATOM 2819 C CA . ILE A 1 366 ? -0.893 -8.595 6.954 1.00 75.75 366 ILE A CA 1
ATOM 2820 C C . ILE A 1 366 ? -1.342 -10.059 6.920 1.00 75.75 366 ILE A C 1
ATOM 2822 O O . ILE A 1 366 ? -2.001 -10.525 5.994 1.00 75.75 366 ILE A O 1
ATOM 2826 N N . ASN A 1 367 ? -1.052 -10.796 7.994 1.00 79.69 367 ASN A N 1
ATOM 2827 C CA . ASN A 1 367 ? -1.617 -12.128 8.196 1.00 79.69 367 ASN A CA 1
ATOM 2828 C C . ASN A 1 367 ? -3.022 -12.018 8.808 1.00 79.69 367 ASN A C 1
ATOM 2830 O O . ASN A 1 367 ? -3.169 -11.986 10.035 1.00 79.69 367 ASN A O 1
ATOM 2834 N N . TRP A 1 368 ? -4.027 -11.957 7.937 1.00 87.31 368 TRP A N 1
ATOM 2835 C CA . TRP A 1 368 ? -5.426 -11.758 8.306 1.00 87.31 368 TRP A CA 1
ATOM 2836 C C . TRP A 1 368 ? -6.023 -12.920 9.108 1.00 87.31 368 TRP A C 1
ATOM 2838 O O . TRP A 1 368 ? -5.832 -14.097 8.789 1.00 87.31 368 TRP A O 1
ATOM 2848 N N . ASP A 1 369 ? -6.813 -12.594 10.131 1.00 93.12 369 ASP A N 1
ATOM 2849 C CA . ASP A 1 369 ? -7.700 -13.557 10.776 1.00 93.12 369 ASP A CA 1
ATOM 2850 C C . ASP A 1 369 ? -8.710 -14.092 9.753 1.00 93.12 369 ASP A C 1
ATOM 2852 O O . ASP A 1 369 ? -9.327 -13.334 9.007 1.00 93.12 369 ASP A O 1
ATOM 2856 N N . LYS A 1 370 ? -8.939 -15.407 9.745 1.00 89.12 370 LYS A N 1
ATOM 2857 C CA . LYS A 1 370 ? -9.877 -16.066 8.816 1.00 89.12 370 LYS A CA 1
ATOM 2858 C C . LYS A 1 370 ? -11.315 -15.523 8.885 1.00 89.12 370 LYS A C 1
ATOM 2860 O O . LYS A 1 370 ? -12.114 -15.752 7.970 1.00 89.12 370 LYS A O 1
ATOM 2865 N N . ASN A 1 371 ? -11.677 -14.886 9.999 1.00 94.88 371 ASN A N 1
ATOM 2866 C CA . ASN A 1 371 ? -12.991 -14.294 10.203 1.00 94.88 371 ASN A CA 1
ATOM 2867 C C . ASN A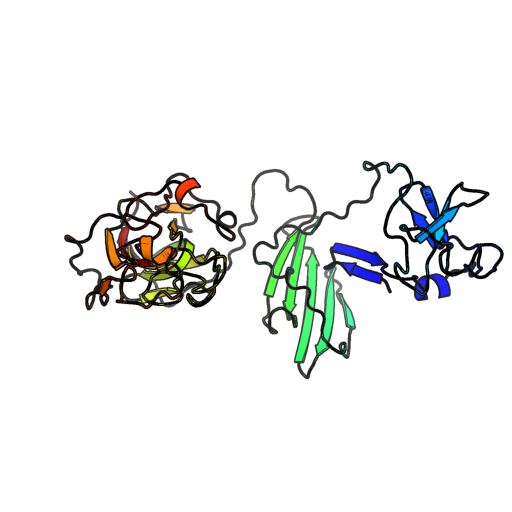 1 371 ? -13.075 -12.856 9.687 1.00 94.88 371 ASN A C 1
ATOM 2869 O O . ASN A 1 371 ? -14.193 -12.366 9.551 1.00 94.88 371 ASN A O 1
ATOM 2873 N N . ALA A 1 372 ? -11.952 -12.201 9.378 1.00 97.19 372 ALA A N 1
ATOM 2874 C CA . ALA A 1 372 ? -11.967 -10.895 8.740 1.00 97.19 372 ALA A CA 1
ATOM 2875 C C . ALA A 1 372 ? -12.610 -10.986 7.355 1.00 97.19 372 ALA A C 1
ATOM 2877 O O . ALA A 1 372 ? -12.399 -11.941 6.598 1.00 97.19 372 ALA A O 1
ATOM 2878 N N . LYS A 1 373 ? -13.468 -10.013 7.064 1.00 98.44 373 LYS A N 1
ATOM 2879 C CA . LYS A 1 373 ? -14.202 -9.889 5.809 1.00 98.44 373 LYS A CA 1
ATOM 2880 C C . LYS A 1 373 ? -13.901 -8.538 5.199 1.00 98.44 373 LYS A C 1
ATOM 2882 O O . LYS A 1 373 ? -13.820 -7.543 5.922 1.00 98.44 373 LYS A O 1
ATOM 2887 N N . PHE A 1 374 ? -13.793 -8.509 3.876 1.00 98.50 374 PHE A N 1
ATOM 2888 C CA . PHE A 1 374 ? -13.908 -7.252 3.162 1.00 98.50 374 PHE A CA 1
ATOM 2889 C C . PHE A 1 374 ? -15.306 -6.696 3.382 1.00 98.50 374 PHE A C 1
ATOM 2891 O O . PHE A 1 374 ? -16.292 -7.421 3.237 1.00 98.50 374 PHE A O 1
ATOM 2898 N N . ILE A 1 375 ? -15.376 -5.426 3.753 1.00 98.62 375 ILE A N 1
ATOM 2899 C CA . ILE A 1 375 ? -16.615 -4.690 3.933 1.00 98.62 375 ILE A CA 1
ATOM 2900 C C . ILE A 1 375 ? -16.621 -3.455 3.047 1.00 98.62 375 ILE A C 1
ATOM 2902 O O . ILE A 1 375 ? -15.586 -2.824 2.836 1.00 98.62 375 ILE A O 1
ATOM 2906 N N . TRP A 1 376 ? -17.804 -3.108 2.554 1.00 98.38 376 TRP A N 1
ATOM 2907 C CA . TRP A 1 376 ? -18.045 -1.871 1.823 1.00 98.38 376 TRP A CA 1
ATOM 2908 C C . TRP A 1 376 ? -19.531 -1.488 1.880 1.00 98.38 376 TRP A C 1
ATOM 2910 O O . TRP A 1 376 ? -20.315 -2.044 2.663 1.00 98.38 376 TRP A O 1
ATOM 2920 N N . GLY A 1 377 ? -19.921 -0.542 1.029 1.00 97.31 377 GLY A N 1
ATOM 2921 C CA . GLY A 1 377 ? -21.306 -0.300 0.650 1.00 97.31 377 GLY A CA 1
ATOM 2922 C C . GLY A 1 377 ? -21.875 -1.443 -0.192 1.00 97.31 377 GLY A C 1
ATOM 2923 O O . GLY A 1 377 ? -21.289 -2.520 -0.309 1.00 97.31 377 GLY A O 1
ATOM 2924 N N . LYS A 1 378 ? -23.049 -1.227 -0.785 1.00 96.62 378 LYS A N 1
ATOM 2925 C CA . LYS A 1 378 ? -23.701 -2.265 -1.605 1.00 96.62 378 LYS A CA 1
ATOM 2926 C C . LYS A 1 378 ? -23.010 -2.467 -2.947 1.00 96.62 378 LYS A C 1
ATOM 2928 O O . LYS A 1 378 ? -23.168 -3.532 -3.532 1.00 96.62 378 LYS A O 1
ATOM 2933 N N . ASP A 1 379 ? -22.319 -1.446 -3.435 1.00 97.25 379 ASP A N 1
ATOM 2934 C CA . ASP A 1 379 ? -21.708 -1.431 -4.756 1.00 97.25 379 ASP A CA 1
ATOM 2935 C C . ASP A 1 379 ? -20.270 -0.926 -4.629 1.00 97.25 379 ASP A C 1
ATOM 2937 O O . ASP A 1 379 ? -20.063 0.223 -4.239 1.00 97.25 379 ASP A O 1
ATOM 2941 N N . LEU A 1 380 ? -19.304 -1.801 -4.921 1.00 97.06 380 LEU A N 1
ATOM 2942 C CA . LEU A 1 380 ? -17.869 -1.501 -4.848 1.00 97.06 380 LEU A CA 1
ATOM 2943 C C . LEU A 1 380 ? -17.476 -0.386 -5.824 1.00 97.06 380 LEU A C 1
ATOM 2945 O O . LEU A 1 380 ? -16.569 0.373 -5.526 1.00 97.06 380 LEU A O 1
ATOM 2949 N N . GLU A 1 381 ? -18.212 -0.243 -6.931 1.00 96.75 381 GLU A N 1
ATOM 2950 C CA . GLU A 1 381 ? -17.859 0.687 -8.009 1.00 96.75 381 GLU A CA 1
ATOM 2951 C C . GLU A 1 381 ? -18.439 2.090 -7.833 1.00 96.75 381 GLU A C 1
ATOM 2953 O O . GLU A 1 381 ? -17.937 3.047 -8.414 1.00 96.75 381 GLU A O 1
ATOM 2958 N N . THR A 1 382 ? -19.561 2.224 -7.114 1.00 97.31 382 THR A N 1
ATOM 2959 C CA . THR A 1 382 ? -20.279 3.511 -7.053 1.00 97.31 382 THR A CA 1
ATOM 2960 C C . THR A 1 382 ? -20.337 4.133 -5.675 1.00 97.31 382 THR A C 1
ATOM 2962 O O . THR A 1 382 ? -20.609 5.328 -5.581 1.00 97.31 382 THR A O 1
ATOM 2965 N N . ASP A 1 383 ? -20.143 3.368 -4.601 1.00 98.06 383 ASP A N 1
ATOM 2966 C CA . ASP A 1 383 ? -20.122 3.904 -3.242 1.00 98.06 383 ASP A CA 1
ATOM 2967 C C . ASP A 1 383 ? -18.692 4.379 -2.912 1.00 98.06 383 ASP A C 1
ATOM 2969 O O . ASP A 1 383 ? -17.871 3.591 -2.473 1.00 98.06 383 ASP A O 1
ATOM 2973 N N . ASN A 1 384 ? -18.374 5.667 -3.095 1.00 97.06 384 ASN A N 1
ATOM 2974 C CA . ASN A 1 384 ? -16.965 6.123 -3.108 1.00 97.06 384 ASN A CA 1
ATOM 2975 C C . ASN A 1 384 ? -16.476 6.709 -1.774 1.00 97.06 384 ASN A C 1
ATOM 2977 O O . ASN A 1 384 ? -15.279 6.893 -1.570 1.00 97.06 384 ASN A O 1
ATOM 2981 N N . THR A 1 385 ? -17.385 7.099 -0.878 1.00 97.81 385 THR A N 1
ATOM 2982 C CA . THR A 1 385 ? -17.034 7.592 0.465 1.00 97.81 385 THR A CA 1
ATOM 2983 C C . THR A 1 385 ? -18.042 7.054 1.461 1.00 97.81 385 THR A C 1
ATOM 2985 O O . THR A 1 385 ? -19.240 7.321 1.330 1.00 97.81 385 THR A O 1
ATOM 2988 N N . LEU A 1 386 ? -17.555 6.371 2.491 1.00 98.25 386 LEU A N 1
ATOM 2989 C CA . LEU A 1 386 ? -18.370 5.854 3.577 1.00 98.25 386 LEU A CA 1
ATOM 2990 C C . LEU A 1 386 ? -17.813 6.307 4.921 1.00 98.25 386 LEU A C 1
ATOM 2992 O O . LEU A 1 386 ? -16.605 6.467 5.103 1.00 98.25 386 LEU A O 1
ATOM 2996 N N . ILE A 1 387 ? -18.716 6.464 5.878 1.00 98.62 387 ILE A N 1
ATOM 2997 C CA . ILE A 1 387 ? -18.370 6.507 7.296 1.00 98.62 387 ILE A CA 1
ATOM 2998 C C . ILE A 1 387 ? -18.955 5.281 7.968 1.00 98.62 387 ILE A C 1
ATOM 3000 O O . ILE A 1 387 ? -20.096 4.923 7.686 1.00 98.62 387 ILE A O 1
ATOM 3004 N N . CYS A 1 388 ? -18.182 4.635 8.833 1.00 98.56 388 CYS A N 1
ATOM 3005 C CA . CYS A 1 388 ? -18.608 3.422 9.515 1.00 98.56 388 CYS A CA 1
ATOM 3006 C C . CYS A 1 388 ? -18.325 3.489 11.015 1.00 98.56 388 CYS A C 1
ATOM 3008 O O . CYS A 1 388 ? -17.359 4.120 11.444 1.00 98.56 388 CYS A O 1
ATOM 3010 N N . LYS A 1 389 ? -19.157 2.815 11.810 1.00 98.00 389 LYS A N 1
ATOM 3011 C CA . LYS A 1 389 ? -19.028 2.701 13.265 1.00 98.00 389 LYS A CA 1
ATOM 3012 C C . LYS A 1 389 ? -19.171 1.250 13.706 1.00 98.00 389 LYS A C 1
ATOM 3014 O O . LYS A 1 389 ? -19.932 0.477 13.114 1.00 98.00 389 LYS A O 1
ATOM 3019 N N . VAL A 1 390 ? -18.448 0.895 14.763 1.00 97.62 390 VAL A N 1
ATOM 3020 C CA . VAL A 1 390 ? -18.648 -0.347 15.509 1.00 97.62 390 VAL A CA 1
ATOM 3021 C C . VAL A 1 390 ? -18.261 -0.151 16.974 1.00 97.62 390 VAL A C 1
ATOM 3023 O O . VAL A 1 390 ? -17.232 0.452 17.282 1.00 97.62 390 VAL A O 1
ATOM 3026 N N . THR A 1 391 ? -19.061 -0.722 17.870 1.00 96.94 391 THR A N 1
ATOM 3027 C CA . THR A 1 391 ? -18.722 -0.862 19.287 1.00 96.94 391 THR A CA 1
ATOM 3028 C C . THR A 1 391 ? -18.114 -2.242 19.515 1.00 96.94 391 THR A C 1
ATOM 3030 O O . THR A 1 391 ? -18.730 -3.265 19.207 1.00 96.94 391 THR A O 1
ATOM 3033 N N . ILE A 1 392 ? -16.890 -2.286 20.036 1.00 96.62 392 ILE A N 1
ATOM 3034 C CA . ILE A 1 392 ? -16.170 -3.527 20.329 1.00 96.62 392 ILE A CA 1
ATOM 3035 C C . ILE A 1 392 ? -16.198 -3.743 21.837 1.00 96.62 392 ILE A C 1
ATOM 3037 O O . ILE A 1 392 ? -15.595 -2.985 22.599 1.00 96.62 392 ILE A O 1
ATOM 3041 N N . GLU A 1 393 ? -16.889 -4.795 22.260 1.00 95.81 393 GLU A N 1
ATOM 3042 C CA . GLU A 1 393 ? -16.978 -5.196 23.661 1.00 95.81 393 GLU A CA 1
ATOM 3043 C C . GLU A 1 393 ? -15.747 -5.983 24.111 1.00 95.81 393 GLU A C 1
ATOM 3045 O O . GLU A 1 393 ? -15.047 -6.603 23.306 1.00 95.81 393 GLU A O 1
ATOM 3050 N N . GLN A 1 394 ? -15.494 -5.991 25.422 1.00 90.81 394 GLN A N 1
ATOM 3051 C CA . GLN A 1 394 ? -14.428 -6.819 25.973 1.00 90.81 394 GLN A CA 1
ATOM 3052 C C . GLN A 1 394 ? -14.754 -8.306 25.733 1.00 90.81 394 GLN A C 1
ATOM 3054 O O . GLN A 1 394 ? -15.835 -8.755 26.125 1.00 90.81 394 GLN A O 1
ATOM 3059 N N . PRO A 1 395 ? -13.835 -9.094 25.143 1.00 86.12 395 PRO A N 1
ATOM 3060 C CA . PRO A 1 395 ? -14.028 -10.534 25.012 1.00 86.12 395 PRO A CA 1
ATOM 3061 C C . PRO A 1 395 ? -14.225 -11.187 26.387 1.00 86.12 395 PRO A C 1
ATOM 3063 O O . PRO A 1 395 ? -13.502 -10.853 27.330 1.00 86.12 395 PRO A O 1
ATOM 3066 N N . GLN A 1 396 ? -15.195 -12.102 26.485 1.00 74.44 396 GLN A N 1
ATOM 3067 C CA . GLN A 1 396 ? -15.496 -12.855 27.711 1.00 74.44 396 GLN A CA 1
ATOM 3068 C C . GLN A 1 396 ? -14.397 -13.846 28.102 1.00 74.44 396 GLN A C 1
ATOM 3070 O O . GLN A 1 396 ? -13.750 -14.428 27.195 1.00 74.44 396 GLN A O 1
#

Secondary structure (DSSP, 8-state):
-EEEETTTEEEESS--HHHHTT-S--STT---EE-TTS-EEE-SB-TTSPBPPTT-S-TTSEEEETTTEEEEE--SSTT-S--S--S---TTTS---PPPB--TT-TTT---PPTT--EEEEEEE-TTS-EEEEEEETTEEEEEEEEE-TT-TTEEEEEEE-TTTTT-EEEEEEE-S--SSS---------B-TTS--SEEEEEEEEEESEEEEEETTEEEEE-SS-TTSTT---EEEEEEEE-SSEEEEEEEE---SSTT-EESTTSTT-EE---EEEEEEEETTTTEEEEE-STTSEEEEEEE--SSGGGGG-SS--TTSTT---EE-PPPTTTTSTT---TTSEEPEEE-HHHH---TTGGGS---TT--EEE-S-TTTEEEEEEEEEEPPP-

Sequence (396 aa):
GGHAGRGDDYHYHVSPTCMIDTMKNQSSDAIIGWAYDGYPLYGSKNPDGSLIAKGDLDVCNGQTDDTFGYRYQTSATPPYIIQCLVGEVDTAKLPRVSPLSGDTQGIRADLRPPQGGVKNLTHTISENGSRTMSYSYKGENYFTTYSPASQGKDCYSFKQKTISNSGKVQTGTFCRGQQPNHLTPTVTKQNTNPAITGKHNLKLEAWADNWFTAYIGEQLLVEDSVPITTERSFNAESITFSANYPIELNLIIKDFKQNDTGLEYIGAKNQQMGDGGFIMQLTDTNTNKVVAVSNKSFKCEILHKAPLNKLCESETNPVAGEGACTFMSKEAPTNWLQSNFDDTNWANAVEHNFADVGPKDGYDDINWDKNAKFIWGKDLETDNTLICKVTIEQPQ

Organism: NCBI:txid412755

Radius of gyration: 28.74 Å; chains: 1; bounding box: 81×46×65 Å

pLDDT: mean 87.08, std 13.15, range [32.72, 98.62]

Foldseek 3Di:
DWDQDLVQRIDDQADPVVVLVPDPPNAQLDFPDADQLGATEGEQAHRVRHHDDPPQADPQQKHQDPPRRIHHYAHPDPSRGGDDDPHDGPPVPDDDRFPWPDCLVCPSVQPDDQDPDWAPFDWDADPQRKIKTWTHDPNDIWMWIWHDDPPDPFKIWIWIQDVRVVRDIDIDITGGDDDPDDDPPPDDPAQEDAVAAADFKKKKKKWKQAWKWKDFQPHTQDTPPDDLQDDPHTAMDIYIYHHDPQTKMKMKGFHHDPDLLQWDPQLDPPIAFTLIKMWMWMAGPVVRDTQDIDDQQKFKDQQKFHDPARCLSVDNHRDCCDDSSDMHHDDDPPSCSHPPDDSVVTGGWDFDDCVSSVRDPNPVSDPDDPPHTITDHPDSRTRGIMMIIDTGGDDD